Protein AF-A0AA95HYC5-F1 (afdb_monomer)

Radius of gyration: 26.78 Å; Cα contacts (8 Å, |Δi|>4): 463; chains: 1; bounding box: 57×51×91 Å

Sequence (379 aa):
MQLAAILPAAIQEYYDELNRKDEREYRQKLLKWNLEERLAAQEKRVPDLDQCPEMPVERILKVAPNISKSQLILALEAGGSVGLVMNASELDMISSAMHQEYGKHDDVMRAASQHEEVSSYFKTDHRLVIVSDPHLALCASGTPAQLHKFISSLENGMYSRVAFYVGQAPWEYKSANPGKVRLDMRAYFKGMGEELLRMFIFLSGSSTEVIFTEEQWKEHTERFRTYLREVVAEDDDSPGAIVLRHGLMMSRIAMVLTALRKCEPQWNTSEWKCSDEDFRTAMQIVDVLLEHSLLLSTSMDDTAGRIRPIKAFFKLRPILRTMPREFTYSELMAAANEAGLPTASVKRYLLRLVYYQIVEKEDGKYRKTGKSWPKLPPK

Solvent-accessible surface area (backbone atoms only — not comparable to full-atom values): 21436 Å² total; per-residue (Å²): 103,77,63,64,61,39,35,60,43,46,47,37,54,53,31,53,53,50,40,57,47,51,51,52,54,43,54,54,40,42,54,51,33,58,49,44,47,52,50,18,58,74,72,74,47,81,50,68,68,89,54,58,66,71,84,79,80,60,61,48,39,75,49,65,47,58,54,49,57,70,56,47,52,54,46,30,53,46,15,36,94,79,12,35,40,33,59,27,74,38,36,54,50,38,36,52,38,44,72,71,48,102,54,67,44,59,61,58,53,51,25,22,69,69,45,35,63,47,73,51,73,40,83,90,75,74,42,76,47,75,31,64,59,25,36,60,47,79,50,71,36,64,51,76,73,36,46,48,68,62,48,71,40,71,85,76,53,56,51,37,72,54,88,36,83,80,81,85,77,79,95,65,89,76,76,86,70,72,76,94,78,68,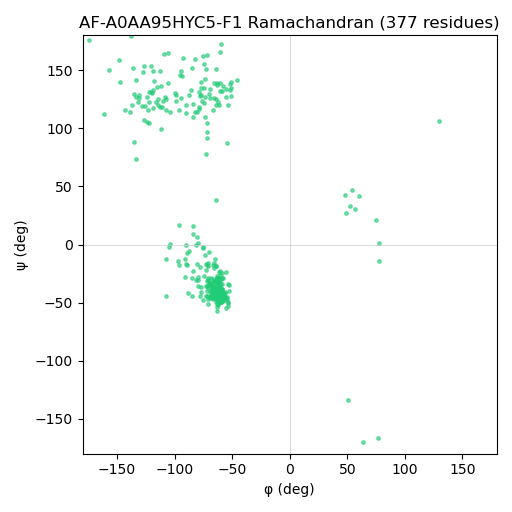85,57,62,66,61,51,34,46,54,51,6,51,51,49,35,54,45,48,58,51,46,75,75,38,61,73,47,70,42,74,51,71,67,56,52,51,52,52,52,54,51,47,52,49,50,36,40,53,48,51,31,72,47,71,70,77,66,40,52,36,46,60,38,47,54,54,49,28,54,52,46,20,44,50,49,36,54,54,59,41,47,76,80,64,60,80,58,47,67,43,72,52,45,73,64,36,46,50,52,22,45,55,54,40,54,53,27,49,52,36,39,46,25,55,49,57,22,63,51,82,87,45,105,57,84,46,78,71,43,76,61,67,74,60,57,68,54,58,69,75,48,66,65,61,45,40,67,68,57,53,50,51,55,33,50,77,70,70,49,57,70,74,55,52,55,53,40,51,54,31,29,41,74,58,57,50,27,45,78,55,96,82,31,36,33,58,61,68,94,67,80,78,74,74,75,84,131

Nearest PDB structures (foldseek):
  6lbs-assembly6_F  TM=6.925E-01  e=2.502E+00  Kluyveromyces lactis
  3hif-assembly1_A  TM=4.362E-01  e=1.764E+00  Escherichia coli
  5on3-assembly1_A  TM=1.251E-01  e=5.034E+00  Escherichia coli K-12

Foldseek 3Di:
DVLLVLQCVLVQVVLVVVLVVVVVVQVVLVVVQVVQCVVCVVVVHDRPCVSNGDDDQRAAAEDELLDALVRQLSNQLSPAPVAYEYEAAELVSNLVSLPPDDDRSLVVVQCQLVQAKDWDQDPVVRDIRINHGGHYHYDYDYDLLSVCSNPVALVVLSLLSDFDDDDDDPPDDDDPPPDDDDDPSNVVSNVSSVVVNLLVVLCVVAAEDEDEDPVLVVVLVVVLLLVLLQLVLQDPNSLSSNSVNLSVQLVVQQSVLQSVVCPVVSDRDRYTYRDPVSSVVSVLVSVNSSQRSLQSVVQRDNPDSDGDPGDRNDLLLVLVVVDDQKAAPVSSVVSCVVSVHDPVSSVSSVVSCCVSVCWPDDPRMIGGPDPDPDDPDDD

Structure (mmCIF, N/CA/C/O backbone):
data_AF-A0AA95HYC5-F1
#
_entry.id   AF-A0AA95HYC5-F1
#
loop_
_atom_site.group_PDB
_atom_site.id
_atom_site.type_symbol
_atom_site.label_atom_id
_atom_site.label_alt_id
_atom_site.label_comp_id
_atom_site.label_asym_id
_atom_site.label_entity_id
_atom_site.label_seq_id
_atom_site.pdbx_PDB_ins_code
_atom_site.Cartn_x
_atom_site.Cartn_y
_atom_site.Cartn_z
_atom_site.occupancy
_atom_site.B_iso_or_equiv
_atom_site.auth_seq_id
_atom_site.auth_comp_id
_atom_site.auth_asym_id
_atom_site.auth_atom_id
_atom_site.pdbx_PDB_model_num
ATOM 1 N N . MET A 1 1 ? -7.030 13.484 -3.132 1.00 58.31 1 MET A N 1
ATOM 2 C CA . MET A 1 1 ? -6.884 12.850 -1.806 1.00 58.31 1 MET A CA 1
ATOM 3 C C . MET A 1 1 ? -8.003 13.182 -0.821 1.00 58.31 1 MET A C 1
ATOM 5 O O . MET A 1 1 ? -8.503 12.257 -0.204 1.00 58.31 1 MET A O 1
ATOM 9 N N . GLN A 1 2 ? -8.457 14.439 -0.695 1.00 71.50 2 GLN A N 1
ATOM 10 C CA . GLN A 1 2 ? -9.529 14.797 0.261 1.00 71.50 2 GLN A CA 1
ATOM 11 C C . GLN A 1 2 ? -10.816 13.959 0.130 1.00 71.50 2 GLN A C 1
ATOM 13 O O . GLN A 1 2 ? -11.445 13.661 1.136 1.00 71.50 2 GLN A O 1
ATOM 18 N N . LEU A 1 3 ? -11.187 13.541 -1.085 1.00 83.12 3 LEU A N 1
ATOM 19 C CA . LEU A 1 3 ? -12.350 12.671 -1.302 1.00 83.12 3 LEU A CA 1
ATOM 20 C C . LEU A 1 3 ? -12.110 11.220 -0.851 1.00 83.12 3 LEU A C 1
ATOM 22 O O . LEU A 1 3 ? -13.010 10.602 -0.303 1.00 83.12 3 LEU A O 1
ATOM 26 N N . ALA A 1 4 ? -10.893 10.688 -1.009 1.00 77.88 4 ALA A N 1
ATOM 27 C CA . ALA A 1 4 ? -10.565 9.322 -0.588 1.00 77.88 4 ALA A CA 1
ATOM 28 C C . ALA A 1 4 ? -10.643 9.155 0.940 1.00 77.88 4 ALA A C 1
ATOM 30 O O . ALA A 1 4 ? -11.060 8.110 1.425 1.00 77.88 4 ALA A O 1
ATOM 31 N N . ALA A 1 5 ? -10.348 10.218 1.698 1.00 85.94 5 ALA A N 1
ATOM 32 C CA . ALA A 1 5 ? -10.489 10.232 3.155 1.00 85.94 5 ALA A CA 1
ATOM 33 C C . ALA A 1 5 ? -11.946 10.083 3.650 1.00 85.94 5 ALA A C 1
ATOM 35 O O . ALA A 1 5 ? -12.166 9.847 4.841 1.00 85.94 5 ALA A O 1
ATOM 36 N N . ILE A 1 6 ? -12.931 10.215 2.750 1.00 90.50 6 ILE A N 1
ATOM 37 C CA . ILE A 1 6 ? -14.359 10.008 3.029 1.00 90.50 6 ILE A CA 1
ATOM 38 C C . ILE A 1 6 ? -14.709 8.513 3.028 1.00 90.50 6 ILE A C 1
ATOM 40 O O . ILE A 1 6 ? -15.576 8.110 3.792 1.00 90.50 6 ILE A O 1
ATOM 44 N N . LEU A 1 7 ? -14.016 7.678 2.243 1.00 90.44 7 LEU A N 1
ATOM 45 C CA . LEU A 1 7 ? -14.322 6.245 2.109 1.00 90.44 7 LEU A CA 1
ATOM 46 C C . LEU A 1 7 ? -14.391 5.490 3.453 1.00 90.44 7 LEU A C 1
ATOM 48 O O . LEU A 1 7 ? -15.398 4.827 3.688 1.00 90.44 7 LEU A O 1
ATOM 52 N N . PRO A 1 8 ? -13.409 5.609 4.374 1.00 92.50 8 PRO A N 1
ATOM 53 C CA . PRO A 1 8 ? -13.472 4.905 5.657 1.00 92.50 8 PRO A CA 1
ATOM 54 C C . PRO A 1 8 ? -14.453 5.535 6.661 1.00 92.50 8 PRO A C 1
ATOM 56 O O . PRO A 1 8 ? -14.583 5.029 7.771 1.00 92.50 8 PRO A O 1
ATOM 59 N N . ALA A 1 9 ? -15.112 6.657 6.334 1.00 92.75 9 ALA A N 1
ATOM 60 C CA . ALA A 1 9 ? -15.962 7.371 7.288 1.00 92.75 9 ALA A CA 1
ATOM 61 C C . ALA A 1 9 ? -17.173 6.540 7.728 1.00 92.75 9 ALA A C 1
ATOM 63 O O . ALA A 1 9 ? -17.446 6.494 8.918 1.00 92.75 9 ALA A O 1
ATOM 64 N N . ALA A 1 10 ? -17.828 5.829 6.805 1.00 94.19 10 ALA A N 1
ATOM 65 C CA . ALA A 1 10 ? -18.983 4.992 7.137 1.00 94.19 10 ALA A CA 1
ATOM 66 C C . ALA A 1 10 ? -18.622 3.850 8.108 1.00 94.19 10 ALA A C 1
ATOM 68 O O . ALA A 1 10 ? -19.392 3.532 9.009 1.00 94.19 10 ALA A O 1
ATOM 69 N N . ILE A 1 11 ? -17.426 3.264 7.967 1.00 94.69 11 ILE A N 1
ATOM 70 C CA . ILE A 1 11 ? -16.935 2.227 8.889 1.00 94.69 11 ILE A CA 1
ATOM 71 C C . ILE A 1 11 ? -16.575 2.829 10.248 1.00 94.69 11 ILE A C 1
ATOM 73 O O . ILE A 1 11 ? -16.906 2.245 11.276 1.00 94.69 11 ILE A O 1
ATOM 77 N N . GLN A 1 12 ? -15.952 4.012 10.272 1.00 94.19 12 GLN A N 1
ATOM 78 C CA . GLN A 1 12 ? -15.687 4.704 11.533 1.00 94.19 12 GLN A CA 1
ATOM 79 C C . GLN A 1 12 ? -16.991 5.056 12.263 1.00 94.19 12 GLN A C 1
ATOM 81 O O . GLN A 1 12 ? -17.091 4.790 13.450 1.00 94.19 12 GLN A O 1
ATOM 86 N N . GLU A 1 13 ? -18.009 5.569 11.566 1.00 94.88 13 GLU A N 1
ATOM 87 C CA . GLU A 1 13 ? -19.322 5.874 12.158 1.00 94.88 13 GLU A CA 1
ATOM 88 C C . GLU A 1 13 ? -19.991 4.616 12.743 1.00 94.88 13 GLU A C 1
ATOM 90 O O . GLU A 1 13 ? -20.530 4.657 13.851 1.00 94.88 13 GLU A O 1
ATOM 95 N N . TYR A 1 14 ? -19.892 3.479 12.046 1.00 94.38 14 TYR A N 1
ATOM 96 C CA . TYR A 1 14 ? -20.340 2.178 12.553 1.00 94.38 14 TYR A CA 1
ATOM 97 C C . TYR A 1 14 ? -19.598 1.767 13.838 1.00 94.38 14 TYR A C 1
ATOM 99 O O . TYR A 1 14 ? -20.222 1.334 14.810 1.00 94.38 14 TYR A O 1
ATOM 107 N N . TYR A 1 15 ? -18.276 1.943 13.890 1.00 94.19 15 TYR A N 1
ATOM 108 C CA . TYR A 1 15 ? -17.498 1.704 15.108 1.00 94.19 15 TYR A CA 1
ATOM 109 C C . TYR A 1 15 ? -17.847 2.668 16.237 1.00 94.19 15 TYR A C 1
ATOM 111 O O . TYR A 1 15 ? -18.000 2.221 17.370 1.00 94.19 15 TYR A O 1
ATOM 119 N N . ASP A 1 16 ? -18.064 3.948 15.950 1.00 94.12 16 ASP A N 1
ATOM 120 C CA . ASP A 1 16 ? -18.465 4.940 16.949 1.00 94.12 16 ASP A CA 1
ATOM 121 C C . ASP A 1 16 ? -19.832 4.589 17.568 1.00 94.12 16 ASP A C 1
ATOM 123 O O . ASP A 1 16 ? -20.089 4.842 18.747 1.00 94.12 16 ASP A O 1
ATOM 127 N N . GLU A 1 17 ? -20.748 3.992 16.800 1.00 94.75 17 GLU A N 1
ATOM 128 C CA . GLU A 1 17 ? -22.013 3.455 17.317 1.00 94.75 17 GLU A CA 1
ATOM 129 C C . GLU A 1 17 ? -21.817 2.251 18.241 1.00 94.75 17 GLU A C 1
ATOM 131 O O . GLU A 1 17 ? -22.413 2.216 19.326 1.00 94.75 17 GLU A O 1
ATOM 136 N N . LEU A 1 18 ? -20.965 1.298 17.851 1.00 92.69 18 LEU A N 1
ATOM 137 C CA . LEU A 1 18 ? -20.623 0.144 18.685 1.00 92.69 18 LEU A CA 1
ATOM 138 C C . LEU A 1 18 ? -19.915 0.570 19.973 1.00 92.69 18 LEU A C 1
ATOM 140 O O . LEU A 1 18 ? -20.325 0.163 21.056 1.00 92.69 18 LEU A O 1
ATOM 144 N N . ASN A 1 19 ? -18.929 1.458 19.881 1.00 93.50 19 ASN A N 1
ATOM 145 C CA . ASN A 1 19 ? -18.192 1.972 21.031 1.00 93.50 19 ASN A CA 1
ATOM 146 C C . ASN A 1 19 ? -19.133 2.700 22.002 1.00 93.50 19 ASN A C 1
ATOM 148 O O . ASN A 1 19 ? -19.089 2.449 23.202 1.00 93.50 19 ASN A O 1
ATOM 152 N N . ARG A 1 20 ? -20.074 3.521 21.505 1.00 93.88 20 ARG A N 1
ATOM 153 C CA . ARG A 1 20 ? -21.111 4.153 22.349 1.00 93.88 20 ARG A CA 1
ATOM 154 C C . ARG A 1 20 ? -22.045 3.139 23.009 1.00 93.88 20 ARG A C 1
ATOM 156 O O . ARG A 1 20 ? -22.611 3.415 24.070 1.00 93.88 20 ARG A O 1
ATOM 163 N N . LYS A 1 21 ? -22.308 1.996 22.374 1.00 93.44 21 LYS A N 1
ATOM 164 C CA . LYS A 1 21 ? -23.098 0.917 22.979 1.00 93.44 21 LYS A CA 1
ATOM 165 C C . LYS A 1 21 ? -22.307 0.238 24.098 1.00 93.44 21 LYS A C 1
ATOM 167 O O . LYS A 1 21 ? -22.810 0.192 25.218 1.00 93.44 21 LYS A O 1
ATOM 172 N N . ASP A 1 22 ? -21.075 -0.167 23.820 1.00 92.44 22 ASP A N 1
ATOM 173 C CA . ASP A 1 22 ? -20.195 -0.837 24.779 1.00 92.44 22 ASP A CA 1
ATOM 174 C C . ASP A 1 22 ? -19.882 0.068 25.977 1.00 92.44 22 ASP A C 1
ATOM 176 O O . ASP A 1 22 ? -19.928 -0.373 27.121 1.00 92.44 22 ASP A O 1
ATOM 180 N N . GLU A 1 23 ? -19.676 1.367 25.747 1.00 92.06 23 GLU A N 1
ATOM 181 C CA . GLU A 1 23 ? -19.473 2.348 26.813 1.00 92.06 23 GLU A CA 1
ATOM 182 C C . GLU A 1 23 ? -20.713 2.480 27.712 1.00 92.06 23 GLU A C 1
ATOM 184 O O . GLU A 1 23 ? -20.598 2.569 28.937 1.00 92.06 23 GLU A O 1
ATOM 189 N N . ARG A 1 24 ? -21.925 2.465 27.139 1.00 92.50 24 ARG A N 1
ATOM 190 C CA . ARG A 1 24 ? -23.167 2.484 27.930 1.00 92.50 24 ARG A CA 1
ATOM 191 C C . ARG A 1 24 ? -23.313 1.218 28.767 1.00 92.50 24 ARG A C 1
ATOM 193 O O . ARG A 1 24 ? -23.675 1.321 29.939 1.00 92.50 24 ARG A O 1
ATOM 200 N N . GLU A 1 25 ? -23.021 0.053 28.197 1.00 92.81 25 GLU A N 1
ATOM 201 C CA . GLU A 1 25 ? -23.049 -1.224 28.917 1.00 92.81 25 GLU A CA 1
ATOM 202 C C . GLU A 1 25 ? -21.994 -1.266 30.032 1.00 92.81 25 GLU A C 1
ATOM 204 O O . GLU A 1 25 ? -22.305 -1.646 31.163 1.00 92.81 25 GLU A O 1
ATOM 209 N N . TYR A 1 26 ? -20.778 -0.790 29.757 1.00 92.38 26 TYR A N 1
ATOM 210 C CA . TYR A 1 26 ? -19.707 -0.647 30.740 1.00 92.38 26 TYR A CA 1
ATOM 211 C C . TYR A 1 26 ? -20.117 0.276 31.890 1.00 92.38 26 TYR A C 1
ATOM 213 O O . TYR A 1 26 ? -20.041 -0.121 33.050 1.00 92.38 26 TYR A O 1
ATOM 221 N N . ARG A 1 27 ? -20.649 1.471 31.596 1.00 91.94 27 ARG A N 1
ATOM 222 C CA . ARG A 1 27 ? -21.133 2.411 32.623 1.00 91.94 27 ARG A CA 1
ATOM 223 C C . ARG A 1 27 ? -22.237 1.796 33.486 1.00 91.94 27 ARG A C 1
ATOM 225 O O . ARG A 1 27 ? -22.252 2.010 34.695 1.00 91.94 27 ARG A O 1
ATOM 232 N N . GLN A 1 28 ? -23.145 1.012 32.901 1.00 91.69 28 GLN A N 1
ATOM 233 C CA . GLN A 1 28 ? -24.175 0.297 33.663 1.00 91.69 28 GLN A CA 1
ATOM 234 C C . GLN A 1 28 ? -23.578 -0.767 34.591 1.00 91.69 28 GLN A C 1
ATOM 236 O O . GLN A 1 28 ? -23.987 -0.855 35.750 1.00 91.69 28 GLN A O 1
ATOM 241 N N . LYS A 1 29 ? -22.611 -1.559 34.113 1.00 92.19 29 LYS A N 1
ATOM 242 C CA . LYS A 1 29 ? -21.904 -2.543 34.946 1.00 92.19 29 LYS A CA 1
ATOM 243 C C . LYS A 1 29 ? -21.089 -1.862 36.048 1.00 92.19 29 LYS A C 1
ATOM 245 O O . LYS A 1 29 ? -21.142 -2.306 37.187 1.00 92.19 29 LYS A O 1
ATOM 250 N N . LEU A 1 30 ? -20.445 -0.733 35.752 1.00 92.12 30 LEU A N 1
ATOM 251 C CA . LEU A 1 30 ? -19.671 0.050 36.719 1.00 92.12 30 LEU A CA 1
ATOM 252 C C . LEU A 1 30 ? -20.548 0.619 37.835 1.00 92.12 30 LEU A C 1
ATOM 254 O O . LEU A 1 30 ? -20.152 0.615 38.994 1.00 92.12 30 LEU A O 1
ATOM 258 N N . LEU A 1 31 ? -21.771 1.054 37.524 1.00 91.88 31 LEU A N 1
ATOM 259 C CA . LEU A 1 31 ? -22.726 1.471 38.554 1.00 91.88 31 LEU A CA 1
ATOM 260 C C . LEU A 1 31 ? -23.132 0.313 39.476 1.00 91.88 31 LEU A C 1
ATOM 262 O O . LEU A 1 31 ? -23.257 0.525 40.682 1.00 91.88 31 LEU A O 1
ATOM 266 N N . LYS A 1 32 ? -23.322 -0.896 38.928 1.00 89.88 32 LYS A N 1
ATOM 267 C CA . LYS A 1 32 ? -23.606 -2.100 39.728 1.00 89.88 32 LYS A CA 1
ATOM 268 C C . LYS A 1 32 ? -22.414 -2.475 40.608 1.00 89.88 32 LYS A C 1
ATOM 270 O O . LYS A 1 32 ? -22.606 -2.697 41.797 1.00 89.88 32 LYS A O 1
ATOM 275 N N . TRP A 1 33 ? -21.207 -2.447 40.051 1.00 90.38 33 TRP A N 1
ATOM 276 C CA . TRP A 1 33 ? -19.958 -2.662 40.780 1.00 90.38 33 TRP A CA 1
ATOM 277 C C . TRP A 1 33 ? -19.777 -1.666 41.932 1.00 90.38 33 TRP A C 1
ATOM 279 O O . TRP A 1 33 ? -19.566 -2.066 43.070 1.00 90.38 33 TRP A O 1
ATOM 289 N N . ASN A 1 34 ? -19.976 -0.371 41.680 1.00 91.25 34 ASN A N 1
ATOM 290 C CA . ASN A 1 34 ? -19.865 0.661 42.715 1.00 91.25 34 ASN A CA 1
ATOM 291 C C . ASN A 1 34 ? -20.896 0.481 43.846 1.00 91.25 34 ASN A C 1
ATOM 293 O O . ASN A 1 34 ? -20.653 0.891 44.983 1.00 91.25 34 ASN A O 1
ATOM 297 N N . LEU A 1 35 ? -22.077 -0.074 43.546 1.00 89.81 35 LEU A N 1
ATOM 298 C CA . LEU A 1 35 ? -23.070 -0.421 44.563 1.00 89.81 35 LEU A CA 1
ATOM 299 C C . LEU A 1 35 ? -22.615 -1.637 45.378 1.00 89.81 35 LEU A C 1
ATOM 301 O O . LEU A 1 35 ? -22.702 -1.605 46.603 1.00 89.81 35 LEU A O 1
ATOM 305 N N . GLU A 1 36 ? -22.105 -2.665 44.707 1.00 88.19 36 GLU A N 1
ATOM 306 C CA . GLU A 1 36 ? -21.556 -3.871 45.325 1.00 88.19 36 GLU A CA 1
ATOM 307 C C . GLU A 1 36 ? -20.365 -3.554 46.243 1.00 88.19 36 GLU A C 1
ATOM 309 O O . GLU A 1 36 ? -20.355 -3.996 47.389 1.00 88.19 36 GLU A O 1
ATOM 314 N N . GLU A 1 37 ? -19.425 -2.699 45.822 1.00 89.75 37 GLU A N 1
ATOM 315 C CA . GLU A 1 37 ? -18.332 -2.214 46.680 1.00 89.75 37 GLU A CA 1
ATOM 316 C C . GLU A 1 37 ? -18.852 -1.544 47.956 1.00 89.75 37 GLU A C 1
ATOM 318 O O . GLU A 1 37 ? -18.329 -1.775 49.049 1.00 89.75 37 GLU A O 1
ATOM 323 N N . ARG A 1 38 ? -19.908 -0.728 47.845 1.00 89.56 38 ARG A N 1
ATOM 324 C CA . ARG A 1 38 ? -20.508 -0.052 49.005 1.00 89.56 38 ARG A CA 1
ATOM 325 C C . ARG A 1 38 ? -21.193 -1.033 49.950 1.00 89.56 38 ARG A C 1
ATOM 327 O O . ARG A 1 38 ? -21.039 -0.889 51.162 1.00 89.56 38 ARG A O 1
ATOM 334 N N . LEU A 1 39 ? -21.946 -1.996 49.419 1.00 89.94 39 LEU A N 1
ATOM 335 C CA . LEU A 1 39 ? -22.617 -3.024 50.220 1.00 89.94 39 LEU A CA 1
ATOM 336 C C . LEU A 1 39 ? -21.591 -3.929 50.908 1.00 89.94 39 LEU A C 1
ATOM 338 O O . LEU A 1 39 ? -21.668 -4.134 52.117 1.00 89.94 39 LEU A O 1
ATOM 342 N N . ALA A 1 40 ? -20.570 -4.372 50.175 1.00 89.19 40 ALA A N 1
ATOM 343 C CA . ALA A 1 40 ? -19.480 -5.173 50.710 1.00 89.19 40 ALA A CA 1
ATOM 344 C C . ALA A 1 40 ? -18.743 -4.456 51.853 1.00 89.19 40 ALA A C 1
ATOM 346 O O . ALA A 1 40 ? -18.501 -5.047 52.908 1.00 89.19 40 ALA A O 1
ATOM 347 N N . ALA A 1 41 ? -18.467 -3.157 51.692 1.00 88.94 41 ALA A N 1
ATOM 348 C CA . ALA A 1 41 ? -17.858 -2.339 52.735 1.00 88.94 41 ALA A CA 1
ATOM 349 C C . ALA A 1 41 ? -18.743 -2.213 53.990 1.00 88.94 41 ALA A C 1
ATOM 351 O O . ALA A 1 41 ? -18.228 -2.290 55.108 1.00 88.94 41 ALA A O 1
ATOM 352 N N . GLN A 1 42 ? -20.065 -2.053 53.832 1.00 90.31 42 GLN A N 1
ATOM 353 C CA . GLN A 1 42 ? -21.012 -2.026 54.958 1.00 90.31 42 GLN A CA 1
ATOM 354 C C . GLN A 1 42 ? -21.064 -3.367 55.700 1.00 90.31 42 GLN A C 1
ATOM 356 O O . GLN A 1 42 ? -21.088 -3.397 56.931 1.00 90.31 42 GLN A O 1
ATOM 361 N N . GLU A 1 43 ? -21.023 -4.472 54.960 1.00 91.31 43 GLU A N 1
ATOM 362 C CA . GLU A 1 43 ? -21.039 -5.840 55.486 1.00 91.31 43 GLU A CA 1
ATOM 363 C C . GLU A 1 43 ? -19.657 -6.321 55.967 1.00 91.31 43 GLU A C 1
ATOM 365 O O . GLU A 1 43 ? -19.533 -7.438 56.468 1.00 91.31 43 GLU A O 1
ATOM 370 N N . LYS A 1 44 ? -18.612 -5.485 55.850 1.00 88.75 44 LYS A N 1
ATOM 371 C CA . LYS A 1 44 ? -17.202 -5.819 56.137 1.00 88.75 44 LYS A CA 1
ATOM 372 C C . LYS A 1 44 ? -16.716 -7.079 55.411 1.00 88.75 44 LYS A C 1
ATOM 374 O O . LYS A 1 44 ? -15.873 -7.814 55.930 1.00 88.75 44 LYS A O 1
ATOM 379 N N . ARG A 1 45 ? -17.234 -7.321 54.209 1.00 90.81 45 ARG A N 1
ATOM 380 C CA . ARG A 1 45 ? -16.785 -8.389 53.314 1.00 90.81 45 ARG A CA 1
ATOM 381 C C . ARG A 1 45 ? -15.982 -7.808 52.157 1.00 90.81 45 ARG A C 1
ATOM 383 O O . ARG A 1 45 ? -16.019 -6.611 51.887 1.00 90.81 45 ARG A O 1
ATOM 390 N N . VAL A 1 46 ? -15.268 -8.680 51.459 1.00 83.38 46 VAL A N 1
ATOM 391 C CA . VAL A 1 46 ? -14.612 -8.321 50.201 1.00 83.38 46 VAL A CA 1
ATOM 392 C C . VAL A 1 46 ? -15.686 -8.289 49.099 1.00 83.38 46 VAL A C 1
ATOM 394 O O . VAL A 1 46 ? -16.540 -9.184 49.079 1.00 83.38 46 VAL A O 1
ATOM 397 N N . PRO A 1 47 ? -15.711 -7.259 48.233 1.00 83.19 47 PRO A N 1
ATOM 398 C CA . PRO A 1 47 ? -16.601 -7.236 47.078 1.00 83.19 47 PRO A CA 1
ATOM 399 C C . PRO A 1 47 ? -16.252 -8.365 46.107 1.00 83.19 47 PRO A C 1
ATOM 401 O O . PRO A 1 47 ? -15.102 -8.796 46.024 1.00 83.19 47 PRO A O 1
ATOM 404 N N . ASP A 1 48 ? -17.256 -8.846 45.383 1.00 84.12 48 ASP A N 1
ATOM 405 C CA . ASP A 1 48 ? -17.086 -9.914 44.402 1.00 84.12 48 ASP A CA 1
ATOM 406 C C . ASP A 1 48 ? -16.335 -9.407 43.162 1.00 84.12 48 ASP A C 1
ATOM 408 O O . ASP A 1 48 ? -16.944 -8.879 42.235 1.00 84.12 48 ASP A O 1
ATOM 412 N N . LEU A 1 49 ? -15.005 -9.541 43.164 1.00 83.31 49 LEU A N 1
ATOM 413 C CA . LEU A 1 49 ? -14.106 -9.007 42.133 1.00 83.31 49 LEU A CA 1
ATOM 414 C C . LEU A 1 49 ? -14.460 -9.463 40.706 1.00 83.31 49 LEU A C 1
ATOM 416 O O . LEU A 1 49 ? -14.147 -8.735 39.767 1.00 83.31 49 LEU A O 1
ATOM 420 N N . ASP A 1 50 ? -15.160 -10.589 40.537 1.00 81.88 50 ASP A N 1
ATOM 421 C CA . ASP A 1 50 ? -15.629 -11.070 39.229 1.00 81.88 50 ASP A CA 1
ATOM 422 C C . ASP A 1 50 ? -16.693 -10.141 38.607 1.00 81.88 50 ASP A C 1
ATOM 424 O O . ASP A 1 50 ? -16.941 -10.170 37.400 1.00 81.88 50 ASP A O 1
ATOM 428 N N . GLN A 1 51 ? -17.320 -9.279 39.413 1.00 79.38 51 GLN A N 1
ATOM 429 C CA . GLN A 1 51 ? -18.267 -8.260 38.956 1.00 79.38 51 GLN A CA 1
ATOM 430 C C . GLN A 1 51 ? -17.591 -6.945 38.554 1.00 79.38 51 GLN A C 1
ATOM 432 O O . GLN A 1 51 ? -18.279 -6.046 38.054 1.00 79.38 51 GLN A O 1
ATOM 437 N N . CYS A 1 52 ? -16.277 -6.811 38.764 1.00 86.00 52 CYS A N 1
ATOM 438 C CA . CYS A 1 52 ? -15.527 -5.630 38.361 1.00 86.00 52 CYS A CA 1
ATOM 439 C C . CYS A 1 52 ? -15.507 -5.547 36.826 1.00 86.00 52 CYS A C 1
ATOM 441 O O . CYS A 1 52 ? -14.976 -6.440 36.164 1.00 86.00 52 CYS A O 1
ATOM 443 N N . PRO A 1 53 ? -16.119 -4.517 36.219 1.00 88.31 53 PRO A N 1
ATOM 444 C CA . PRO A 1 53 ? -16.192 -4.441 34.773 1.00 88.31 53 PRO A CA 1
ATOM 445 C C . PRO A 1 53 ? -14.840 -4.052 34.183 1.00 88.31 53 PRO A C 1
ATOM 447 O O . PRO A 1 53 ? -14.213 -3.084 34.608 1.00 88.31 53 PRO A O 1
ATOM 450 N N . GLU A 1 54 ? -14.437 -4.751 33.130 1.00 85.69 54 GLU A N 1
ATOM 451 C CA . GLU A 1 54 ? -13.277 -4.370 32.332 1.00 85.69 54 GLU A CA 1
ATOM 452 C C . GLU A 1 54 ? -13.615 -3.204 31.397 1.00 85.69 54 GLU A C 1
ATOM 454 O O . GLU A 1 54 ? -14.700 -3.151 30.804 1.00 85.69 54 GLU A O 1
ATOM 459 N N . MET A 1 55 ? -12.682 -2.257 31.265 1.00 84.00 55 MET A N 1
ATOM 460 C CA . MET A 1 55 ? -12.838 -1.123 30.358 1.00 84.00 55 MET A CA 1
ATOM 461 C C . MET A 1 55 ? -12.856 -1.625 28.905 1.00 84.00 55 MET A C 1
ATOM 463 O O . MET A 1 55 ? -11.920 -2.319 28.500 1.00 84.00 55 MET A O 1
ATOM 467 N N . PRO A 1 56 ? -13.885 -1.288 28.105 1.00 86.88 56 PRO A N 1
ATOM 468 C CA . PRO A 1 56 ? -13.960 -1.745 26.726 1.00 86.88 56 PRO A CA 1
ATOM 469 C C . PRO A 1 56 ? -12.826 -1.134 25.897 1.00 86.88 56 PRO A C 1
ATOM 471 O O . PRO A 1 56 ? -12.518 0.051 26.025 1.00 86.88 56 PRO A O 1
ATOM 474 N N . VAL A 1 57 ? -12.231 -1.943 25.020 1.00 84.38 57 VAL A N 1
ATOM 475 C CA . VAL A 1 57 ? -11.252 -1.467 24.036 1.00 84.38 57 VAL A CA 1
ATOM 476 C C . VAL A 1 57 ? -11.997 -0.720 22.933 1.00 84.38 57 VAL A C 1
ATOM 478 O O . VAL A 1 57 ? -12.895 -1.268 22.293 1.00 84.38 57 VAL A O 1
ATOM 481 N N . GLU A 1 58 ? -11.639 0.545 22.726 1.00 87.25 58 GLU A N 1
ATOM 482 C CA . GLU A 1 58 ? -12.256 1.386 21.705 1.00 87.25 58 GLU A CA 1
ATOM 483 C C . GLU A 1 58 ? -11.863 0.913 20.302 1.00 87.25 58 GLU A C 1
ATOM 485 O O . GLU A 1 58 ? -10.682 0.801 19.978 1.00 87.25 58 GLU A O 1
ATOM 490 N N . ARG A 1 59 ? -12.851 0.661 19.438 1.00 90.44 59 ARG A N 1
ATOM 491 C CA . ARG A 1 59 ? -12.594 0.318 18.034 1.00 90.44 59 ARG A CA 1
ATOM 492 C C . ARG A 1 59 ? -12.280 1.585 17.256 1.00 90.44 59 ARG A C 1
ATOM 494 O O . ARG A 1 59 ? -13.148 2.444 17.103 1.00 90.44 59 ARG A O 1
ATOM 501 N N . ILE A 1 60 ? -11.066 1.685 16.730 1.00 91.06 60 ILE A N 1
ATOM 502 C CA . ILE A 1 60 ? -10.610 2.840 15.954 1.00 91.06 60 ILE A CA 1
ATOM 503 C C . ILE A 1 60 ? -10.177 2.350 14.578 1.00 91.06 60 ILE A C 1
ATOM 505 O O . ILE A 1 60 ? -9.407 1.403 14.470 1.00 91.06 60 ILE A O 1
ATOM 509 N N . LEU A 1 61 ? -10.662 3.011 13.525 1.00 93.38 61 LEU A N 1
ATOM 510 C CA . LEU A 1 61 ? -10.188 2.784 12.162 1.00 93.38 61 LEU A CA 1
ATOM 511 C C . LEU A 1 61 ? -9.336 3.956 11.681 1.00 93.38 61 LEU A C 1
ATOM 513 O O . LEU A 1 61 ? -8.303 3.758 11.054 1.00 93.38 61 LEU A O 1
ATOM 517 N N . LYS A 1 62 ? -9.762 5.195 11.930 1.00 93.38 62 LYS A N 1
ATOM 518 C CA . LYS A 1 62 ? -9.112 6.388 11.379 1.00 93.38 62 LYS A CA 1
ATOM 519 C C . LYS A 1 62 ? -8.176 7.026 12.393 1.00 93.38 62 LYS A C 1
ATOM 521 O O . LYS A 1 62 ? -8.603 7.393 13.482 1.00 93.38 62 LYS A O 1
ATOM 526 N N . VAL A 1 63 ? -6.934 7.270 11.981 1.00 92.06 63 VAL A N 1
ATOM 527 C CA . VAL A 1 63 ? -5.953 8.018 12.782 1.00 92.06 63 VAL A CA 1
ATOM 528 C C . VAL A 1 63 ? -5.497 9.290 12.088 1.00 92.06 63 VAL A C 1
ATOM 5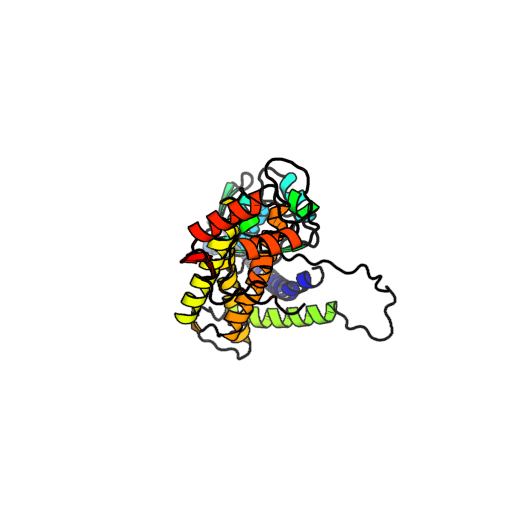30 O O . VAL A 1 63 ? -5.448 9.384 10.857 1.00 92.06 63 VAL A O 1
ATOM 533 N N . ALA A 1 64 ? -5.172 10.293 12.899 1.00 89.19 64 ALA A N 1
ATOM 534 C CA . ALA A 1 64 ? -4.665 11.560 12.408 1.00 89.19 64 ALA A CA 1
ATOM 535 C C . ALA A 1 64 ? -3.206 11.413 11.922 1.00 89.19 64 ALA A C 1
ATOM 537 O O . ALA A 1 64 ? -2.420 10.719 12.566 1.00 89.19 64 ALA A O 1
ATOM 538 N N . PRO A 1 65 ? -2.801 12.085 10.829 1.00 86.06 65 PRO A N 1
ATOM 539 C CA . PRO A 1 65 ? -1.419 12.046 10.338 1.00 86.06 65 PRO A CA 1
ATOM 540 C C . PRO A 1 65 ? -0.368 12.571 11.322 1.00 86.06 65 PRO A C 1
ATOM 542 O O . PRO A 1 65 ? 0.803 12.231 11.200 1.00 86.06 65 PRO A O 1
ATOM 545 N N . ASN A 1 66 ? -0.780 13.412 12.272 1.00 84.81 66 ASN A N 1
ATOM 546 C CA . ASN A 1 66 ? 0.078 14.022 13.283 1.00 84.81 66 ASN A CA 1
ATOM 547 C C . ASN A 1 66 ? 0.072 13.268 14.628 1.00 84.81 66 ASN A C 1
ATOM 549 O O . ASN A 1 66 ? 0.432 13.845 15.652 1.00 84.81 66 ASN A O 1
ATOM 553 N N . ILE A 1 67 ? -0.390 12.015 14.639 1.00 86.44 67 ILE A N 1
ATOM 554 C CA . ILE A 1 67 ? -0.383 11.151 15.822 1.00 86.44 67 ILE A CA 1
ATOM 555 C C . ILE A 1 67 ? 1.055 10.875 16.285 1.00 86.44 67 ILE A C 1
ATOM 557 O O . ILE A 1 67 ? 1.938 10.639 15.462 1.00 86.44 67 ILE A O 1
ATOM 561 N N . SER A 1 68 ? 1.285 10.886 17.599 1.00 84.44 68 SER A N 1
ATOM 562 C CA . SER A 1 68 ? 2.587 10.533 18.173 1.00 84.44 68 SER A CA 1
ATOM 563 C C . SER A 1 68 ? 2.877 9.036 18.076 1.00 84.44 68 SER A C 1
ATOM 565 O O . SER A 1 68 ? 1.965 8.220 17.941 1.00 84.44 68 SER A O 1
ATOM 567 N N . LYS A 1 69 ? 4.148 8.644 18.244 1.00 84.31 69 LYS A N 1
ATOM 568 C CA . LYS A 1 69 ? 4.595 7.236 18.191 1.00 84.31 69 LYS A CA 1
ATOM 569 C C . LYS A 1 69 ? 3.792 6.369 19.147 1.00 84.31 69 LYS A C 1
ATOM 571 O O . LYS A 1 69 ? 3.283 5.313 18.793 1.00 84.31 69 LYS A O 1
ATOM 576 N N . SER A 1 70 ? 3.717 6.846 20.381 1.00 83.06 70 SER A N 1
ATOM 577 C CA . SER A 1 70 ? 3.108 6.154 21.504 1.00 83.06 70 SER A CA 1
ATOM 578 C C . SER A 1 70 ? 1.607 5.981 21.272 1.00 83.06 70 SER A C 1
ATOM 580 O O . SER A 1 70 ? 1.082 4.886 21.437 1.00 83.06 70 SER A O 1
ATOM 582 N N . GLN A 1 71 ? 0.927 7.030 20.800 1.00 86.25 71 GLN A N 1
ATOM 583 C CA . GLN A 1 71 ? -0.496 6.955 20.468 1.00 86.25 71 GLN A CA 1
ATOM 584 C C . GLN A 1 71 ? -0.757 6.072 19.242 1.00 86.25 71 GLN A C 1
ATOM 586 O O . GLN A 1 71 ? -1.741 5.341 19.223 1.00 86.25 71 GLN A O 1
ATOM 591 N N . LEU A 1 72 ? 0.140 6.067 18.251 1.00 89.19 72 LEU A N 1
ATOM 592 C CA . LEU A 1 72 ? 0.035 5.180 17.094 1.00 89.19 72 LEU A CA 1
ATOM 593 C C . LEU A 1 72 ? 0.119 3.706 17.503 1.00 89.19 72 LEU A C 1
ATOM 595 O O . LEU A 1 72 ? -0.654 2.902 17.001 1.00 89.19 72 LEU A O 1
ATOM 599 N N . ILE A 1 73 ? 1.012 3.351 18.429 1.00 89.19 73 ILE A N 1
ATOM 600 C CA . ILE A 1 73 ? 1.143 1.969 18.917 1.00 89.19 73 ILE A CA 1
ATOM 601 C C . ILE A 1 73 ? -0.105 1.536 19.697 1.00 89.19 73 ILE A C 1
ATOM 603 O O . ILE A 1 73 ? -0.593 0.431 19.476 1.00 89.19 73 ILE A O 1
ATOM 607 N N . LEU A 1 74 ? -0.667 2.408 20.543 1.00 89.12 74 LEU A N 1
ATOM 608 C CA . LEU A 1 74 ? -1.943 2.135 21.222 1.00 89.12 74 LEU A CA 1
ATOM 609 C C . LEU A 1 74 ? -3.092 1.973 20.226 1.00 89.12 74 LEU A C 1
ATOM 611 O O . LEU A 1 74 ? -3.907 1.065 20.359 1.00 89.12 74 LEU A O 1
ATOM 615 N N . ALA A 1 75 ? -3.141 2.822 19.200 1.00 90.88 75 ALA A N 1
ATOM 616 C CA . ALA A 1 75 ? -4.141 2.705 18.152 1.00 90.88 75 ALA A CA 1
ATOM 617 C C . ALA A 1 75 ? -3.971 1.400 17.356 1.00 90.88 75 ALA A C 1
ATOM 619 O O . ALA A 1 75 ? -4.966 0.797 16.974 1.00 90.88 75 ALA A O 1
ATOM 620 N N . LEU A 1 76 ? -2.737 0.943 17.110 1.00 91.81 76 LEU A N 1
ATOM 621 C CA . LEU A 1 76 ? -2.471 -0.328 16.425 1.00 91.81 76 LEU A CA 1
ATOM 622 C C . LEU A 1 76 ? -2.911 -1.527 17.274 1.00 91.81 76 LEU A C 1
ATOM 624 O O . LEU A 1 76 ? -3.492 -2.463 16.734 1.00 91.81 76 LEU A O 1
ATOM 628 N N . GLU A 1 77 ? -2.690 -1.478 18.591 1.00 90.62 77 GLU A N 1
ATOM 629 C CA . GLU A 1 77 ? -3.208 -2.478 19.534 1.00 90.62 77 GLU A CA 1
ATOM 630 C C . GLU A 1 77 ? -4.744 -2.518 19.500 1.00 90.62 77 GLU A C 1
ATOM 632 O O . GLU A 1 77 ? -5.337 -3.587 19.368 1.00 90.62 77 GLU A O 1
ATOM 637 N N . ALA A 1 78 ? -5.388 -1.348 19.544 1.00 88.75 78 ALA A N 1
ATOM 638 C CA . ALA A 1 78 ? -6.843 -1.218 19.506 1.00 88.75 78 ALA A CA 1
ATOM 639 C C . ALA A 1 78 ? -7.459 -1.619 18.149 1.00 88.75 78 ALA A C 1
ATOM 641 O O . ALA A 1 78 ? -8.563 -2.160 18.101 1.00 88.75 78 ALA A O 1
ATOM 642 N N . GLY A 1 79 ? -6.749 -1.373 17.044 1.00 87.50 79 GLY A N 1
ATOM 643 C CA . GLY A 1 79 ? -7.173 -1.730 15.687 1.00 87.50 79 GLY A CA 1
ATOM 644 C C . GLY A 1 79 ? -7.108 -3.233 15.394 1.00 87.50 79 GLY A C 1
ATOM 645 O O . GLY A 1 79 ? -7.811 -3.713 14.499 1.00 87.50 79 GLY A O 1
ATOM 646 N N . GLY A 1 80 ? -6.295 -3.985 16.145 1.00 88.31 80 GLY A N 1
ATOM 647 C CA . GLY A 1 80 ? -6.173 -5.438 16.025 1.00 88.31 80 GLY A CA 1
ATOM 648 C C . GLY A 1 80 ? -5.941 -5.906 14.583 1.00 88.31 80 GLY A C 1
ATOM 649 O O . GLY A 1 80 ? -5.143 -5.329 13.846 1.00 88.31 80 GLY A O 1
ATOM 650 N N . SER A 1 81 ? -6.675 -6.939 14.162 1.00 86.12 81 SER A N 1
ATOM 651 C CA . SER A 1 81 ? -6.577 -7.513 12.811 1.00 86.12 81 SER A CA 1
ATOM 652 C C . SER A 1 81 ? -7.188 -6.649 11.702 1.00 86.12 81 SER A C 1
ATOM 654 O O . SER A 1 81 ? -6.913 -6.886 10.529 1.00 86.12 81 SER A O 1
ATOM 656 N N . VAL A 1 82 ? -8.025 -5.660 12.038 1.00 88.38 82 VAL A N 1
ATOM 657 C CA . VAL A 1 82 ? -8.607 -4.737 11.046 1.00 88.38 82 VAL A CA 1
ATOM 658 C C . VAL A 1 82 ? -7.593 -3.662 10.665 1.00 88.38 82 VAL A C 1
ATOM 660 O O . VAL A 1 82 ? -7.518 -3.252 9.505 1.00 88.38 82 VAL A O 1
ATOM 663 N N . GLY A 1 83 ? -6.794 -3.229 11.640 1.00 92.00 83 GLY A N 1
ATOM 664 C CA . GLY A 1 83 ? -5.776 -2.210 11.458 1.00 92.00 83 GLY A CA 1
ATOM 665 C C . GLY A 1 83 ? -6.323 -0.792 11.384 1.00 92.00 83 GLY A C 1
ATOM 666 O O . GLY A 1 83 ? -7.473 -0.504 11.713 1.00 92.00 83 GLY A O 1
ATOM 667 N N . LEU A 1 84 ? -5.450 0.112 10.947 1.00 94.69 84 LEU A N 1
ATOM 668 C CA . LEU A 1 84 ? -5.696 1.548 10.918 1.00 94.69 84 LEU A CA 1
ATOM 669 C C . LEU A 1 84 ? -5.596 2.122 9.508 1.00 94.69 84 LEU A C 1
ATOM 671 O O . LEU A 1 84 ? -4.827 1.653 8.672 1.00 94.69 84 LEU A O 1
ATOM 675 N N . VAL A 1 85 ? -6.306 3.220 9.277 1.00 94.38 85 VAL A N 1
ATOM 676 C CA . VAL A 1 85 ? -6.275 4.013 8.052 1.00 94.38 85 VAL A CA 1
ATOM 677 C C . VAL A 1 85 ? -5.808 5.426 8.378 1.00 94.38 85 VAL A C 1
ATOM 679 O O . VAL A 1 85 ? -6.476 6.187 9.083 1.00 94.38 85 VAL A O 1
ATOM 682 N N . MET A 1 86 ? -4.673 5.803 7.797 1.00 92.62 86 MET A N 1
ATOM 683 C CA . MET A 1 86 ? -4.107 7.142 7.866 1.00 92.62 86 MET A CA 1
ATOM 684 C C . MET A 1 86 ? -4.195 7.807 6.491 1.00 92.62 86 MET A C 1
ATOM 686 O O . MET A 1 86 ? -3.601 7.346 5.517 1.00 92.62 86 MET A O 1
ATOM 690 N N . ASN A 1 87 ? -4.922 8.922 6.415 1.00 91.75 87 ASN A N 1
ATOM 691 C CA . ASN A 1 87 ? -5.037 9.729 5.200 1.00 91.75 87 ASN A CA 1
ATOM 692 C C . ASN A 1 87 ? -4.400 11.101 5.423 1.00 91.75 87 ASN A C 1
ATOM 694 O O . ASN A 1 87 ? -4.864 11.858 6.273 1.00 91.75 87 ASN A O 1
ATOM 698 N N . ALA A 1 88 ? -3.389 11.449 4.630 1.00 89.06 88 ALA A N 1
ATOM 699 C CA . ALA A 1 88 ? -2.671 12.715 4.743 1.00 89.06 88 ALA A CA 1
ATOM 700 C C . ALA A 1 88 ? -2.699 13.481 3.420 1.00 89.06 88 ALA A C 1
ATOM 702 O O . ALA A 1 88 ? -1.974 13.156 2.484 1.00 89.06 88 ALA A O 1
ATOM 703 N N . SER A 1 89 ? -3.501 14.547 3.330 1.00 86.81 89 SER A N 1
ATOM 704 C CA . SER A 1 89 ? -3.551 15.361 2.105 1.00 86.81 89 SER A CA 1
ATOM 705 C C . SER A 1 89 ? -2.210 16.007 1.754 1.00 86.81 89 SER A C 1
ATOM 707 O O . SER A 1 89 ? -1.989 16.325 0.587 1.00 86.81 89 SER A O 1
ATOM 709 N N . GLU A 1 90 ? -1.332 16.188 2.739 1.00 85.31 90 GLU A N 1
ATOM 710 C CA . GLU A 1 90 ? 0.024 16.691 2.558 1.00 85.31 90 GLU A CA 1
ATOM 711 C C . GLU A 1 90 ? 1.011 15.845 3.369 1.00 85.31 90 GLU A C 1
ATOM 713 O O . GLU A 1 90 ? 0.826 15.648 4.570 1.00 85.31 90 GLU A O 1
ATOM 718 N N . LEU A 1 91 ? 2.088 15.383 2.731 1.00 84.69 91 LEU A N 1
ATOM 719 C CA . LEU A 1 91 ? 3.165 14.619 3.375 1.00 84.69 91 LEU A CA 1
ATOM 720 C C . LEU A 1 91 ? 3.847 15.391 4.517 1.00 84.69 91 LEU A C 1
ATOM 722 O O . LEU A 1 91 ? 4.387 14.781 5.443 1.00 84.69 91 LEU A O 1
ATOM 726 N N . ASP A 1 92 ? 3.799 16.726 4.485 1.00 81.56 92 ASP A N 1
ATOM 727 C CA . ASP A 1 92 ? 4.313 17.560 5.574 1.00 81.56 92 ASP A CA 1
ATOM 728 C C . ASP A 1 92 ? 3.535 17.335 6.885 1.00 81.56 92 ASP A C 1
ATOM 730 O O . ASP A 1 92 ? 4.142 17.410 7.947 1.00 81.56 92 ASP A O 1
ATOM 734 N N . MET A 1 93 ? 2.245 16.965 6.843 1.00 81.44 93 MET A N 1
ATOM 735 C CA . MET A 1 93 ? 1.459 16.694 8.059 1.00 81.44 93 MET A CA 1
ATOM 736 C C . MET A 1 93 ? 2.037 15.532 8.875 1.00 81.44 93 MET A C 1
ATOM 738 O O . MET A 1 93 ? 2.054 15.592 10.102 1.00 81.44 93 MET A O 1
ATOM 742 N N . ILE A 1 94 ? 2.544 14.502 8.192 1.00 80.56 94 ILE A N 1
ATOM 743 C CA . ILE A 1 94 ? 3.214 13.358 8.827 1.00 80.56 94 ILE A CA 1
ATOM 744 C C . ILE A 1 94 ? 4.636 13.757 9.224 1.00 80.56 94 ILE A C 1
ATOM 746 O O . ILE A 1 94 ? 5.089 13.490 10.335 1.00 80.56 94 ILE A O 1
ATOM 750 N N . SER A 1 95 ? 5.343 14.444 8.324 1.00 70.44 95 SER A N 1
ATOM 751 C CA . SER A 1 95 ? 6.739 14.832 8.541 1.00 70.44 95 SER A CA 1
ATOM 752 C C . SER A 1 95 ? 6.902 15.773 9.739 1.00 70.44 95 SER A C 1
ATOM 754 O O . SER A 1 95 ? 7.889 15.665 10.459 1.00 70.44 95 SER A O 1
ATOM 756 N N . SER A 1 96 ? 5.951 16.671 10.001 1.00 66.44 96 SER A N 1
ATOM 757 C CA . SER A 1 96 ? 5.989 17.538 11.182 1.00 66.44 96 SER A CA 1
ATOM 758 C C . SER A 1 96 ? 5.912 16.745 12.488 1.00 66.44 96 SER A C 1
ATOM 760 O O . SER A 1 96 ? 6.706 17.018 13.384 1.00 66.44 96 SER A O 1
ATOM 762 N N . ALA A 1 97 ? 5.048 15.731 12.582 1.00 63.09 97 ALA A N 1
ATOM 763 C CA . ALA A 1 97 ? 4.985 14.864 13.762 1.00 63.09 97 ALA A CA 1
ATOM 764 C C . ALA A 1 97 ? 6.268 14.037 13.939 1.00 63.09 97 ALA A C 1
ATOM 766 O O . ALA A 1 97 ? 6.799 13.944 15.042 1.00 63.09 97 ALA A O 1
ATOM 767 N N . MET A 1 98 ? 6.849 13.559 12.833 1.00 62.34 98 MET A N 1
ATOM 768 C CA . MET A 1 98 ? 8.121 12.821 12.830 1.00 62.34 98 MET A CA 1
ATOM 769 C C . MET A 1 98 ? 9.305 13.594 13.434 1.00 62.34 98 MET A C 1
ATOM 771 O O . MET A 1 98 ? 10.243 12.970 13.928 1.00 62.34 98 MET A O 1
ATOM 775 N N . HIS A 1 99 ? 9.293 14.930 13.366 1.00 60.41 99 HIS A N 1
ATOM 776 C CA . HIS A 1 99 ? 10.378 15.783 13.868 1.00 60.41 99 HIS A CA 1
ATOM 777 C C . HIS A 1 99 ? 10.117 16.340 15.275 1.00 60.41 99 HIS A C 1
ATOM 779 O O . HIS A 1 99 ? 11.042 16.872 15.887 1.00 60.41 99 HIS A O 1
ATOM 785 N N . GLN A 1 100 ? 8.879 16.266 15.773 1.00 54.38 100 GLN A N 1
ATOM 786 C CA . GLN A 1 100 ? 8.466 16.951 17.002 1.00 54.38 100 GLN A CA 1
ATOM 787 C C . GLN A 1 100 ? 8.655 16.125 18.278 1.00 54.38 100 GLN A C 1
ATOM 789 O O . GLN A 1 100 ? 8.680 16.713 19.357 1.00 54.38 100 GLN A O 1
ATOM 794 N N . GLU A 1 101 ? 8.842 14.804 18.200 1.00 43.59 101 GLU A N 1
ATOM 795 C CA . GLU A 1 101 ? 8.867 13.965 19.402 1.00 43.59 101 GLU A CA 1
ATOM 796 C C . GLU A 1 101 ? 9.991 12.923 19.424 1.00 43.59 101 GLU A C 1
ATOM 798 O O . GLU A 1 101 ? 10.479 12.446 18.400 1.00 43.59 101 GLU A O 1
ATOM 803 N N . TYR A 1 102 ? 10.413 12.582 20.644 1.00 38.25 102 TYR A N 1
ATOM 804 C CA . TYR A 1 102 ? 11.392 11.553 20.984 1.00 38.25 102 TYR A CA 1
ATOM 805 C C . TYR A 1 102 ? 11.010 10.188 20.375 1.00 38.25 102 TYR A C 1
ATOM 807 O O . TYR A 1 102 ? 10.367 9.360 21.013 1.00 38.25 102 TYR A O 1
ATOM 815 N N . GLY A 1 103 ? 11.435 9.948 19.134 1.00 48.12 103 GLY A N 1
ATOM 816 C CA . GLY A 1 103 ? 11.271 8.682 18.424 1.00 48.12 103 GLY A CA 1
ATOM 817 C C . GLY A 1 103 ? 10.675 8.885 17.038 1.00 48.12 103 GLY A C 1
ATOM 818 O O . GLY A 1 103 ? 9.473 9.092 16.896 1.00 48.12 103 GLY A O 1
ATOM 819 N N . LYS A 1 104 ? 11.514 8.749 16.007 1.00 63.72 104 LYS A N 1
ATOM 820 C CA . LYS A 1 104 ? 11.065 8.648 14.614 1.00 63.72 104 LYS A CA 1
ATOM 821 C C . LYS A 1 104 ? 9.988 7.546 14.536 1.00 63.72 104 LYS A C 1
ATOM 823 O O . LYS A 1 104 ? 10.213 6.463 15.063 1.00 63.72 104 LYS A O 1
ATOM 828 N N . HIS A 1 105 ? 8.812 7.816 13.960 1.00 69.38 105 HIS A N 1
ATOM 829 C CA . HIS A 1 105 ? 7.743 6.811 13.758 1.00 69.38 105 HIS A CA 1
ATOM 830 C C . HIS A 1 105 ? 8.008 5.922 12.523 1.00 69.38 105 HIS A C 1
ATOM 832 O O . HIS A 1 105 ? 7.150 5.146 12.104 1.00 69.38 105 HIS A O 1
ATOM 838 N N . ASP A 1 106 ? 9.182 6.061 11.902 1.00 74.75 106 ASP A N 1
ATOM 839 C CA . ASP A 1 106 ? 9.594 5.357 10.689 1.00 74.75 106 ASP A CA 1
ATOM 840 C C . ASP A 1 106 ? 9.805 3.868 10.956 1.00 74.75 106 ASP A C 1
ATOM 842 O O . ASP A 1 106 ? 9.520 3.043 10.098 1.00 74.75 106 ASP A O 1
ATOM 846 N N . ASP A 1 107 ? 10.276 3.497 12.141 1.00 81.75 107 ASP A N 1
ATOM 847 C CA . ASP A 1 107 ? 10.347 2.111 12.580 1.00 81.75 107 ASP A CA 1
ATOM 848 C C . ASP A 1 107 ? 8.956 1.478 12.701 1.00 81.75 107 ASP A C 1
ATOM 850 O O . ASP A 1 107 ? 8.744 0.420 12.116 1.00 81.75 107 ASP A O 1
ATOM 854 N N . VAL A 1 108 ? 7.989 2.158 13.330 1.00 87.88 108 VAL A N 1
ATOM 855 C CA . VAL A 1 108 ? 6.598 1.678 13.444 1.00 87.88 108 VAL A CA 1
ATOM 856 C C . VAL A 1 108 ? 5.959 1.516 12.065 1.00 87.88 108 VAL A C 1
ATOM 858 O O . VAL A 1 108 ? 5.364 0.481 11.782 1.00 87.88 108 VAL A O 1
ATOM 861 N N . MET A 1 109 ? 6.118 2.497 11.171 1.00 87.94 109 MET A N 1
ATOM 862 C CA . MET A 1 109 ? 5.591 2.406 9.803 1.00 87.94 109 MET A CA 1
ATOM 863 C C . MET A 1 109 ? 6.268 1.296 8.981 1.00 87.94 109 MET A C 1
ATOM 865 O O . MET A 1 109 ? 5.601 0.609 8.205 1.00 87.94 109 MET A O 1
ATOM 869 N N . ARG A 1 110 ? 7.584 1.090 9.142 1.00 87.75 110 ARG A N 1
ATOM 870 C CA . ARG A 1 110 ? 8.315 0.005 8.461 1.00 87.75 110 ARG A CA 1
ATOM 871 C C . ARG A 1 110 ? 7.886 -1.372 8.958 1.00 87.75 110 ARG A C 1
ATOM 873 O O . ARG A 1 110 ? 7.742 -2.267 8.124 1.00 87.75 110 ARG A O 1
ATOM 880 N N . ALA A 1 111 ? 7.679 -1.509 10.265 1.00 89.50 111 ALA A N 1
ATOM 881 C CA . ALA A 1 111 ? 7.195 -2.730 10.887 1.00 89.50 111 ALA A CA 1
ATOM 882 C C . ALA A 1 111 ? 5.753 -3.028 10.448 1.00 89.50 111 ALA A C 1
ATOM 884 O O . ALA A 1 111 ? 5.487 -4.105 9.921 1.00 89.50 111 ALA A O 1
ATOM 885 N N . ALA A 1 112 ? 4.860 -2.032 10.485 1.00 91.44 112 ALA A N 1
ATOM 886 C CA . ALA A 1 112 ? 3.480 -2.165 10.010 1.00 91.44 112 ALA A CA 1
ATOM 887 C C . ALA A 1 112 ? 3.375 -2.521 8.516 1.00 91.44 112 ALA A C 1
ATOM 889 O O . ALA A 1 112 ? 2.510 -3.286 8.113 1.00 91.44 112 ALA A O 1
ATOM 890 N N . SER A 1 113 ? 4.284 -2.032 7.665 1.00 89.62 113 SER A N 1
ATOM 891 C CA . SER A 1 113 ? 4.315 -2.409 6.241 1.00 89.62 113 SER A CA 1
ATOM 892 C C . SER A 1 113 ? 4.581 -3.909 6.016 1.00 89.62 113 SER A C 1
ATOM 894 O O . SER A 1 113 ? 4.111 -4.497 5.031 1.00 89.62 113 SER A O 1
ATOM 896 N N . GLN A 1 114 ? 5.349 -4.529 6.914 1.00 88.62 114 GLN A N 1
ATOM 897 C CA . GLN A 1 114 ? 5.740 -5.936 6.842 1.00 88.62 114 GLN A CA 1
ATOM 898 C C . GLN A 1 114 ? 4.994 -6.843 7.810 1.00 88.62 114 GLN A C 1
ATOM 900 O O . GLN A 1 114 ? 5.225 -8.046 7.741 1.00 88.62 114 GLN A O 1
ATOM 905 N N . HIS A 1 115 ? 4.113 -6.288 8.644 1.00 89.88 115 HIS A N 1
ATOM 906 C CA . HIS A 1 115 ? 3.447 -7.025 9.713 1.00 89.88 115 HIS A CA 1
ATOM 907 C C . HIS A 1 115 ? 4.463 -7.605 10.720 1.00 89.88 115 HIS A C 1
ATOM 909 O O . HIS A 1 115 ? 4.390 -8.759 11.128 1.00 89.88 115 HIS A O 1
ATOM 915 N N . GLU A 1 116 ? 5.476 -6.803 11.065 1.00 90.94 116 GLU A N 1
ATOM 916 C CA . GLU A 1 116 ? 6.491 -7.131 12.073 1.00 90.94 116 GLU A CA 1
ATOM 917 C C . GLU A 1 116 ? 6.099 -6.531 13.428 1.00 90.94 116 GLU A C 1
ATOM 919 O O . GLU A 1 116 ? 5.546 -5.433 13.482 1.00 90.94 116 GLU A O 1
ATOM 924 N N . GLU A 1 117 ? 6.432 -7.222 14.519 1.00 90.56 117 GLU A N 1
ATOM 925 C CA . GLU A 1 117 ? 6.065 -6.802 15.871 1.00 90.56 117 GLU A CA 1
ATOM 926 C C . GLU A 1 117 ? 6.584 -5.399 16.225 1.00 90.56 117 GLU A C 1
ATOM 928 O O . GLU A 1 117 ? 7.748 -5.055 15.999 1.00 90.56 117 GLU A O 1
ATOM 933 N N . VAL A 1 118 ? 5.717 -4.604 16.856 1.00 88.50 118 VAL A N 1
ATOM 934 C CA . VAL A 1 118 ? 6.062 -3.306 17.440 1.00 88.50 118 VAL A CA 1
ATOM 935 C C . VAL A 1 118 ? 5.763 -3.336 18.929 1.00 88.50 118 VAL A C 1
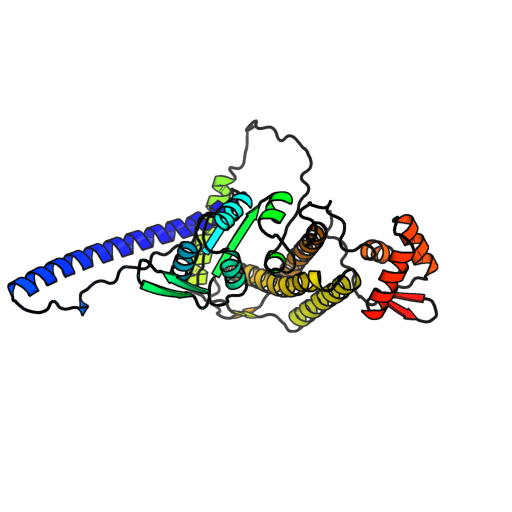ATOM 937 O O . VAL A 1 118 ? 4.662 -3.691 19.345 1.00 88.50 118 VAL A O 1
ATOM 940 N N . SER A 1 119 ? 6.723 -2.906 19.743 1.00 83.81 119 SER A N 1
ATOM 941 C CA . SER A 1 119 ? 6.537 -2.783 21.186 1.00 83.81 119 SER A CA 1
ATOM 942 C C . SER A 1 119 ? 6.907 -1.395 21.695 1.00 83.81 119 SER A C 1
ATOM 944 O O . SER A 1 119 ? 7.771 -0.703 21.152 1.00 83.81 119 SER A O 1
ATOM 946 N N . SER A 1 120 ? 6.220 -0.966 22.750 1.00 82.50 120 SER A N 1
ATOM 947 C CA . SER A 1 120 ? 6.538 0.262 23.472 1.00 82.50 120 SER A CA 1
ATOM 948 C C . SER A 1 120 ? 6.2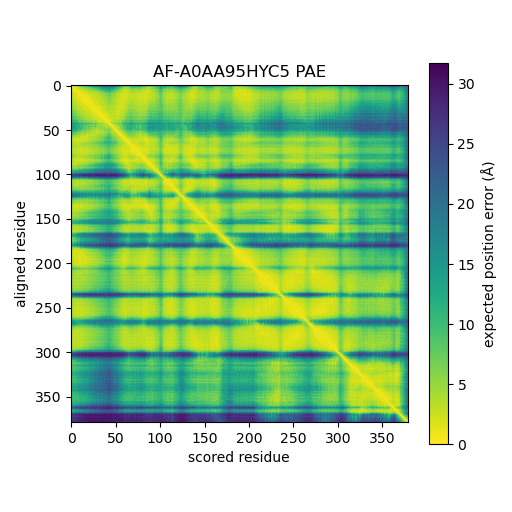14 0.111 24.949 1.00 82.50 120 SER A C 1
ATOM 950 O O . SER A 1 120 ? 5.191 -0.460 25.326 1.00 82.50 120 SER A O 1
ATOM 952 N N . TYR A 1 121 ? 7.091 0.652 25.791 1.00 76.88 121 TYR A N 1
ATOM 953 C CA . TYR A 1 121 ? 6.882 0.725 27.229 1.00 76.88 121 TYR A CA 1
ATOM 954 C C . TYR A 1 121 ? 6.495 2.149 27.628 1.00 76.88 121 TYR A C 1
ATOM 956 O O . TYR A 1 121 ? 7.294 3.086 27.521 1.00 76.88 121 TYR A O 1
ATOM 964 N N . PHE A 1 122 ? 5.265 2.315 28.104 1.00 71.44 122 PHE A N 1
ATOM 965 C CA . PHE A 1 122 ? 4.726 3.609 28.498 1.00 71.44 122 PHE A CA 1
ATOM 966 C C . PHE A 1 122 ? 5.164 3.922 29.925 1.00 71.44 122 PHE A C 1
ATOM 968 O O . PHE A 1 122 ? 4.702 3.307 30.882 1.00 71.44 122 PHE A O 1
ATOM 975 N N . LYS A 1 123 ? 6.068 4.899 30.078 1.00 60.12 123 LYS A N 1
ATOM 976 C CA . LYS A 1 123 ? 6.605 5.295 31.393 1.00 60.12 123 LYS A CA 1
ATOM 977 C C . LYS A 1 123 ? 5.536 5.823 32.354 1.00 60.12 123 LYS A C 1
ATOM 979 O O . LYS A 1 123 ? 5.724 5.690 33.555 1.00 60.12 123 LYS A O 1
ATOM 984 N N . THR A 1 124 ? 4.467 6.423 31.834 1.00 61.41 124 THR A N 1
ATOM 985 C CA . THR A 1 124 ? 3.395 7.040 32.632 1.00 61.41 124 THR A CA 1
ATOM 986 C C . THR A 1 124 ? 2.444 6.002 33.225 1.00 61.41 124 THR A C 1
ATOM 988 O O . THR A 1 124 ? 2.093 6.108 34.393 1.00 61.41 124 THR A O 1
ATOM 991 N N . ASP A 1 125 ? 2.100 4.972 32.447 1.00 62.78 125 ASP A N 1
ATOM 992 C CA . ASP A 1 125 ? 1.110 3.953 32.831 1.00 62.78 125 ASP A CA 1
ATOM 993 C C . ASP A 1 125 ? 1.757 2.624 33.255 1.00 62.78 125 ASP A C 1
ATOM 995 O O . ASP A 1 125 ? 1.060 1.654 33.539 1.00 62.78 125 ASP A O 1
ATOM 999 N N . HIS A 1 126 ? 3.096 2.547 33.244 1.00 71.31 126 HIS A N 1
ATOM 1000 C CA . HIS A 1 126 ? 3.884 1.323 33.458 1.00 71.31 126 HIS A CA 1
ATOM 1001 C C . HIS A 1 126 ? 3.412 0.125 32.615 1.00 71.31 126 HIS A C 1
ATOM 1003 O O . HIS A 1 126 ? 3.604 -1.034 32.983 1.00 71.31 126 HIS A O 1
ATOM 1009 N N . ARG A 1 127 ? 2.803 0.408 31.458 1.00 78.56 127 ARG A N 1
ATOM 1010 C CA . ARG A 1 127 ? 2.218 -0.589 30.567 1.00 78.56 127 ARG A CA 1
ATOM 1011 C C . ARG A 1 127 ? 3.181 -0.904 29.432 1.00 78.56 127 ARG A C 1
ATOM 1013 O O . ARG A 1 127 ? 3.594 -0.014 28.686 1.00 78.56 127 ARG A O 1
ATOM 1020 N N . LEU A 1 128 ? 3.519 -2.182 29.296 1.00 81.75 128 LEU A N 1
ATOM 1021 C CA . LEU A 1 128 ? 4.152 -2.712 28.096 1.00 81.75 128 LEU A CA 1
ATOM 1022 C C . LEU A 1 128 ? 3.055 -3.034 27.080 1.00 81.75 128 LEU A C 1
ATOM 1024 O O . LEU A 1 128 ? 2.171 -3.835 27.371 1.00 81.75 128 LEU A O 1
ATOM 1028 N N . VAL A 1 129 ? 3.118 -2.407 25.911 1.00 84.38 129 VAL A N 1
ATOM 1029 C CA . VAL A 1 129 ? 2.234 -2.706 24.780 1.00 84.38 129 VAL A CA 1
ATOM 1030 C C . VAL A 1 129 ? 3.060 -3.423 23.729 1.00 84.38 129 VAL A C 1
ATOM 1032 O O . VAL A 1 129 ? 4.118 -2.926 23.333 1.00 84.38 129 VAL A O 1
ATOM 1035 N N . ILE A 1 130 ? 2.585 -4.588 23.300 1.00 87.56 130 ILE A N 1
ATOM 1036 C CA . ILE A 1 130 ? 3.200 -5.402 22.253 1.00 87.56 130 ILE A CA 1
ATOM 1037 C C . ILE A 1 130 ? 2.124 -5.671 21.208 1.00 87.56 130 ILE A C 1
ATOM 1039 O O . ILE A 1 130 ? 1.094 -6.265 21.514 1.00 87.56 130 ILE A O 1
ATOM 1043 N N . VAL A 1 131 ? 2.368 -5.222 19.981 1.00 89.19 131 VAL A N 1
ATOM 1044 C CA . VAL A 1 131 ? 1.507 -5.468 18.827 1.00 89.19 131 VAL A CA 1
ATOM 1045 C C . VAL A 1 131 ? 2.267 -6.385 17.883 1.00 89.19 131 VAL A C 1
ATOM 1047 O O . VAL A 1 131 ? 3.135 -5.922 17.147 1.00 89.19 131 VAL A O 1
ATOM 1050 N N . SER A 1 132 ? 1.968 -7.683 17.926 1.00 90.06 132 SER A N 1
ATOM 1051 C CA . SER A 1 132 ? 2.702 -8.685 17.144 1.00 90.06 132 SER A CA 1
ATOM 1052 C C . SER A 1 132 ? 2.422 -8.615 15.641 1.00 90.06 132 SER A C 1
ATOM 1054 O O . SER A 1 132 ? 3.309 -8.932 14.857 1.00 90.06 132 SER A O 1
ATOM 1056 N N . ASP A 1 133 ? 1.228 -8.164 15.241 1.00 90.69 133 ASP A N 1
ATOM 1057 C CA . ASP A 1 133 ? 0.793 -8.098 13.838 1.00 90.69 133 ASP A CA 1
ATOM 1058 C C . ASP A 1 133 ? 0.142 -6.733 13.508 1.00 90.69 133 ASP A C 1
ATOM 1060 O O . ASP A 1 133 ? -1.088 -6.600 13.464 1.00 90.69 133 ASP A O 1
ATOM 1064 N N . PRO A 1 134 ? 0.947 -5.657 13.386 1.00 92.38 134 PRO A N 1
ATOM 1065 C CA . PRO A 1 134 ? 0.433 -4.310 13.178 1.00 92.38 134 PRO A CA 1
ATOM 1066 C C . PRO A 1 134 ? -0.001 -4.075 11.728 1.00 92.38 134 PRO A C 1
ATOM 1068 O O . PRO A 1 134 ? 0.790 -4.198 10.793 1.00 92.38 134 PRO A O 1
ATOM 1071 N N . HIS A 1 135 ? -1.235 -3.599 11.561 1.00 92.94 135 HIS A N 1
ATOM 1072 C CA . HIS A 1 135 ? -1.832 -3.298 10.263 1.00 92.94 135 HIS A CA 1
ATOM 1073 C C . HIS A 1 135 ? -2.067 -1.789 10.091 1.00 92.94 135 HIS A C 1
ATOM 1075 O O . HIS A 1 135 ? -2.841 -1.176 10.829 1.00 92.94 135 HIS A O 1
ATOM 1081 N N . LEU A 1 136 ? -1.422 -1.178 9.090 1.00 93.25 136 LEU A N 1
ATOM 1082 C CA . LEU A 1 136 ? -1.566 0.250 8.779 1.00 93.25 136 LEU A CA 1
ATOM 1083 C C . LEU A 1 136 ? -1.683 0.490 7.269 1.00 93.25 136 LEU A C 1
ATOM 1085 O O . LEU A 1 136 ? -0.754 0.226 6.506 1.00 93.25 136 LEU A O 1
ATOM 1089 N N . ALA A 1 137 ? -2.795 1.087 6.851 1.00 93.31 137 ALA A N 1
ATOM 1090 C CA . ALA A 1 137 ? -3.002 1.615 5.512 1.00 93.31 137 ALA A CA 1
ATOM 1091 C C . ALA A 1 137 ? -2.706 3.121 5.488 1.00 93.31 137 ALA A C 1
ATOM 1093 O O . ALA A 1 137 ? -3.410 3.918 6.110 1.00 93.31 137 ALA A O 1
ATOM 1094 N N . LEU A 1 138 ? -1.676 3.520 4.740 1.00 91.19 138 LEU A N 1
ATOM 1095 C CA . LEU A 1 138 ? -1.276 4.916 4.570 1.00 91.19 138 LEU A CA 1
ATOM 1096 C C . LEU A 1 138 ? -1.573 5.397 3.146 1.00 91.19 138 LEU A C 1
ATOM 1098 O O . LEU A 1 138 ? -1.050 4.849 2.177 1.00 91.19 138 LEU A O 1
ATOM 1102 N N . CYS A 1 139 ? -2.347 6.475 3.018 1.00 91.81 139 CYS A N 1
ATOM 1103 C CA . CYS A 1 139 ? -2.524 7.200 1.762 1.00 91.81 139 CYS A CA 1
ATOM 1104 C C . CYS A 1 139 ? -2.124 8.665 1.956 1.00 91.81 139 CYS A C 1
ATOM 1106 O O . CYS A 1 139 ? -2.751 9.388 2.733 1.00 91.81 139 CYS A O 1
ATOM 1108 N N . ALA A 1 140 ? -1.078 9.107 1.254 1.00 89.88 140 ALA A N 1
ATOM 1109 C CA . ALA A 1 140 ? -0.549 10.462 1.379 1.00 89.88 140 ALA A CA 1
ATOM 1110 C C . ALA A 1 140 ? -0.279 11.121 0.019 1.00 89.88 140 ALA A C 1
ATOM 1112 O O . ALA A 1 140 ? 0.161 10.462 -0.924 1.00 89.88 140 ALA A O 1
ATOM 1113 N N . SER A 1 141 ? -0.568 12.419 -0.100 1.00 90.19 141 SER A N 1
ATOM 1114 C CA . SER A 1 141 ? -0.187 13.239 -1.256 1.00 90.19 141 SER A CA 1
ATOM 1115 C C . SER A 1 141 ? 0.830 14.268 -0.827 1.00 90.19 141 SER A C 1
ATOM 1117 O O . SER A 1 141 ? 0.814 14.745 0.299 1.00 90.19 141 SER A O 1
ATOM 1119 N N . GLY A 1 142 ? 1.710 14.645 -1.738 1.00 88.00 142 GLY A N 1
ATOM 1120 C CA . GLY A 1 142 ? 2.637 15.728 -1.491 1.00 88.00 142 GLY A CA 1
ATOM 1121 C C . GLY A 1 142 ? 3.449 16.052 -2.725 1.00 88.00 142 GLY A C 1
ATOM 1122 O O . GLY A 1 142 ? 3.345 15.394 -3.761 1.00 88.00 142 GLY A O 1
ATOM 1123 N N . THR A 1 143 ? 4.256 17.093 -2.606 1.00 84.88 143 THR A N 1
ATOM 1124 C CA . THR A 1 143 ? 5.228 17.452 -3.639 1.00 84.88 143 THR A CA 1
ATOM 1125 C C . THR A 1 143 ? 6.497 16.603 -3.495 1.00 84.88 143 THR A C 1
ATOM 1127 O O . THR A 1 143 ? 6.783 16.114 -2.397 1.00 84.88 143 THR A O 1
ATOM 1130 N N . PRO A 1 144 ? 7.321 16.467 -4.552 1.00 82.12 144 PRO A N 1
ATOM 1131 C CA . PRO A 1 144 ? 8.620 15.801 -4.439 1.00 82.12 144 PRO A CA 1
ATOM 1132 C C . PRO A 1 144 ? 9.489 16.369 -3.305 1.00 82.12 144 PRO A C 1
ATOM 1134 O O . PRO A 1 144 ? 10.165 15.621 -2.608 1.00 82.12 144 PRO A O 1
ATOM 1137 N N . ALA A 1 145 ? 9.415 17.678 -3.042 1.00 80.75 145 ALA A N 1
ATOM 1138 C CA . ALA A 1 145 ? 10.143 18.302 -1.939 1.00 80.75 145 ALA A CA 1
ATOM 1139 C C . ALA A 1 145 ? 9.675 17.836 -0.552 1.00 80.75 145 ALA A C 1
ATOM 1141 O O . ALA A 1 145 ? 10.498 17.667 0.344 1.00 80.75 145 ALA A O 1
ATOM 1142 N N . GLN A 1 146 ? 8.374 17.602 -0.374 1.00 83.38 146 GLN A N 1
ATOM 1143 C CA . GLN A 1 146 ? 7.834 17.038 0.866 1.00 83.38 146 GLN A CA 1
ATOM 1144 C C . GLN A 1 146 ? 8.227 15.567 1.021 1.00 83.38 146 GLN A C 1
ATOM 1146 O O . GLN A 1 146 ? 8.542 15.127 2.123 1.00 83.38 146 GLN A O 1
ATOM 1151 N N . LEU A 1 147 ? 8.289 14.822 -0.088 1.00 84.12 147 LEU A N 1
ATOM 1152 C CA . LEU A 1 147 ? 8.749 13.437 -0.076 1.00 84.12 147 LEU A CA 1
ATOM 1153 C C . LEU A 1 147 ? 10.189 13.314 0.440 1.00 84.12 147 LEU A C 1
ATOM 1155 O O . LEU A 1 147 ? 10.451 12.437 1.252 1.00 84.12 147 LEU A O 1
ATOM 1159 N N . HIS A 1 148 ? 11.091 14.218 0.048 1.00 78.81 148 HIS A N 1
ATOM 1160 C CA . HIS A 1 148 ? 12.470 14.250 0.555 1.00 78.81 148 HIS A CA 1
ATOM 1161 C C . HIS A 1 148 ? 12.579 14.520 2.064 1.00 78.81 148 HIS A C 1
ATOM 1163 O O . HIS A 1 148 ? 13.538 14.090 2.700 1.00 78.81 148 HIS A O 1
ATOM 1169 N N . LYS A 1 149 ? 11.617 15.244 2.653 1.00 78.88 149 LYS A N 1
ATOM 1170 C CA . LYS A 1 149 ? 11.563 15.446 4.111 1.00 78.88 149 LYS A CA 1
ATOM 1171 C C . LYS A 1 149 ? 11.024 14.215 4.833 1.00 78.88 149 LYS A C 1
ATOM 1173 O O . LYS A 1 149 ? 11.469 13.912 5.934 1.00 78.88 149 LYS A O 1
ATOM 1178 N N . PHE A 1 150 ? 10.058 13.536 4.216 1.00 79.06 150 PHE A N 1
ATOM 1179 C CA . PHE A 1 150 ? 9.449 12.327 4.757 1.00 79.06 150 PHE A CA 1
ATOM 1180 C C . PHE A 1 150 ? 10.401 11.123 4.679 1.00 79.06 150 PHE A C 1
ATOM 1182 O O . PHE A 1 150 ? 10.552 10.380 5.644 1.00 79.06 150 PHE A O 1
ATOM 1189 N N . ILE A 1 151 ? 11.074 10.949 3.539 1.00 80.19 151 ILE A N 1
ATOM 1190 C CA . ILE A 1 151 ? 12.058 9.899 3.284 1.00 80.19 151 ILE A CA 1
ATOM 1191 C C . ILE A 1 151 ? 13.373 10.564 2.895 1.00 80.19 151 ILE A C 1
ATOM 1193 O O . ILE A 1 151 ? 13.541 11.053 1.780 1.00 80.19 151 ILE A O 1
ATOM 1197 N N . SER A 1 152 ? 14.309 10.561 3.839 1.00 69.56 152 SER A N 1
ATOM 1198 C CA . SER A 1 152 ? 15.597 11.238 3.696 1.00 69.56 152 SER A CA 1
ATOM 1199 C C . SER A 1 152 ? 16.636 10.455 2.887 1.00 69.56 152 SER A C 1
ATOM 1201 O O . SER A 1 152 ? 17.648 11.033 2.514 1.00 69.56 152 SER A O 1
ATOM 1203 N N . SER A 1 153 ? 16.437 9.149 2.681 1.00 72.88 153 SER A N 1
ATOM 1204 C CA . SER A 1 153 ? 17.414 8.246 2.059 1.00 72.88 153 SER A CA 1
ATOM 1205 C C . SER A 1 153 ? 16.730 7.020 1.451 1.00 72.88 153 SER A C 1
ATOM 1207 O O . SER A 1 153 ? 15.698 6.571 1.960 1.00 72.88 153 SER A O 1
ATOM 1209 N N . LEU A 1 154 ? 17.319 6.460 0.389 1.00 75.00 154 LEU A N 1
ATOM 1210 C CA . LEU A 1 154 ? 16.891 5.178 -0.187 1.00 75.00 154 LEU A CA 1
ATOM 1211 C C . LEU A 1 154 ? 17.314 3.983 0.687 1.00 75.00 154 LEU A C 1
ATOM 1213 O O . LEU A 1 154 ? 16.621 2.964 0.717 1.00 75.00 154 LEU A O 1
ATOM 1217 N N . GLU A 1 155 ? 18.392 4.127 1.458 1.00 71.56 155 GLU A N 1
ATOM 1218 C CA . GLU A 1 155 ? 18.993 3.055 2.260 1.00 71.56 155 GLU A CA 1
ATOM 1219 C C . GLU A 1 155 ? 18.239 2.770 3.565 1.00 71.56 155 GLU A C 1
ATOM 1221 O O . GLU A 1 155 ? 18.338 1.682 4.130 1.00 71.56 155 GLU A O 1
ATOM 1226 N N . ASN A 1 156 ? 17.416 3.710 4.047 1.00 71.19 156 ASN A N 1
ATOM 1227 C CA . ASN A 1 156 ? 16.665 3.530 5.297 1.00 71.19 156 ASN A CA 1
ATOM 1228 C C . ASN A 1 156 ? 15.532 2.482 5.191 1.00 71.19 156 ASN A C 1
ATOM 1230 O O . ASN A 1 156 ? 14.876 2.148 6.186 1.00 71.19 156 ASN A O 1
ATOM 1234 N N . GLY A 1 157 ? 15.273 1.976 3.980 1.00 79.56 157 GLY A N 1
ATOM 1235 C CA . GLY A 1 157 ? 14.289 0.947 3.674 1.00 79.56 157 GLY A CA 1
ATOM 1236 C C . GLY A 1 157 ? 12.834 1.426 3.625 1.00 79.56 157 GLY A C 1
ATOM 1237 O O . GLY A 1 157 ? 11.990 0.696 3.098 1.00 79.56 157 GLY A O 1
ATOM 1238 N N . MET A 1 158 ? 12.506 2.623 4.120 1.00 83.88 158 MET A N 1
ATOM 1239 C CA . MET A 1 158 ? 11.138 3.155 4.077 1.00 83.88 158 MET A CA 1
ATOM 1240 C C . MET A 1 158 ? 10.689 3.409 2.635 1.00 83.88 158 MET A C 1
ATOM 1242 O O . MET A 1 158 ? 9.557 3.092 2.284 1.00 83.88 158 MET A O 1
ATOM 1246 N N . TYR A 1 159 ? 11.601 3.882 1.777 1.00 87.81 159 TYR A N 1
ATOM 1247 C CA . TYR A 1 159 ? 11.310 4.164 0.370 1.00 87.81 159 TYR A CA 1
ATOM 1248 C C . TYR A 1 159 ? 10.701 2.965 -0.364 1.00 87.81 159 TYR A C 1
ATOM 1250 O O . TYR A 1 159 ? 9.623 3.058 -0.937 1.00 87.81 159 TYR A O 1
ATOM 1258 N N . SER A 1 160 ? 11.363 1.807 -0.284 1.00 88.94 160 SER A N 1
ATOM 1259 C CA . SER A 1 160 ? 10.925 0.581 -0.967 1.00 88.94 160 SER A CA 1
ATOM 1260 C C . SER A 1 160 ? 9.571 0.038 -0.484 1.00 88.94 160 SER A C 1
ATOM 1262 O O . SER A 1 160 ? 8.959 -0.771 -1.173 1.00 88.94 160 SER A O 1
ATOM 1264 N N . ARG A 1 161 ? 9.102 0.454 0.700 1.00 89.81 161 ARG A N 1
ATOM 1265 C CA . ARG A 1 161 ? 7.859 -0.021 1.329 1.00 89.81 161 ARG A CA 1
ATOM 1266 C C . ARG A 1 161 ? 6.628 0.798 0.937 1.00 89.81 161 ARG A C 1
ATOM 1268 O O . ARG A 1 161 ? 5.515 0.403 1.275 1.00 89.81 161 ARG A O 1
ATOM 1275 N N . VAL A 1 162 ? 6.814 1.902 0.216 1.00 90.31 162 VAL A N 1
ATOM 1276 C CA . VAL A 1 162 ? 5.736 2.782 -0.246 1.00 90.31 162 VAL A CA 1
ATOM 1277 C C . VAL A 1 162 ? 5.629 2.694 -1.765 1.00 90.31 162 VAL A C 1
ATOM 1279 O O . VAL A 1 162 ? 6.635 2.713 -2.468 1.00 90.31 162 VAL A O 1
ATOM 1282 N N . ALA A 1 163 ? 4.400 2.603 -2.271 1.00 92.19 163 ALA A N 1
ATOM 1283 C CA . ALA A 1 163 ? 4.132 2.705 -3.698 1.00 92.19 163 ALA A CA 1
ATOM 1284 C C . ALA A 1 163 ? 3.928 4.173 -4.087 1.00 92.19 163 ALA A C 1
ATOM 1286 O O . ALA A 1 163 ? 3.107 4.871 -3.485 1.00 92.19 163 ALA A O 1
ATOM 1287 N N . PHE A 1 164 ? 4.644 4.637 -5.109 1.00 91.69 164 PHE A N 1
ATOM 1288 C CA . PHE A 1 164 ? 4.545 6.017 -5.570 1.00 91.69 164 PHE A CA 1
ATOM 1289 C C . PHE A 1 164 ? 3.780 6.135 -6.882 1.00 91.69 164 PHE A C 1
ATOM 1291 O O . PHE A 1 164 ? 3.982 5.368 -7.819 1.00 91.69 164 PHE A O 1
ATOM 1298 N N . TYR A 1 165 ? 2.943 7.166 -6.974 1.00 91.69 165 TYR A N 1
ATOM 1299 C CA . TYR A 1 165 ? 2.297 7.569 -8.215 1.00 91.69 165 TYR A CA 1
ATOM 1300 C C . TYR A 1 165 ? 2.533 9.060 -8.452 1.00 91.69 165 TYR A C 1
ATOM 1302 O O . TYR A 1 165 ? 2.123 9.895 -7.646 1.00 91.69 165 TYR A O 1
ATOM 1310 N N . VAL A 1 166 ? 3.195 9.394 -9.560 1.00 87.12 166 VAL A N 1
ATOM 1311 C CA . VAL A 1 166 ? 3.493 10.775 -9.946 1.00 87.12 166 VAL A CA 1
ATOM 1312 C C . VAL A 1 166 ? 2.733 11.105 -11.218 1.00 87.12 166 VAL A C 1
ATOM 1314 O O . VAL A 1 166 ? 2.873 10.421 -12.224 1.00 87.12 166 VAL A O 1
ATOM 1317 N N . GLY A 1 167 ? 1.947 12.177 -11.183 1.00 79.62 167 GLY A N 1
ATOM 1318 C CA . GLY A 1 167 ? 1.297 12.733 -12.364 1.00 79.62 167 GLY A CA 1
ATOM 1319 C C . GLY A 1 167 ? 1.784 14.152 -12.628 1.00 79.62 167 GLY A C 1
ATOM 1320 O O . GLY A 1 167 ? 1.943 14.938 -11.694 1.00 79.62 167 GLY A O 1
ATOM 1321 N N . GLN A 1 168 ? 1.988 14.499 -13.897 1.00 68.75 168 GLN A N 1
ATOM 1322 C CA . GLN A 1 168 ? 2.092 15.895 -14.316 1.00 68.75 168 GLN A CA 1
ATOM 1323 C C . GLN A 1 168 ? 0.687 16.386 -14.666 1.00 68.75 168 GLN A C 1
ATOM 1325 O O . GLN A 1 168 ? 0.077 15.901 -15.616 1.00 68.75 168 GLN A O 1
ATOM 1330 N N . ALA A 1 169 ? 0.148 17.321 -13.885 1.00 64.75 169 ALA A N 1
ATOM 1331 C CA . ALA A 1 169 ? -1.111 17.964 -14.240 1.00 64.75 169 ALA A CA 1
ATOM 1332 C C . ALA A 1 169 ? -0.841 19.044 -15.304 1.00 64.75 169 ALA A C 1
ATOM 1334 O O . ALA A 1 169 ? 0.069 19.856 -15.104 1.00 64.75 169 ALA A O 1
ATOM 1335 N N . PRO A 1 170 ? -1.601 19.092 -16.415 1.00 69.88 170 PRO A N 1
ATOM 1336 C CA . PRO A 1 170 ? -1.526 20.224 -17.327 1.00 69.88 170 PRO A CA 1
ATOM 1337 C C . PRO A 1 170 ? -1.927 21.499 -16.577 1.00 69.88 170 PRO A C 1
ATOM 1339 O O . PRO A 1 170 ? -2.867 21.494 -15.778 1.00 69.88 170 PRO A O 1
ATOM 1342 N N . TRP A 1 171 ? -1.205 22.591 -16.830 1.00 73.31 171 TRP A N 1
ATOM 1343 C CA . TRP A 1 171 ? -1.511 23.908 -16.272 1.00 73.31 171 TRP A CA 1
ATOM 1344 C C . TRP A 1 171 ? -2.748 24.485 -16.962 1.00 73.31 171 TRP A C 1
ATOM 1346 O O . TRP A 1 171 ? -2.652 25.326 -17.850 1.00 73.31 171 TRP A O 1
ATOM 1356 N N . GLU A 1 172 ? -3.919 24.000 -16.569 1.00 81.31 172 GLU A N 1
ATOM 1357 C CA . GLU A 1 172 ? -5.209 24.481 -17.047 1.00 81.31 172 GLU A CA 1
ATOM 1358 C C . GLU A 1 172 ? -5.988 25.087 -15.878 1.00 81.31 172 GLU A C 1
ATOM 1360 O O . GLU A 1 172 ? -6.247 24.426 -14.866 1.00 81.31 172 GLU A O 1
ATOM 1365 N N . TYR A 1 173 ? -6.371 26.360 -16.004 1.00 81.69 173 TYR A N 1
ATOM 1366 C CA . TYR A 1 173 ? -7.223 27.004 -15.013 1.00 81.69 173 TYR A CA 1
ATOM 1367 C C . TYR A 1 173 ? -8.645 26.454 -15.128 1.00 81.69 173 TYR A C 1
ATOM 1369 O O . TYR A 1 173 ? -9.406 26.809 -16.030 1.00 81.69 173 TYR A O 1
ATOM 1377 N N . LYS A 1 174 ? -9.024 25.596 -14.182 1.00 78.75 174 LYS A N 1
ATOM 1378 C CA . LYS A 1 174 ? -10.408 25.143 -14.048 1.00 78.75 174 LYS A CA 1
ATOM 1379 C C . LYS A 1 174 ? -11.214 26.228 -13.346 1.00 78.75 174 LYS A C 1
ATOM 1381 O O . LYS A 1 174 ? -10.936 26.565 -12.197 1.00 78.75 174 LYS A O 1
ATOM 1386 N N . SER A 1 175 ? -12.217 26.761 -14.041 1.00 80.69 175 SER A N 1
ATOM 1387 C CA . SER A 1 175 ? -13.106 27.789 -13.498 1.00 80.69 175 SER A CA 1
ATOM 1388 C C . SER A 1 175 ? -13.759 27.334 -12.189 1.00 80.69 175 SER A C 1
ATOM 1390 O O . SER A 1 175 ? -14.288 26.225 -12.099 1.00 80.69 175 SER A O 1
ATOM 1392 N N . ALA A 1 176 ? -13.764 28.214 -11.186 1.00 79.12 176 ALA A N 1
ATOM 1393 C CA . ALA A 1 176 ? -14.485 28.005 -9.930 1.00 79.12 176 ALA A CA 1
ATOM 1394 C C . ALA A 1 176 ? -16.009 28.203 -10.070 1.00 79.12 176 ALA A C 1
ATOM 1396 O O . ALA A 1 176 ? -16.741 27.998 -9.102 1.00 79.12 176 ALA A O 1
ATOM 1397 N N . ASN A 1 177 ? -16.498 28.599 -11.254 1.00 80.19 177 ASN A N 1
ATOM 1398 C CA . ASN A 1 177 ? -17.923 28.771 -11.511 1.00 80.19 177 ASN A CA 1
ATOM 1399 C C . ASN A 1 177 ? -18.648 27.412 -11.395 1.00 80.19 177 ASN A C 1
ATOM 1401 O O . ASN A 1 177 ? -18.325 26.491 -12.149 1.00 80.19 177 ASN A O 1
ATOM 1405 N N . PRO A 1 178 ? -19.626 27.266 -10.481 1.00 68.00 178 PRO A N 1
ATOM 1406 C CA . PRO A 1 178 ? -20.285 25.988 -10.224 1.00 68.00 178 PRO A CA 1
ATOM 1407 C C . PRO A 1 178 ? -21.115 25.445 -11.403 1.00 68.00 178 PRO A C 1
ATOM 1409 O O . PRO A 1 178 ? -21.410 24.250 -11.410 1.00 68.00 178 PRO A O 1
ATOM 1412 N N . GLY A 1 179 ? -21.453 26.262 -12.410 1.00 74.62 179 GLY A N 1
ATOM 1413 C CA . GLY A 1 179 ? -22.253 25.831 -13.564 1.00 74.62 179 GLY A CA 1
ATOM 1414 C C . GLY A 1 179 ? -23.683 25.397 -13.192 1.00 74.62 179 GLY A C 1
ATOM 1415 O O . GLY A 1 179 ? -24.141 25.626 -12.077 1.00 74.62 179 GLY A O 1
ATOM 1416 N N . LYS A 1 180 ? -24.417 24.796 -14.145 1.00 69.25 180 LYS A N 1
ATOM 1417 C CA . LYS A 1 180 ? -25.826 24.369 -13.955 1.00 69.25 180 LYS A CA 1
ATOM 1418 C C . LYS A 1 180 ? -26.002 22.896 -13.560 1.00 69.25 180 LYS A C 1
ATOM 1420 O O . LYS A 1 180 ? -27.065 22.535 -13.073 1.00 69.25 180 LYS A O 1
ATOM 1425 N N . VAL A 1 181 ? -24.990 22.052 -13.769 1.00 65.00 181 VAL A N 1
ATOM 1426 C CA . VAL A 1 181 ? -25.019 20.622 -13.425 1.00 65.00 181 VAL A CA 1
ATOM 1427 C C . VAL A 1 181 ? -23.631 20.234 -12.939 1.00 65.00 181 VAL A C 1
ATOM 1429 O O . VAL A 1 181 ? -22.669 20.284 -13.703 1.00 65.00 181 VAL A O 1
ATOM 1432 N N . ARG A 1 182 ? -23.517 19.846 -11.670 1.00 68.06 182 ARG A N 1
ATOM 1433 C CA . ARG A 1 182 ? -22.288 19.271 -11.130 1.00 68.06 182 ARG A CA 1
ATOM 1434 C C . ARG A 1 182 ? -22.656 18.031 -10.335 1.00 68.06 182 ARG A C 1
ATOM 1436 O O . ARG A 1 182 ? -23.515 18.096 -9.462 1.00 68.06 182 ARG A O 1
ATOM 1443 N N . LEU A 1 183 ? -22.012 16.912 -10.654 1.00 73.69 183 LEU A N 1
ATOM 1444 C CA . LEU A 1 183 ? -22.070 15.728 -9.808 1.00 73.69 183 LEU A CA 1
ATOM 1445 C C . LEU A 1 183 ? -21.455 16.109 -8.454 1.00 73.69 183 LEU A C 1
ATOM 1447 O O . LEU A 1 183 ? -20.310 16.577 -8.412 1.00 73.69 183 LEU A O 1
ATOM 1451 N N . ASP A 1 184 ? -22.202 15.957 -7.362 1.00 85.75 184 ASP A N 1
ATOM 1452 C CA . ASP A 1 184 ? -21.642 16.152 -6.028 1.00 85.75 184 ASP A CA 1
ATOM 1453 C C . ASP A 1 184 ? -20.710 14.980 -5.708 1.00 85.75 184 ASP A C 1
ATOM 1455 O O . ASP A 1 184 ? -21.126 13.907 -5.273 1.00 85.75 184 ASP A O 1
ATOM 1459 N N . MET A 1 185 ? -19.417 15.200 -5.941 1.00 85.50 185 MET A N 1
ATOM 1460 C CA . MET A 1 185 ? -18.378 14.214 -5.669 1.00 85.50 185 MET A CA 1
ATOM 1461 C C . MET A 1 185 ? -18.337 13.810 -4.191 1.00 85.50 185 MET A C 1
ATOM 1463 O O . MET A 1 185 ? -17.964 12.682 -3.894 1.00 85.50 185 MET A O 1
ATOM 1467 N N . ARG A 1 186 ? -18.715 14.685 -3.247 1.00 88.81 186 ARG A N 1
ATOM 1468 C CA . ARG A 1 186 ? -18.747 14.310 -1.825 1.00 88.81 186 ARG A CA 1
ATOM 1469 C C . ARG A 1 186 ? -19.882 13.331 -1.560 1.00 88.81 186 ARG A C 1
ATOM 1471 O O . ARG A 1 186 ? -19.645 12.317 -0.911 1.00 88.81 186 ARG A O 1
ATOM 1478 N N . ALA A 1 187 ? -21.072 13.597 -2.101 1.00 89.38 187 ALA A N 1
ATOM 1479 C CA . ALA A 1 187 ? -22.200 12.673 -2.014 1.00 89.38 187 ALA A CA 1
ATOM 1480 C C . ALA A 1 187 ? -21.890 11.333 -2.703 1.00 89.38 187 ALA A C 1
ATOM 1482 O O . ALA A 1 187 ? -22.157 10.278 -2.134 1.00 89.38 187 ALA A O 1
ATOM 1483 N N . TYR A 1 188 ? -21.247 11.365 -3.874 1.00 90.75 188 TYR A N 1
ATOM 1484 C CA . TYR A 1 188 ? -20.818 10.156 -4.582 1.00 90.75 188 TYR A CA 1
ATOM 1485 C C . TYR A 1 188 ? -19.839 9.307 -3.751 1.00 90.75 188 TYR A C 1
ATOM 1487 O O . TYR A 1 188 ? -20.058 8.113 -3.563 1.00 90.75 188 TYR A O 1
ATOM 1495 N N . PHE A 1 189 ? -18.793 9.921 -3.183 1.00 91.75 189 PHE A N 1
ATOM 1496 C CA . PHE A 1 189 ? -17.839 9.215 -2.317 1.00 91.75 189 PHE A CA 1
ATOM 1497 C C . PHE A 1 189 ? -18.461 8.734 -1.005 1.00 91.75 189 PHE A C 1
ATOM 1499 O O . PHE A 1 189 ? -18.042 7.700 -0.490 1.00 91.75 189 PHE A O 1
ATOM 1506 N N . LYS A 1 190 ? -19.471 9.437 -0.480 1.00 92.31 190 LYS A N 1
ATOM 1507 C CA . LYS A 1 190 ? -20.247 8.959 0.666 1.00 92.31 190 LYS A CA 1
ATOM 1508 C C . LYS A 1 190 ? -21.012 7.677 0.317 1.00 92.31 190 LYS A C 1
ATOM 1510 O O . LYS A 1 190 ? -20.914 6.712 1.065 1.00 92.31 190 LYS A O 1
ATOM 1515 N N . GLY A 1 191 ? -21.673 7.633 -0.843 1.00 93.12 191 GLY A N 1
ATOM 1516 C CA . GLY A 1 191 ? -22.350 6.425 -1.331 1.00 93.12 191 GLY A CA 1
ATOM 1517 C C . GLY A 1 191 ? -21.397 5.238 -1.523 1.00 93.12 191 GLY A C 1
ATOM 1518 O O . GLY A 1 191 ? -21.703 4.129 -1.095 1.00 93.12 191 GLY A O 1
ATOM 1519 N N . MET A 1 192 ? -20.198 5.477 -2.071 1.00 92.69 192 MET A N 1
ATOM 1520 C CA . MET A 1 192 ? -19.154 4.442 -2.145 1.00 92.69 192 MET A CA 1
ATOM 1521 C C . MET A 1 192 ? -18.672 3.990 -0.757 1.00 92.69 192 MET A C 1
ATOM 1523 O O . MET A 1 192 ? -18.382 2.815 -0.563 1.00 92.69 192 MET A O 1
ATOM 1527 N N . GLY A 1 193 ? -18.596 4.896 0.223 1.00 94.06 193 GLY A N 1
ATOM 1528 C CA . GLY A 1 193 ? -18.262 4.550 1.608 1.00 94.06 193 GLY A CA 1
ATOM 1529 C C . GLY A 1 193 ? -19.300 3.627 2.256 1.00 94.06 193 GLY A C 1
ATOM 1530 O O . GLY A 1 193 ? -18.936 2.686 2.955 1.00 94.06 193 GLY A O 1
ATOM 1531 N N . GLU A 1 194 ? -20.588 3.841 1.981 1.00 94.88 194 GLU A N 1
ATOM 1532 C CA . GLU A 1 194 ? -21.667 2.952 2.440 1.00 94.88 194 GLU A CA 1
ATOM 1533 C C . GLU A 1 194 ? -21.588 1.564 1.788 1.00 94.88 194 GLU A C 1
ATOM 1535 O O . GLU A 1 194 ? -21.864 0.552 2.432 1.00 94.88 194 GLU A O 1
ATOM 1540 N N . GLU A 1 195 ? -21.190 1.488 0.518 1.00 92.56 195 GLU A N 1
ATOM 1541 C CA . GLU A 1 195 ? -20.913 0.216 -0.151 1.00 92.56 195 GLU A CA 1
ATOM 1542 C C . GLU A 1 195 ? -19.707 -0.507 0.449 1.00 92.56 195 GLU A C 1
ATOM 1544 O O . GLU A 1 195 ? -19.794 -1.697 0.757 1.00 92.56 195 GLU A O 1
ATOM 1549 N N . LEU A 1 196 ? -18.628 0.230 0.710 1.00 92.94 196 LEU A N 1
ATOM 1550 C CA . LEU A 1 196 ? -17.445 -0.296 1.378 1.00 92.94 196 LEU A CA 1
ATOM 1551 C C . LEU A 1 196 ? -17.776 -0.831 2.778 1.00 92.94 196 LEU A C 1
ATOM 1553 O O . LEU A 1 196 ? -17.271 -1.884 3.152 1.00 92.94 196 LEU A O 1
ATOM 1557 N N . LEU A 1 197 ? -18.657 -0.164 3.531 1.00 94.38 197 LEU A N 1
ATOM 1558 C CA . LEU A 1 197 ? -19.138 -0.657 4.826 1.00 94.38 197 LEU A CA 1
ATOM 1559 C C . LEU A 1 197 ? -19.848 -2.012 4.693 1.00 94.38 197 LEU A C 1
ATOM 1561 O O . LEU A 1 197 ? -19.594 -2.914 5.490 1.00 94.38 197 LEU A O 1
ATOM 1565 N N . ARG A 1 198 ? -20.707 -2.188 3.679 1.00 92.38 198 ARG A N 1
ATOM 1566 C CA . ARG A 1 198 ? -21.376 -3.480 3.440 1.00 92.38 198 ARG A CA 1
ATOM 1567 C C . ARG A 1 198 ? -20.363 -4.589 3.160 1.00 92.38 198 ARG A C 1
ATOM 1569 O O . ARG A 1 198 ? -20.463 -5.663 3.750 1.00 92.38 198 ARG A O 1
ATOM 1576 N N . MET A 1 199 ? -19.378 -4.315 2.304 1.00 91.69 199 MET A N 1
ATOM 1577 C CA . MET A 1 199 ? -18.297 -5.259 1.997 1.00 91.69 199 MET A CA 1
ATOM 1578 C C . MET A 1 199 ? -17.453 -5.569 3.237 1.00 91.69 199 MET A C 1
ATOM 1580 O O . MET A 1 199 ? -17.139 -6.727 3.496 1.00 91.69 199 MET A O 1
ATOM 1584 N N . PHE A 1 200 ? -17.136 -4.553 4.041 1.00 91.69 200 PHE A N 1
ATOM 1585 C CA . PHE A 1 200 ? -16.380 -4.695 5.281 1.00 91.69 200 PHE A CA 1
ATOM 1586 C C . PHE A 1 200 ? -17.083 -5.617 6.286 1.00 91.69 200 PHE A C 1
ATOM 1588 O O . PHE A 1 200 ? -16.457 -6.539 6.808 1.00 91.69 200 PHE A O 1
ATOM 1595 N N . ILE A 1 201 ? -18.384 -5.418 6.526 1.00 91.25 201 ILE A N 1
ATOM 1596 C CA . ILE A 1 201 ? -19.171 -6.271 7.431 1.00 91.25 201 ILE A CA 1
ATOM 1597 C C . ILE A 1 201 ? -19.195 -7.718 6.920 1.00 91.25 201 ILE A C 1
ATOM 1599 O O . ILE A 1 201 ? -18.997 -8.649 7.699 1.00 91.25 201 ILE A O 1
ATOM 1603 N N . PHE A 1 202 ? -19.392 -7.908 5.612 1.00 90.56 202 PHE A N 1
ATOM 1604 C CA . PHE A 1 202 ? -19.405 -9.233 4.993 1.00 90.56 202 PHE A CA 1
ATOM 1605 C C . PHE A 1 202 ? -18.057 -9.958 5.140 1.00 90.56 202 PHE A C 1
ATOM 1607 O O . PHE A 1 202 ? -18.011 -11.078 5.647 1.00 90.56 202 PHE A O 1
ATOM 1614 N N . LEU A 1 203 ? -16.951 -9.309 4.759 1.00 89.06 203 LEU A N 1
ATOM 1615 C CA . LEU A 1 203 ? -15.605 -9.889 4.840 1.00 89.06 203 LEU A CA 1
ATOM 1616 C C . LEU A 1 203 ? -15.154 -10.128 6.283 1.00 89.06 203 LEU A C 1
ATOM 1618 O O . LEU A 1 203 ? -14.456 -11.104 6.543 1.00 89.06 203 LEU A O 1
ATOM 1622 N N . SER A 1 204 ? -15.600 -9.301 7.233 1.00 87.44 204 SER A N 1
ATOM 1623 C CA . SER A 1 204 ? -15.331 -9.516 8.663 1.00 87.44 204 SER A CA 1
ATOM 1624 C C . SER A 1 204 ? -15.958 -10.814 9.185 1.00 87.44 204 SER A C 1
ATOM 1626 O O . SER A 1 204 ? -15.428 -11.424 10.109 1.00 87.44 204 SER A O 1
ATOM 1628 N N . GLY A 1 205 ? -17.074 -11.255 8.592 1.00 85.75 205 GLY A N 1
ATOM 1629 C CA . GLY A 1 205 ? -17.711 -12.540 8.894 1.00 85.75 205 GLY A CA 1
ATOM 1630 C C . GLY A 1 205 ? -17.239 -13.709 8.020 1.00 85.75 205 GLY A C 1
ATOM 1631 O O . GLY A 1 205 ? -17.542 -14.859 8.333 1.00 85.75 205 GLY A O 1
ATOM 1632 N N . SER A 1 206 ? -16.510 -13.445 6.931 1.00 85.00 206 SER A N 1
ATOM 1633 C CA . SER A 1 206 ? -16.057 -14.453 5.967 1.00 85.00 206 SER A CA 1
ATOM 1634 C C . SER A 1 206 ? -14.590 -14.235 5.602 1.00 85.00 206 SER A C 1
ATOM 1636 O O . SER A 1 206 ? -14.264 -13.572 4.610 1.00 85.00 206 SER A O 1
ATOM 1638 N N . SER A 1 207 ? -13.6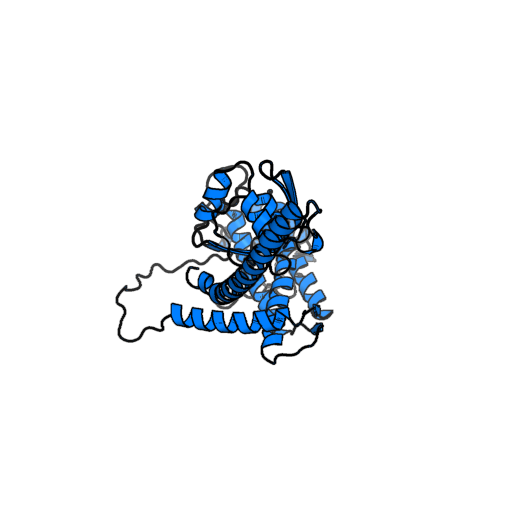99 -14.844 6.394 1.00 83.75 207 SER A N 1
ATOM 1639 C CA . SER A 1 207 ? -12.265 -14.865 6.089 1.00 83.75 207 SER A CA 1
ATOM 1640 C C . SER A 1 207 ? -12.028 -15.363 4.661 1.00 83.75 207 SER A C 1
ATOM 1642 O O . SER A 1 207 ? -12.711 -16.274 4.185 1.00 83.75 207 SER A O 1
ATOM 1644 N N . THR A 1 208 ? -11.101 -14.715 3.957 1.00 86.94 208 THR A N 1
ATOM 1645 C CA . THR A 1 208 ? -10.820 -14.984 2.545 1.00 86.94 208 THR A CA 1
ATOM 1646 C C . THR A 1 208 ? -9.340 -15.265 2.365 1.00 86.94 208 THR A C 1
ATOM 1648 O O . THR A 1 208 ? -8.515 -14.355 2.410 1.00 86.94 208 THR A O 1
ATOM 1651 N N . GLU A 1 209 ? -9.015 -16.525 2.118 1.00 91.56 209 GLU A N 1
ATOM 1652 C CA . GLU A 1 209 ? -7.704 -16.958 1.669 1.00 91.56 209 GLU A CA 1
ATOM 1653 C C . GLU A 1 209 ? -7.674 -16.956 0.139 1.00 91.56 209 GLU A C 1
ATOM 1655 O O . GLU A 1 209 ? -8.481 -17.611 -0.522 1.00 91.56 209 GLU A O 1
ATOM 1660 N N . VAL A 1 210 ? -6.767 -16.172 -0.442 1.00 93.81 210 VAL A N 1
ATOM 1661 C CA . VAL A 1 210 ? -6.668 -16.025 -1.896 1.00 93.81 210 VAL A CA 1
ATOM 1662 C C . VAL A 1 210 ? -5.632 -16.989 -2.454 1.00 93.81 210 VAL A C 1
ATOM 1664 O O . VAL A 1 210 ? -4.467 -16.955 -2.059 1.00 93.81 210 VAL A O 1
ATOM 1667 N N . ILE A 1 211 ? -6.044 -17.794 -3.432 1.00 94.81 211 ILE A N 1
ATOM 1668 C CA . ILE A 1 211 ? -5.187 -18.797 -4.070 1.00 94.81 211 ILE A CA 1
ATOM 1669 C C . ILE A 1 211 ? -4.823 -18.346 -5.485 1.00 94.81 211 ILE A C 1
ATOM 1671 O O . ILE A 1 211 ? -5.697 -18.094 -6.319 1.00 94.81 211 ILE A O 1
ATOM 1675 N N . PHE A 1 212 ? -3.524 -18.291 -5.772 1.00 96.50 212 PHE A N 1
ATOM 1676 C CA . PHE A 1 212 ? -2.985 -18.055 -7.114 1.00 96.50 212 PHE A CA 1
ATOM 1677 C C . PHE A 1 212 ? -2.670 -19.378 -7.819 1.00 96.50 212 PHE A C 1
ATOM 1679 O O . PHE A 1 212 ? -2.298 -20.360 -7.175 1.00 96.50 212 PHE A O 1
ATOM 1686 N N . THR A 1 213 ? -2.783 -19.412 -9.148 1.00 96.56 213 THR A N 1
ATOM 1687 C CA . THR A 1 213 ? -2.369 -20.590 -9.928 1.00 96.56 213 THR A CA 1
ATOM 1688 C C . THR A 1 213 ? -0.854 -20.702 -10.048 1.00 96.56 213 THR A C 1
ATOM 1690 O O . THR A 1 213 ? -0.118 -19.724 -9.897 1.00 96.56 213 THR A O 1
ATOM 1693 N N . GLU A 1 214 ? -0.370 -21.894 -10.400 1.00 96.62 214 GLU A N 1
ATOM 1694 C CA . GLU A 1 214 ? 1.036 -22.064 -10.763 1.00 96.62 214 GLU A CA 1
ATOM 1695 C C . GLU A 1 214 ? 1.437 -21.190 -11.955 1.00 96.62 214 GLU A C 1
ATOM 1697 O O . GLU A 1 214 ? 2.547 -20.662 -11.976 1.00 96.62 214 GLU A O 1
ATOM 1702 N N . GLU A 1 215 ? 0.564 -21.035 -12.958 1.00 95.88 215 GLU A N 1
ATOM 1703 C CA . GLU A 1 215 ? 0.837 -20.168 -14.105 1.00 95.88 215 GLU A CA 1
ATOM 1704 C C . GLU A 1 215 ? 0.983 -18.704 -13.679 1.00 95.88 215 GLU A C 1
ATOM 1706 O O . GLU A 1 215 ? 1.930 -18.043 -14.108 1.00 95.88 215 GLU A O 1
ATOM 1711 N N . GLN A 1 216 ? 0.111 -18.221 -12.787 1.00 96.44 216 GLN A N 1
ATOM 1712 C CA . GLN A 1 216 ? 0.183 -16.872 -12.223 1.00 96.44 216 GLN A CA 1
ATOM 1713 C C . GLN A 1 216 ? 1.487 -16.671 -11.439 1.00 96.44 216 GLN A C 1
ATOM 1715 O O . GLN A 1 216 ? 2.180 -15.674 -11.640 1.00 96.44 216 GLN A O 1
ATOM 1720 N N . TRP A 1 217 ? 1.897 -17.637 -10.611 1.00 96.81 217 TRP A N 1
ATOM 1721 C CA . TRP A 1 217 ? 3.181 -17.560 -9.905 1.00 96.81 217 TRP A CA 1
ATOM 1722 C C . TRP A 1 217 ? 4.388 -17.578 -10.844 1.00 96.81 217 TRP A C 1
ATOM 1724 O O . TRP A 1 217 ? 5.347 -16.832 -10.621 1.00 96.81 217 TRP A O 1
ATOM 1734 N N . LYS A 1 218 ? 4.352 -18.392 -11.906 1.00 95.69 218 LYS A N 1
ATOM 1735 C CA . LYS A 1 218 ? 5.401 -18.424 -12.939 1.00 95.69 218 LYS A CA 1
ATOM 1736 C C . LYS A 1 218 ? 5.495 -17.075 -13.657 1.00 95.69 218 LYS A C 1
ATOM 1738 O O . LYS A 1 218 ? 6.601 -16.558 -13.810 1.00 95.69 218 LYS A O 1
ATOM 1743 N N . GLU A 1 219 ? 4.361 -16.483 -14.041 1.00 94.62 219 GLU A N 1
ATOM 1744 C CA . GLU A 1 219 ? 4.308 -15.158 -14.671 1.00 94.62 219 GLU A CA 1
ATOM 1745 C C . GLU A 1 219 ? 4.824 -14.056 -13.734 1.00 94.62 219 GLU A C 1
ATOM 1747 O O . GLU A 1 219 ? 5.681 -13.265 -14.135 1.00 94.62 219 GLU A O 1
ATOM 1752 N N . HIS A 1 220 ? 4.357 -14.031 -12.480 1.00 95.44 220 HIS A N 1
ATOM 1753 C CA . HIS A 1 220 ? 4.814 -13.095 -11.445 1.00 95.44 220 HIS A CA 1
ATOM 1754 C C . HIS A 1 220 ? 6.328 -13.170 -11.263 1.00 95.44 220 HIS A C 1
ATOM 1756 O O . HIS A 1 220 ? 7.033 -12.170 -11.422 1.00 95.44 220 HIS A O 1
ATOM 1762 N N . THR A 1 221 ? 6.833 -14.375 -11.006 1.00 94.69 221 THR A N 1
ATOM 1763 C CA . THR A 1 221 ? 8.247 -14.593 -10.707 1.00 94.69 221 THR A CA 1
ATOM 1764 C C . THR A 1 221 ? 9.123 -14.174 -11.880 1.00 94.69 221 THR A C 1
ATOM 1766 O O . THR A 1 221 ? 10.134 -13.498 -11.689 1.00 94.69 221 THR A O 1
ATOM 1769 N N . GLU A 1 222 ? 8.746 -14.546 -13.105 1.00 92.44 222 GLU A N 1
ATOM 1770 C CA . GLU A 1 222 ? 9.524 -14.195 -14.290 1.00 92.44 222 GLU A CA 1
ATOM 1771 C C . GLU A 1 222 ? 9.507 -12.687 -14.564 1.00 92.44 222 GLU A C 1
ATOM 1773 O O . GLU A 1 222 ? 10.540 -12.107 -14.921 1.00 92.44 222 GLU A O 1
ATOM 1778 N N . ARG A 1 223 ? 8.369 -12.021 -14.324 1.00 91.06 223 ARG A N 1
ATOM 1779 C CA . ARG A 1 223 ? 8.251 -10.572 -14.484 1.00 91.06 223 ARG A CA 1
ATOM 1780 C C . ARG A 1 223 ? 9.173 -9.819 -13.528 1.00 91.06 223 ARG A C 1
ATOM 1782 O O . ARG A 1 223 ? 9.983 -9.011 -13.983 1.00 91.06 223 ARG A O 1
ATOM 1789 N N . PHE A 1 224 ? 9.093 -10.091 -12.225 1.00 93.25 224 PHE A N 1
ATOM 1790 C CA . PHE A 1 224 ? 9.908 -9.384 -11.231 1.00 93.25 224 PHE A CA 1
ATOM 1791 C C . PHE A 1 224 ? 11.389 -9.771 -11.300 1.00 93.25 224 PHE A C 1
ATOM 1793 O O . PHE A 1 224 ? 12.246 -8.915 -11.085 1.00 93.25 224 PHE A O 1
ATOM 1800 N N . ARG A 1 225 ? 11.720 -11.009 -11.697 1.00 90.81 225 ARG A N 1
ATOM 1801 C CA . ARG A 1 225 ? 13.104 -11.410 -12.003 1.00 90.81 225 ARG A CA 1
ATOM 1802 C C . ARG A 1 225 ? 13.681 -10.598 -13.161 1.00 90.81 225 ARG A C 1
ATOM 1804 O O . ARG A 1 225 ? 14.830 -10.166 -13.084 1.00 90.81 225 ARG A O 1
ATOM 1811 N N . THR A 1 226 ? 12.892 -10.375 -14.212 1.00 87.94 226 THR A N 1
ATOM 1812 C CA . THR A 1 226 ? 13.300 -9.547 -15.355 1.00 87.94 226 THR A CA 1
ATOM 1813 C C . THR A 1 226 ? 13.515 -8.097 -14.927 1.00 87.94 226 THR A C 1
ATOM 1815 O O . THR A 1 226 ? 14.589 -7.552 -15.172 1.00 87.94 226 THR A O 1
ATOM 1818 N N . TYR A 1 227 ? 12.559 -7.498 -14.205 1.00 88.69 227 TYR A N 1
ATOM 1819 C CA . TYR A 1 227 ? 12.718 -6.142 -13.668 1.00 88.69 227 TYR A CA 1
ATOM 1820 C C . TYR A 1 227 ? 13.950 -6.008 -12.774 1.00 88.69 227 TYR A C 1
ATOM 1822 O O . TYR A 1 227 ? 14.682 -5.032 -12.901 1.00 88.69 227 TYR A O 1
ATOM 1830 N N . LEU A 1 228 ? 14.212 -6.984 -11.902 1.00 89.56 228 LEU A N 1
ATOM 1831 C CA . LEU A 1 228 ? 15.363 -6.943 -11.005 1.00 89.56 228 LEU A CA 1
ATOM 1832 C C . LEU A 1 228 ? 16.675 -6.954 -11.794 1.00 89.56 228 LEU A C 1
ATOM 1834 O O . LEU A 1 228 ? 17.539 -6.120 -11.542 1.00 89.56 228 LEU A O 1
ATOM 1838 N N . ARG A 1 229 ? 16.802 -7.837 -12.794 1.00 85.81 229 ARG A N 1
ATOM 1839 C CA . ARG A 1 229 ? 17.970 -7.862 -13.688 1.00 85.81 229 ARG A CA 1
ATOM 1840 C C . ARG A 1 229 ? 18.161 -6.526 -14.396 1.00 85.81 229 ARG A C 1
ATOM 1842 O O . ARG A 1 229 ? 19.282 -6.039 -14.460 1.00 85.81 229 ARG A O 1
ATOM 1849 N N . GLU A 1 230 ? 17.088 -5.936 -14.920 1.00 83.44 230 GLU A N 1
ATOM 1850 C CA . GLU A 1 230 ? 17.155 -4.646 -15.614 1.00 83.44 230 GLU A CA 1
ATOM 1851 C C . GLU A 1 230 ? 17.579 -3.509 -14.683 1.00 83.44 230 GLU A C 1
ATOM 1853 O O . GLU A 1 230 ? 18.448 -2.718 -15.039 1.00 83.44 230 GLU A O 1
ATOM 1858 N N . VAL A 1 231 ? 17.000 -3.439 -13.484 1.00 85.44 231 VAL A N 1
ATOM 1859 C CA . VAL A 1 231 ? 17.314 -2.397 -12.500 1.00 85.44 231 VAL A CA 1
ATOM 1860 C C . VAL A 1 231 ? 18.771 -2.487 -12.056 1.00 85.44 231 VAL A C 1
ATOM 1862 O O . VAL A 1 231 ? 19.491 -1.490 -12.108 1.00 85.44 231 VAL A O 1
ATOM 1865 N N . VAL A 1 232 ? 19.229 -3.696 -11.725 1.00 82.94 232 VAL A N 1
ATOM 1866 C CA . VAL A 1 232 ? 20.614 -3.966 -11.320 1.00 82.94 232 VAL A CA 1
ATOM 1867 C C . VAL A 1 232 ? 21.587 -3.851 -12.506 1.00 82.94 232 VAL A C 1
ATOM 1869 O O . VAL A 1 232 ? 22.787 -3.681 -12.317 1.00 82.94 232 VAL A O 1
ATOM 1872 N N . ALA A 1 233 ? 21.125 -3.899 -13.758 1.00 78.75 233 ALA A N 1
ATOM 1873 C CA . ALA A 1 233 ? 21.961 -3.583 -14.919 1.00 78.75 233 ALA A CA 1
ATOM 1874 C C . ALA A 1 233 ? 22.120 -2.069 -15.145 1.00 78.75 233 ALA A C 1
ATOM 1876 O O . ALA A 1 233 ? 23.140 -1.628 -15.685 1.00 78.75 233 ALA A O 1
ATOM 1877 N N . GLU A 1 234 ? 21.140 -1.263 -14.740 1.00 76.62 234 GLU A N 1
ATOM 1878 C CA . GLU A 1 234 ? 21.108 0.173 -15.015 1.00 76.62 234 GLU A CA 1
ATOM 1879 C C . GLU A 1 234 ? 21.905 0.985 -13.980 1.00 76.62 234 GLU A C 1
ATOM 1881 O O . GLU A 1 234 ? 22.725 1.824 -14.368 1.00 76.62 234 GLU A O 1
ATOM 1886 N N . ASP A 1 235 ? 21.755 0.679 -12.685 1.00 67.81 235 ASP A N 1
ATOM 1887 C CA . ASP A 1 235 ? 22.366 1.417 -11.563 1.00 67.81 235 ASP A CA 1
ATOM 1888 C C . ASP A 1 235 ? 22.926 0.484 -10.470 1.00 67.81 235 ASP A C 1
ATOM 1890 O O . ASP A 1 235 ? 22.895 -0.728 -10.659 1.00 67.81 235 ASP A O 1
ATOM 1894 N N . ASP A 1 236 ? 23.524 1.016 -9.401 1.00 62.62 236 ASP A N 1
ATOM 1895 C CA . ASP A 1 236 ? 24.029 0.238 -8.248 1.00 62.62 236 ASP A CA 1
ATOM 1896 C C . ASP A 1 236 ? 22.913 -0.567 -7.532 1.00 62.62 236 ASP A C 1
ATOM 1898 O O . ASP A 1 236 ? 21.738 -0.407 -7.852 1.00 62.62 236 ASP A O 1
ATOM 1902 N N . ASP A 1 237 ? 23.237 -1.431 -6.564 1.00 61.34 237 ASP A N 1
ATOM 1903 C CA . ASP A 1 237 ? 22.281 -2.396 -5.969 1.00 61.34 237 ASP A CA 1
ATOM 1904 C C . ASP A 1 237 ? 21.086 -1.762 -5.206 1.00 61.34 237 ASP A C 1
ATOM 1906 O O . ASP A 1 237 ? 20.052 -2.411 -5.010 1.00 61.34 237 ASP A O 1
ATOM 1910 N N . SER A 1 238 ? 21.179 -0.487 -4.805 1.00 64.62 238 SER A N 1
ATOM 1911 C CA . SER A 1 238 ? 20.199 0.206 -3.941 1.00 64.62 238 SER A CA 1
ATOM 1912 C C . SER A 1 238 ? 18.734 0.162 -4.442 1.00 64.62 238 SER A C 1
ATOM 1914 O O . SER A 1 238 ? 17.839 -0.196 -3.664 1.00 64.62 238 SER A O 1
ATOM 1916 N N . PRO A 1 239 ? 18.417 0.405 -5.733 1.00 78.56 239 PRO A N 1
ATOM 1917 C CA . PRO A 1 239 ? 17.041 0.355 -6.233 1.00 78.56 239 PRO A CA 1
ATOM 1918 C C . PRO A 1 239 ? 16.476 -1.071 -6.369 1.00 78.56 239 PRO A C 1
ATOM 1920 O O . PRO A 1 239 ? 15.272 -1.232 -6.577 1.00 78.56 239 PRO A O 1
ATOM 1923 N N . GLY A 1 240 ? 17.292 -2.124 -6.222 1.00 84.56 240 GLY A N 1
ATOM 1924 C CA . GLY A 1 240 ? 16.834 -3.517 -6.297 1.00 84.56 240 GLY A CA 1
ATOM 1925 C C . GLY A 1 240 ? 15.782 -3.860 -5.235 1.00 84.56 240 GLY A C 1
ATOM 1926 O O . GLY A 1 240 ? 14.821 -4.584 -5.511 1.00 84.56 240 GLY A O 1
ATOM 1927 N N . ALA A 1 241 ? 15.888 -3.256 -4.045 1.00 88.31 241 ALA A N 1
ATOM 1928 C CA . ALA A 1 241 ? 14.908 -3.414 -2.970 1.00 88.31 241 ALA A CA 1
ATOM 1929 C C . ALA A 1 241 ? 13.500 -2.934 -3.371 1.00 88.31 241 ALA A C 1
ATOM 1931 O O . ALA A 1 241 ? 12.504 -3.502 -2.916 1.00 88.31 241 ALA A O 1
ATOM 1932 N N . ILE A 1 242 ? 13.404 -1.930 -4.253 1.00 91.06 242 ILE A N 1
ATOM 1933 C CA . ILE A 1 242 ? 12.129 -1.419 -4.774 1.00 91.06 242 ILE A CA 1
ATOM 1934 C C . ILE A 1 242 ? 11.416 -2.538 -5.538 1.00 91.06 242 ILE A C 1
ATOM 1936 O O . ILE A 1 242 ? 10.254 -2.823 -5.252 1.00 91.06 242 ILE A O 1
ATOM 1940 N N . VAL A 1 243 ? 12.118 -3.228 -6.443 1.00 92.25 243 VAL A N 1
ATOM 1941 C CA . VAL A 1 243 ? 11.543 -4.312 -7.257 1.00 92.25 243 VAL A CA 1
ATOM 1942 C C . VAL A 1 243 ? 11.039 -5.458 -6.380 1.00 92.25 243 VAL A C 1
ATOM 1944 O O . VAL A 1 243 ? 9.913 -5.921 -6.562 1.00 92.25 243 VAL A O 1
ATOM 1947 N N . LEU A 1 244 ? 11.839 -5.884 -5.397 1.00 92.06 244 LEU A N 1
ATOM 1948 C CA . LEU A 1 244 ? 11.476 -6.981 -4.492 1.00 92.06 244 LEU A CA 1
ATOM 1949 C C . LEU A 1 244 ? 10.186 -6.680 -3.717 1.00 92.06 244 LEU A C 1
ATOM 1951 O O . LEU A 1 244 ? 9.310 -7.537 -3.600 1.00 92.06 244 LEU A O 1
ATOM 1955 N N . ARG A 1 245 ? 10.034 -5.446 -3.224 1.00 92.88 245 ARG A N 1
ATOM 1956 C CA . ARG A 1 245 ? 8.828 -5.022 -2.500 1.00 92.88 245 ARG A CA 1
ATOM 1957 C C . ARG A 1 245 ? 7.618 -4.852 -3.409 1.00 92.88 245 ARG A C 1
ATOM 1959 O O . ARG A 1 245 ? 6.520 -5.220 -3.002 1.00 92.88 245 ARG A O 1
ATOM 1966 N N . HIS A 1 246 ? 7.809 -4.384 -4.640 1.00 94.69 246 HIS A N 1
ATOM 1967 C CA . HIS A 1 246 ? 6.721 -4.291 -5.617 1.00 94.69 246 HIS A CA 1
ATOM 1968 C C . HIS A 1 246 ? 6.175 -5.675 -5.996 1.00 94.69 246 HIS A C 1
ATOM 1970 O O . HIS A 1 246 ? 4.968 -5.816 -6.182 1.00 94.69 246 HIS A O 1
ATOM 1976 N N . GLY A 1 247 ? 7.022 -6.712 -5.995 1.00 95.06 247 GLY A N 1
ATOM 1977 C CA . GLY A 1 247 ? 6.582 -8.104 -6.126 1.00 95.06 247 GLY A CA 1
ATOM 1978 C C . GLY A 1 247 ? 5.532 -8.496 -5.086 1.00 95.06 247 GLY A C 1
ATOM 1979 O O . GLY A 1 247 ? 4.487 -9.043 -5.435 1.00 95.06 247 GLY A O 1
ATOM 1980 N N . LEU A 1 248 ? 5.772 -8.154 -3.818 1.00 94.38 248 LEU A N 1
ATOM 1981 C CA . LEU A 1 248 ? 4.821 -8.389 -2.728 1.00 94.38 248 LEU A CA 1
ATOM 1982 C C . LEU A 1 248 ? 3.575 -7.494 -2.838 1.00 94.38 248 LEU A C 1
ATOM 1984 O O . LEU A 1 248 ? 2.459 -7.959 -2.608 1.00 94.38 248 LEU A O 1
ATOM 1988 N N . MET A 1 249 ? 3.748 -6.218 -3.199 1.00 95.50 249 MET A N 1
ATOM 1989 C CA . MET A 1 249 ? 2.631 -5.282 -3.384 1.00 95.50 249 MET A CA 1
ATOM 1990 C C . MET A 1 249 ? 1.665 -5.759 -4.470 1.00 95.50 249 MET A C 1
ATOM 1992 O O . MET A 1 249 ? 0.457 -5.637 -4.291 1.00 95.50 249 MET A O 1
ATOM 1996 N N . MET A 1 250 ? 2.175 -6.345 -5.557 1.00 96.69 250 MET A N 1
ATOM 1997 C CA . MET A 1 250 ? 1.339 -6.901 -6.622 1.00 96.69 250 MET A CA 1
ATOM 1998 C C . MET A 1 250 ? 0.441 -8.012 -6.097 1.00 96.69 250 MET A C 1
ATOM 2000 O O . MET A 1 250 ? -0.772 -7.943 -6.292 1.00 96.69 250 MET A O 1
ATOM 2004 N N . SER A 1 251 ? 1.011 -8.979 -5.371 1.00 96.06 251 SER A N 1
ATOM 2005 C CA . SER A 1 251 ? 0.232 -10.061 -4.768 1.00 96.06 251 SER A CA 1
ATOM 2006 C C . SER A 1 251 ? -0.847 -9.500 -3.840 1.00 96.06 251 SER A C 1
ATOM 2008 O O . SER A 1 251 ? -2.006 -9.875 -3.969 1.00 96.06 251 SER A O 1
ATOM 2010 N N . ARG A 1 252 ? -0.513 -8.525 -2.982 1.00 95.25 252 ARG A N 1
ATOM 2011 C CA . ARG A 1 252 ? -1.482 -7.876 -2.078 1.00 95.25 252 ARG A CA 1
ATOM 2012 C C . ARG A 1 252 ? -2.602 -7.145 -2.830 1.00 95.25 252 ARG A C 1
ATOM 2014 O O . ARG A 1 252 ? -3.762 -7.287 -2.461 1.00 95.25 252 ARG A O 1
ATOM 2021 N N . ILE A 1 253 ? -2.292 -6.401 -3.895 1.00 96.75 253 ILE A N 1
ATOM 2022 C CA . ILE A 1 253 ? -3.309 -5.715 -4.713 1.00 96.75 253 ILE A CA 1
ATOM 2023 C C . ILE A 1 253 ? -4.219 -6.736 -5.402 1.00 96.75 253 ILE A C 1
ATOM 2025 O O . ILE A 1 253 ? -5.437 -6.581 -5.365 1.00 96.75 253 ILE A O 1
ATOM 2029 N N . ALA A 1 254 ? -3.657 -7.806 -5.970 1.00 97.19 254 ALA A N 1
ATOM 2030 C CA . ALA A 1 254 ? -4.442 -8.876 -6.579 1.00 97.19 254 ALA A CA 1
ATOM 2031 C C . ALA A 1 254 ? -5.371 -9.553 -5.556 1.00 97.19 254 ALA A C 1
ATOM 2033 O O . ALA A 1 254 ? -6.532 -9.817 -5.868 1.00 97.19 254 ALA A O 1
ATOM 2034 N N . MET A 1 255 ? -4.898 -9.771 -4.323 1.00 95.50 255 MET A N 1
ATOM 2035 C CA . MET A 1 255 ? -5.716 -10.295 -3.225 1.00 95.50 255 MET A CA 1
ATOM 2036 C C . MET A 1 255 ? -6.876 -9.358 -2.873 1.00 95.50 255 MET A C 1
ATOM 2038 O O . MET A 1 255 ? -8.000 -9.826 -2.720 1.00 95.50 255 MET A O 1
ATOM 2042 N N . VAL A 1 256 ? -6.634 -8.043 -2.799 1.00 94.12 256 VAL A N 1
ATOM 2043 C CA . VAL A 1 256 ? -7.688 -7.049 -2.533 1.00 94.12 256 VAL A CA 1
ATOM 2044 C C . VAL A 1 256 ? -8.738 -7.048 -3.645 1.00 94.12 256 VAL A C 1
ATOM 2046 O O . VAL A 1 256 ? -9.925 -7.130 -3.345 1.00 94.12 256 VAL A O 1
ATOM 2049 N N . LEU A 1 257 ? -8.330 -7.019 -4.919 1.00 95.12 257 LEU A N 1
ATOM 2050 C CA . LEU A 1 257 ? -9.264 -7.083 -6.054 1.00 95.12 257 LEU A CA 1
ATOM 2051 C C . LEU A 1 257 ? -10.105 -8.369 -6.020 1.00 95.12 257 LEU A C 1
ATOM 2053 O O . LEU A 1 257 ? -11.326 -8.330 -6.165 1.00 95.12 257 LEU A O 1
ATOM 2057 N N . THR A 1 258 ? -9.455 -9.496 -5.730 1.00 93.56 258 THR A N 1
ATOM 2058 C CA . THR A 1 258 ? -10.092 -10.813 -5.610 1.00 93.56 258 THR A CA 1
ATOM 2059 C C . THR A 1 258 ? -11.108 -10.854 -4.459 1.00 93.56 258 THR A C 1
ATOM 2061 O O . THR A 1 258 ? -12.208 -11.386 -4.621 1.00 93.56 258 THR A O 1
ATOM 2064 N N . ALA A 1 259 ? -10.781 -10.258 -3.308 1.00 91.56 259 ALA A N 1
ATOM 2065 C CA . ALA A 1 259 ? -11.677 -10.167 -2.155 1.00 91.56 259 ALA A CA 1
ATOM 2066 C C . ALA A 1 259 ? -12.886 -9.253 -2.421 1.00 91.56 259 ALA A C 1
ATOM 2068 O O . ALA A 1 259 ? -14.008 -9.594 -2.046 1.00 91.56 259 ALA A O 1
ATOM 2069 N N . LEU A 1 260 ? -12.687 -8.129 -3.117 1.00 90.25 260 LEU A N 1
ATOM 2070 C CA . LEU A 1 260 ? -13.786 -7.256 -3.541 1.00 90.25 260 LEU A CA 1
ATOM 2071 C C . LEU A 1 260 ? -14.734 -7.993 -4.496 1.00 90.25 260 LEU A C 1
ATOM 2073 O O . LEU A 1 260 ? -15.947 -7.961 -4.299 1.00 90.25 260 LEU A O 1
ATOM 2077 N N . ARG A 1 261 ? -14.192 -8.754 -5.453 1.00 88.25 261 ARG A N 1
ATOM 2078 C CA . ARG A 1 261 ? -14.987 -9.560 -6.391 1.00 88.25 261 ARG A CA 1
ATOM 2079 C C . ARG A 1 261 ? -15.784 -10.670 -5.699 1.00 88.25 261 ARG A C 1
ATOM 2081 O O . ARG A 1 261 ? -16.903 -10.957 -6.106 1.00 88.25 261 ARG A O 1
ATOM 2088 N N . LYS A 1 262 ? -15.256 -11.272 -4.623 1.00 85.38 262 LYS A N 1
ATOM 2089 C CA . LYS A 1 262 ? -15.991 -12.238 -3.775 1.00 85.38 262 LYS A CA 1
ATOM 2090 C C . LYS A 1 262 ? -17.219 -11.605 -3.099 1.00 85.38 262 LYS A C 1
ATOM 2092 O O . LYS A 1 262 ? -18.220 -12.293 -2.886 1.00 85.38 262 LYS A O 1
ATOM 2097 N N . CYS A 1 263 ? -17.159 -10.312 -2.771 1.00 84.19 263 CYS A N 1
ATOM 2098 C CA . CYS A 1 263 ? -18.256 -9.605 -2.106 1.00 84.19 263 CYS A CA 1
ATOM 2099 C C . CYS A 1 263 ? -19.454 -9.354 -3.024 1.00 84.19 263 CYS A C 1
ATOM 2101 O O . CYS A 1 263 ? -20.581 -9.342 -2.536 1.00 84.19 263 CYS A O 1
ATOM 2103 N N . GLU A 1 264 ? -19.233 -9.171 -4.328 1.00 78.00 264 GLU A N 1
ATOM 2104 C CA . GLU A 1 264 ? -20.299 -8.876 -5.296 1.00 78.00 264 GLU A CA 1
ATOM 2105 C C . GLU A 1 264 ? -21.420 -9.942 -5.299 1.00 78.00 264 GLU A C 1
ATOM 2107 O O . GLU A 1 264 ? -22.588 -9.567 -5.174 1.00 78.00 264 GLU A O 1
ATOM 2112 N N . PRO A 1 265 ? -21.121 -11.258 -5.353 1.00 75.62 265 PRO A N 1
ATOM 2113 C CA . PRO A 1 265 ? -22.126 -12.314 -5.230 1.00 75.62 265 PRO A CA 1
ATOM 2114 C C . PRO A 1 265 ? -22.375 -12.794 -3.786 1.00 75.62 265 PRO A C 1
ATOM 2116 O O . PRO A 1 265 ? -23.192 -13.694 -3.599 1.00 75.62 265 PRO A O 1
ATOM 2119 N N . GLN A 1 266 ? -21.680 -12.246 -2.776 1.00 72.62 266 GLN A N 1
ATOM 2120 C CA . GLN A 1 266 ? -21.707 -12.695 -1.368 1.00 72.62 266 GLN A CA 1
ATOM 2121 C C . GLN A 1 266 ? -21.382 -14.189 -1.184 1.00 72.62 266 GLN A C 1
ATOM 2123 O O . GLN A 1 266 ? -22.064 -14.926 -0.467 1.00 72.62 266 GLN A O 1
ATOM 2128 N N . TRP A 1 267 ? -20.326 -14.670 -1.839 1.00 73.50 267 TRP A N 1
ATOM 2129 C CA . TRP A 1 267 ? -19.907 -16.064 -1.698 1.00 73.50 267 TRP A CA 1
ATOM 2130 C C . TRP A 1 267 ? -19.188 -16.306 -0.372 1.00 73.50 267 TRP A C 1
ATOM 2132 O O . TRP A 1 267 ? -18.165 -15.693 -0.101 1.00 73.50 267 TRP A O 1
ATOM 2142 N N . ASN A 1 268 ? -19.682 -17.244 0.440 1.00 74.00 268 ASN A N 1
ATOM 2143 C CA . ASN A 1 268 ? -19.135 -17.547 1.772 1.00 74.00 268 ASN A CA 1
ATOM 2144 C C . ASN A 1 268 ? -17.935 -18.516 1.761 1.00 74.00 268 ASN A C 1
ATOM 2146 O O . ASN A 1 268 ? -17.590 -19.079 2.798 1.00 74.00 268 ASN A O 1
ATOM 2150 N N . THR A 1 269 ? -17.298 -18.739 0.611 1.00 79.25 269 THR A N 1
ATOM 2151 C CA . THR A 1 269 ? -16.159 -19.660 0.497 1.00 79.25 269 THR A CA 1
ATOM 2152 C C . THR A 1 269 ? -14.925 -19.089 1.192 1.00 79.25 269 THR A C 1
ATOM 2154 O O . THR A 1 269 ? -14.548 -17.947 0.931 1.00 79.25 269 THR A O 1
ATOM 2157 N N . SER A 1 270 ? -14.279 -19.871 2.058 1.00 78.88 270 SER A N 1
ATOM 2158 C CA . SER A 1 270 ? -13.047 -19.461 2.745 1.00 78.88 270 SER A CA 1
ATOM 2159 C C . SER A 1 270 ? -11.876 -19.290 1.781 1.00 78.88 270 SER A C 1
ATOM 2161 O O . SER A 1 270 ? -11.124 -18.333 1.902 1.00 78.88 270 SER A O 1
ATOM 2163 N N . GLU A 1 271 ? -11.762 -20.171 0.791 1.00 85.81 271 GLU A N 1
ATOM 2164 C CA . GLU A 1 271 ? -10.744 -20.105 -0.255 1.00 85.81 271 GLU A CA 1
ATOM 2165 C C . GLU A 1 271 ? -11.329 -19.509 -1.535 1.00 85.81 271 GLU A C 1
ATOM 2167 O O . GLU A 1 271 ? -12.378 -19.941 -2.023 1.00 85.81 271 GLU A O 1
ATOM 2172 N N . TRP A 1 272 ? -10.647 -18.517 -2.104 1.00 89.00 272 TRP A N 1
ATOM 2173 C CA . TRP A 1 272 ? -11.080 -17.872 -3.335 1.00 89.00 272 TRP A CA 1
ATOM 2174 C C . TRP A 1 272 ? -9.937 -17.750 -4.339 1.00 89.00 272 TRP A C 1
ATOM 2176 O O . TRP A 1 272 ? -8.883 -17.176 -4.067 1.00 89.00 272 TRP A O 1
ATOM 2186 N N . LYS A 1 273 ? -10.135 -18.314 -5.531 1.00 92.56 273 LYS A N 1
ATOM 2187 C CA . LYS A 1 273 ? -9.112 -18.324 -6.576 1.00 92.56 273 LYS A CA 1
ATOM 2188 C C . LYS A 1 273 ? -9.023 -16.956 -7.254 1.00 92.56 273 LYS A C 1
ATOM 2190 O O . LYS A 1 273 ? -10.030 -16.443 -7.740 1.00 92.56 273 LYS A O 1
ATOM 2195 N N . CYS A 1 274 ? -7.813 -16.407 -7.347 1.00 95.44 274 CYS A N 1
ATOM 2196 C CA . CYS A 1 274 ? -7.551 -15.161 -8.062 1.00 95.44 274 CYS A CA 1
ATOM 2197 C C . CYS A 1 274 ? -7.838 -15.330 -9.558 1.00 95.44 274 CYS A C 1
ATOM 2199 O O . CYS A 1 274 ? -7.301 -16.233 -10.215 1.00 95.44 274 CYS A O 1
ATOM 2201 N N . SER A 1 275 ? -8.695 -14.465 -10.102 1.00 94.88 275 SER A N 1
ATOM 2202 C CA . SER A 1 275 ? -8.998 -14.479 -11.528 1.00 94.88 275 SER A CA 1
ATOM 2203 C C . SER A 1 275 ? -7.820 -13.930 -12.337 1.00 94.88 275 SER A C 1
ATOM 2205 O O . SER A 1 275 ? -7.078 -13.057 -11.887 1.00 94.88 275 SER A O 1
ATOM 2207 N N . ASP A 1 276 ? -7.668 -14.399 -13.573 1.00 95.75 276 ASP A N 1
ATOM 2208 C CA . ASP A 1 276 ? -6.660 -13.865 -14.494 1.00 95.75 276 ASP A CA 1
ATOM 2209 C C . ASP A 1 276 ? -6.834 -12.364 -14.762 1.00 95.75 276 ASP A C 1
ATOM 2211 O O . ASP A 1 276 ? -5.867 -11.664 -15.060 1.00 95.75 276 ASP A O 1
ATOM 2215 N N . GLU A 1 277 ? -8.066 -11.865 -14.683 1.00 95.44 277 GLU A N 1
ATOM 2216 C CA . GLU A 1 277 ? -8.371 -10.448 -14.849 1.00 95.44 277 GLU A CA 1
ATOM 2217 C C . GLU A 1 277 ? -7.878 -9.625 -13.655 1.00 95.44 277 GLU A C 1
ATOM 2219 O O . GLU A 1 277 ? -7.202 -8.617 -13.861 1.00 95.44 277 GLU A O 1
ATOM 2224 N N . ASP A 1 278 ? -8.144 -10.066 -12.420 1.00 95.62 278 ASP A N 1
ATOM 2225 C CA . ASP A 1 278 ? -7.637 -9.406 -11.208 1.00 95.62 278 ASP A CA 1
ATOM 2226 C C . ASP A 1 278 ? -6.109 -9.430 -11.176 1.00 95.62 278 ASP A C 1
ATOM 2228 O O . ASP A 1 278 ? -5.469 -8.409 -10.922 1.00 95.62 278 ASP A O 1
ATOM 2232 N N . PHE A 1 279 ? -5.517 -10.581 -11.507 1.00 96.81 279 PHE A N 1
ATOM 2233 C CA . PHE A 1 279 ? -4.072 -10.759 -11.555 1.00 96.81 279 PHE A CA 1
ATOM 2234 C C . PHE A 1 279 ? -3.408 -9.824 -12.575 1.00 96.81 279 PHE A C 1
ATOM 2236 O O . PHE A 1 279 ? -2.451 -9.120 -12.247 1.00 96.81 279 PHE A O 1
ATOM 2243 N N . ARG A 1 280 ? -3.922 -9.769 -13.813 1.00 95.44 280 ARG A N 1
ATOM 2244 C CA . ARG A 1 280 ? -3.367 -8.894 -14.861 1.00 95.44 280 ARG A CA 1
ATOM 2245 C C . ARG A 1 280 ? -3.587 -7.419 -14.543 1.00 95.44 280 ARG A C 1
ATOM 2247 O O . ARG A 1 280 ? -2.679 -6.623 -14.771 1.00 95.44 280 ARG A O 1
ATOM 2254 N N . THR A 1 281 ? -4.744 -7.057 -13.989 1.00 96.50 281 THR A N 1
ATOM 2255 C CA . THR A 1 281 ? -5.030 -5.687 -13.538 1.00 96.50 281 THR A CA 1
ATOM 2256 C C . THR A 1 281 ? -4.052 -5.261 -12.442 1.00 96.50 281 THR A C 1
ATOM 2258 O O . THR A 1 281 ? -3.435 -4.202 -12.542 1.00 96.50 281 THR A O 1
ATOM 2261 N N . ALA A 1 282 ? -3.831 -6.108 -11.432 1.00 97.31 282 ALA A N 1
ATOM 2262 C CA . ALA A 1 282 ? -2.856 -5.850 -10.375 1.00 97.31 282 ALA A CA 1
ATOM 2263 C C . ALA A 1 282 ? -1.430 -5.715 -10.928 1.00 97.31 282 ALA A C 1
ATOM 2265 O O . ALA A 1 282 ? -0.705 -4.800 -10.534 1.00 97.31 282 ALA A O 1
ATOM 2266 N N . MET A 1 283 ? -1.044 -6.573 -11.880 1.00 95.69 283 MET A N 1
ATOM 2267 C CA . MET A 1 283 ? 0.250 -6.477 -12.558 1.00 95.69 283 MET A CA 1
ATOM 2268 C C . MET A 1 283 ? 0.412 -5.133 -13.279 1.00 95.69 283 MET A C 1
ATOM 2270 O O . MET A 1 283 ? 1.432 -4.476 -13.111 1.00 95.69 283 MET A O 1
ATOM 2274 N N . GLN A 1 284 ? -0.600 -4.688 -14.029 1.00 95.06 284 GLN A N 1
ATOM 2275 C CA . GLN A 1 284 ? -0.565 -3.404 -14.738 1.00 95.06 284 GLN A CA 1
ATOM 2276 C C . GLN A 1 284 ? -0.451 -2.212 -13.783 1.00 95.06 284 GLN A C 1
ATOM 2278 O O . GLN A 1 284 ? 0.323 -1.290 -14.039 1.00 95.06 284 GLN A O 1
ATOM 2283 N N . ILE A 1 285 ? -1.196 -2.234 -12.673 1.00 95.81 285 ILE A N 1
ATOM 2284 C CA . ILE A 1 285 ? -1.107 -1.200 -11.636 1.00 95.81 285 ILE A CA 1
ATOM 2285 C C . ILE A 1 285 ? 0.317 -1.156 -11.073 1.00 95.81 285 ILE A C 1
ATOM 2287 O O . ILE A 1 285 ? 0.922 -0.086 -11.007 1.00 95.81 285 ILE A O 1
ATOM 2291 N N . VAL A 1 286 ? 0.879 -2.310 -10.703 1.00 96.06 286 VAL A N 1
ATOM 2292 C CA . VAL A 1 286 ? 2.219 -2.365 -10.111 1.00 96.06 286 VAL A CA 1
ATOM 2293 C C . VAL A 1 286 ? 3.324 -2.042 -11.106 1.00 96.06 286 VAL A C 1
ATOM 2295 O O . VAL A 1 286 ? 4.286 -1.398 -10.702 1.00 96.06 286 VAL A O 1
ATOM 2298 N N . ASP A 1 287 ? 3.191 -2.393 -12.385 1.00 92.62 287 ASP A N 1
ATOM 2299 C CA . ASP A 1 287 ? 4.144 -1.988 -13.424 1.00 92.62 287 ASP A CA 1
ATOM 2300 C C . ASP A 1 287 ? 4.282 -0.450 -13.452 1.00 92.62 287 ASP A C 1
ATOM 2302 O O . ASP A 1 287 ? 5.397 0.074 -13.441 1.00 92.62 287 ASP A O 1
ATOM 2306 N N . VAL A 1 288 ? 3.160 0.283 -13.398 1.00 92.62 288 VAL A N 1
ATOM 2307 C CA . VAL A 1 288 ? 3.152 1.759 -13.366 1.00 92.62 288 VAL A CA 1
ATOM 2308 C C . VAL A 1 288 ? 3.725 2.300 -12.053 1.00 92.62 288 VAL A C 1
ATOM 2310 O O . VAL A 1 288 ? 4.541 3.224 -12.066 1.00 92.62 288 VAL A O 1
ATOM 2313 N N . LEU A 1 289 ? 3.328 1.730 -10.912 1.00 94.75 289 LEU A N 1
ATOM 2314 C CA . LEU A 1 289 ? 3.838 2.146 -9.599 1.00 94.75 289 LEU A CA 1
ATOM 2315 C C . LEU A 1 289 ? 5.349 1.908 -9.474 1.00 94.75 289 LEU A C 1
ATOM 2317 O O . LEU A 1 289 ? 6.061 2.745 -8.920 1.00 94.75 289 LEU A O 1
ATOM 2321 N N . LEU A 1 290 ? 5.851 0.806 -10.034 1.00 93.06 290 LEU A N 1
ATOM 2322 C CA . LEU A 1 290 ? 7.272 0.486 -10.063 1.00 93.06 290 LEU A CA 1
ATOM 2323 C C . LEU A 1 290 ? 8.036 1.481 -10.938 1.00 93.06 290 LEU A C 1
ATOM 2325 O O . LEU A 1 290 ? 9.059 2.006 -10.504 1.00 93.06 290 LEU A O 1
ATOM 2329 N N . GLU A 1 291 ? 7.532 1.794 -12.135 1.00 89.62 291 GLU A N 1
ATOM 2330 C CA . GLU A 1 291 ? 8.142 2.805 -13.006 1.00 89.62 291 GLU A CA 1
ATOM 2331 C C . GLU A 1 291 ? 8.207 4.179 -12.326 1.00 89.62 291 GLU A C 1
ATOM 2333 O O . GLU A 1 291 ? 9.247 4.836 -12.365 1.00 89.62 291 GLU A O 1
ATOM 2338 N N . HIS A 1 292 ? 7.136 4.599 -11.650 1.00 91.25 292 HIS A N 1
ATOM 2339 C CA . HIS A 1 292 ? 7.097 5.864 -10.915 1.00 91.25 292 HIS A CA 1
ATOM 2340 C C . HIS A 1 292 ? 8.005 5.870 -9.678 1.00 91.25 292 HIS A C 1
ATOM 2342 O O . HIS A 1 292 ? 8.632 6.891 -9.383 1.00 91.25 292 HIS A O 1
ATOM 2348 N N . SER A 1 293 ? 8.127 4.740 -8.982 1.00 91.12 293 SER A N 1
ATOM 2349 C CA . SER A 1 293 ? 9.042 4.588 -7.847 1.00 91.12 293 SER A CA 1
ATOM 2350 C C . SER A 1 293 ? 10.504 4.641 -8.302 1.00 91.12 293 SER A C 1
ATOM 2352 O O . SER A 1 293 ? 11.309 5.352 -7.716 1.00 91.12 293 SER A O 1
ATOM 2354 N N . LEU A 1 294 ? 10.856 3.978 -9.404 1.00 89.12 294 LEU A N 1
ATOM 2355 C CA . LEU A 1 294 ? 12.197 4.075 -9.991 1.00 89.12 294 LEU A CA 1
ATOM 2356 C C . LEU A 1 294 ? 12.483 5.481 -10.545 1.00 89.12 294 LEU A C 1
ATOM 2358 O O . LEU A 1 294 ? 13.596 5.989 -10.451 1.00 89.12 294 LEU A O 1
ATOM 2362 N N . LEU A 1 295 ? 11.476 6.147 -11.111 1.00 87.88 295 LEU A N 1
ATOM 2363 C CA . LEU A 1 295 ? 11.596 7.520 -11.596 1.00 87.88 295 LEU A CA 1
ATOM 2364 C C . LEU A 1 295 ? 11.945 8.484 -10.451 1.00 87.88 295 LEU A C 1
ATOM 2366 O O . LEU A 1 295 ? 12.897 9.258 -10.563 1.00 87.88 295 LEU A O 1
ATOM 2370 N N . LEU A 1 296 ? 11.203 8.424 -9.343 1.00 87.25 296 LEU A N 1
ATOM 2371 C CA . LEU A 1 296 ? 11.445 9.261 -8.167 1.00 87.25 296 LEU A CA 1
ATOM 2372 C C . LEU A 1 296 ? 12.741 8.906 -7.435 1.00 87.25 296 LEU A C 1
ATOM 2374 O O . LEU A 1 296 ? 13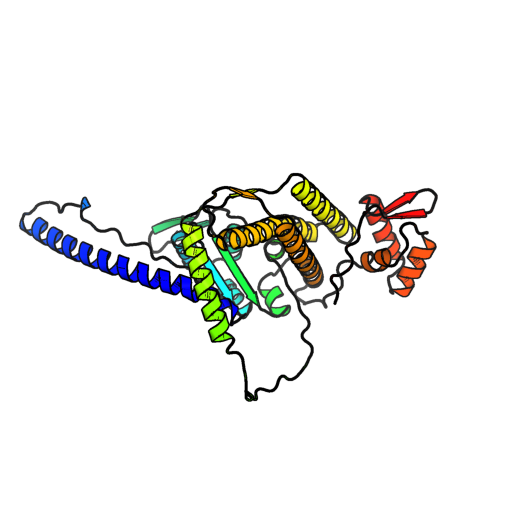.349 9.791 -6.838 1.00 87.25 296 LEU A O 1
ATOM 2378 N N . SER A 1 297 ? 13.198 7.653 -7.483 1.00 86.50 297 SER A N 1
ATOM 2379 C CA . SER A 1 297 ? 14.453 7.285 -6.825 1.00 86.50 297 SER A CA 1
ATOM 2380 C C . SER A 1 297 ? 15.643 8.027 -7.440 1.00 86.50 297 SER A C 1
ATOM 2382 O O . SER A 1 297 ? 16.591 8.334 -6.733 1.00 86.50 297 SER A O 1
ATOM 2384 N N . THR A 1 298 ? 15.570 8.429 -8.717 1.00 84.25 298 THR A N 1
ATOM 2385 C CA . THR A 1 298 ? 16.628 9.229 -9.366 1.00 84.25 298 THR A CA 1
ATOM 2386 C C . THR A 1 298 ? 16.805 10.639 -8.795 1.00 84.25 298 THR A C 1
ATOM 2388 O O . THR A 1 298 ? 17.857 11.250 -9.011 1.00 84.25 298 THR A O 1
ATOM 2391 N N . SER A 1 299 ? 15.794 11.185 -8.105 1.00 80.44 299 SER A N 1
ATOM 2392 C CA . SER A 1 299 ? 15.908 12.487 -7.439 1.00 80.44 299 SER A CA 1
ATOM 2393 C C . SER A 1 299 ? 16.422 12.383 -6.004 1.00 80.44 299 SER A C 1
ATOM 2395 O O . SER A 1 299 ? 16.889 13.393 -5.479 1.00 80.44 299 SER A O 1
ATOM 2397 N N . MET A 1 300 ? 16.360 11.188 -5.402 1.00 75.44 300 MET A N 1
ATOM 2398 C CA . MET A 1 300 ? 16.860 10.871 -4.063 1.00 75.44 300 MET A CA 1
ATOM 2399 C C . MET A 1 300 ? 18.374 10.639 -4.124 1.00 75.44 300 MET A C 1
ATOM 2401 O O . MET A 1 300 ? 18.824 9.700 -4.767 1.00 75.44 300 MET A O 1
ATOM 2405 N N . ASP A 1 301 ? 19.169 11.503 -3.496 1.00 65.56 301 ASP A N 1
ATOM 2406 C CA . ASP A 1 301 ? 20.618 11.312 -3.370 1.00 65.56 301 ASP A CA 1
ATOM 2407 C C . ASP A 1 301 ? 20.990 11.361 -1.886 1.00 65.56 301 ASP A C 1
ATOM 2409 O O . ASP A 1 301 ? 20.643 12.321 -1.194 1.00 65.56 301 ASP A O 1
ATOM 2413 N N . ASP A 1 302 ? 21.691 10.335 -1.406 1.00 56.09 302 ASP A N 1
ATOM 2414 C CA . ASP A 1 302 ? 22.049 10.168 0.007 1.00 56.09 302 ASP A CA 1
ATOM 2415 C C . ASP A 1 302 ? 23.124 11.174 0.467 1.00 56.09 302 ASP A C 1
ATOM 2417 O O . ASP A 1 302 ? 23.308 11.401 1.662 1.00 56.09 302 ASP A O 1
ATOM 2421 N N . THR A 1 303 ? 23.826 11.822 -0.473 1.00 51.22 303 THR A N 1
ATOM 2422 C CA . THR A 1 303 ? 25.023 12.638 -0.177 1.00 51.22 303 THR A CA 1
ATOM 2423 C C . THR A 1 303 ? 24.838 14.150 -0.288 1.00 51.22 303 THR A C 1
ATOM 2425 O O . THR A 1 303 ? 25.683 14.914 0.181 1.00 51.22 303 THR A O 1
ATOM 2428 N N . ALA A 1 304 ? 23.739 14.627 -0.867 1.00 47.78 304 ALA A N 1
ATOM 2429 C CA . ALA A 1 304 ? 23.502 16.053 -1.033 1.00 47.78 304 ALA A CA 1
ATOM 2430 C C . ALA A 1 304 ? 22.043 16.349 -0.714 1.00 47.78 304 ALA A C 1
ATOM 2432 O O . ALA A 1 304 ? 21.170 15.951 -1.472 1.00 47.78 304 ALA A O 1
ATOM 2433 N N . GLY A 1 305 ? 21.771 17.100 0.357 1.00 53.16 305 GLY A N 1
ATOM 2434 C CA . GLY A 1 305 ? 20.431 17.590 0.725 1.00 53.16 305 GLY A CA 1
ATOM 2435 C C . GLY A 1 305 ? 19.805 18.568 -0.286 1.00 53.16 305 GLY A C 1
ATOM 2436 O O . GLY A 1 305 ? 19.199 19.564 0.100 1.00 53.16 305 GLY A O 1
ATOM 2437 N N . ARG A 1 306 ? 19.997 18.336 -1.589 1.00 58.09 306 ARG A N 1
ATOM 2438 C CA . ARG A 1 306 ? 19.468 19.081 -2.726 1.00 58.09 306 ARG A CA 1
ATOM 2439 C C . ARG A 1 306 ? 18.675 18.126 -3.608 1.00 58.09 306 ARG A C 1
ATOM 2441 O O . ARG A 1 306 ? 19.216 17.162 -4.139 1.00 58.09 306 ARG A O 1
ATOM 2448 N N . ILE A 1 307 ? 17.411 18.468 -3.816 1.00 64.00 307 ILE A N 1
ATOM 2449 C CA . ILE A 1 307 ? 16.507 17.774 -4.734 1.00 64.00 307 ILE A CA 1
ATOM 2450 C C . ILE A 1 307 ? 17.084 17.880 -6.147 1.00 64.00 307 ILE A C 1
ATOM 2452 O O . ILE A 1 307 ? 17.279 18.985 -6.663 1.00 64.00 307 ILE A O 1
ATOM 2456 N N . ARG A 1 308 ? 17.369 16.739 -6.778 1.00 70.56 308 ARG A N 1
ATOM 2457 C CA . ARG A 1 308 ? 17.778 16.701 -8.185 1.00 70.56 308 ARG A CA 1
ATOM 2458 C C . ARG A 1 308 ? 16.552 16.699 -9.098 1.00 70.56 308 ARG A C 1
ATOM 2460 O O . ARG A 1 308 ? 15.498 16.198 -8.707 1.00 70.56 308 ARG A O 1
ATOM 2467 N N . PRO A 1 309 ? 16.668 17.230 -10.328 1.00 72.31 309 PRO A N 1
ATOM 2468 C CA . PRO A 1 309 ? 15.614 17.052 -11.312 1.00 72.31 309 PRO A CA 1
ATOM 2469 C C . PRO A 1 309 ? 15.423 15.558 -11.580 1.00 72.31 309 PRO A C 1
ATOM 2471 O O . PRO A 1 309 ? 16.398 14.837 -11.803 1.00 72.31 309 PRO A O 1
ATOM 2474 N N . ILE A 1 310 ? 14.164 15.127 -11.562 1.00 78.12 310 ILE A N 1
ATOM 2475 C CA . ILE A 1 310 ? 13.747 13.761 -11.876 1.00 78.12 310 ILE A CA 1
ATOM 2476 C C . ILE A 1 310 ? 14.199 13.418 -13.302 1.00 78.12 310 ILE A C 1
ATOM 2478 O O . ILE A 1 310 ? 13.984 14.198 -14.234 1.00 78.12 310 ILE A O 1
ATOM 2482 N N . LYS A 1 311 ? 14.824 12.252 -13.478 1.00 79.62 311 LYS A N 1
ATOM 2483 C CA . LYS A 1 311 ? 15.293 11.752 -14.779 1.00 79.62 311 LYS A CA 1
ATOM 2484 C C . LYS A 1 311 ? 14.750 10.353 -15.019 1.00 79.62 311 LYS A C 1
ATOM 2486 O O . LYS A 1 311 ? 14.514 9.614 -14.074 1.00 79.62 311 LYS A O 1
ATOM 2491 N N . ALA A 1 312 ? 14.600 9.970 -16.285 1.00 78.44 312 ALA A N 1
ATOM 2492 C CA . ALA A 1 312 ? 14.251 8.595 -16.623 1.00 78.44 312 ALA A CA 1
ATOM 2493 C C . ALA A 1 312 ? 15.264 7.623 -15.993 1.00 78.44 312 ALA A C 1
ATOM 2495 O O . ALA A 1 312 ? 16.473 7.786 -16.187 1.00 78.44 312 ALA A O 1
ATOM 2496 N N . PHE A 1 313 ? 14.755 6.639 -15.247 1.00 80.00 313 PHE A N 1
ATOM 2497 C CA . PHE A 1 313 ? 15.582 5.631 -14.588 1.00 80.00 313 PHE A CA 1
ATOM 2498 C C . PHE A 1 313 ? 16.331 4.795 -15.629 1.00 80.00 313 PHE A C 1
ATOM 2500 O O . PHE A 1 313 ? 17.559 4.801 -15.675 1.00 80.00 313 PHE A O 1
ATOM 2507 N N . PHE A 1 314 ? 15.583 4.166 -16.541 1.00 80.75 314 PHE A N 1
ATOM 2508 C CA . PHE A 1 314 ? 16.166 3.429 -17.652 1.00 80.75 314 PHE A CA 1
ATOM 2509 C C . PHE A 1 314 ? 16.540 4.361 -18.805 1.00 80.75 314 PHE A C 1
ATOM 2511 O O . PHE A 1 314 ? 15.678 4.928 -19.478 1.00 80.75 314 PHE A O 1
ATOM 2518 N N . LYS A 1 315 ? 17.836 4.469 -19.075 1.00 82.00 315 LYS A N 1
ATOM 2519 C CA . LYS A 1 315 ? 18.420 5.265 -20.157 1.00 82.00 315 LYS A CA 1
ATOM 2520 C C . LYS A 1 315 ? 18.507 4.460 -21.444 1.00 82.00 315 LYS A C 1
ATOM 2522 O O . LYS A 1 315 ? 18.197 4.988 -22.508 1.00 82.00 315 LYS A O 1
ATOM 2527 N N . LEU A 1 316 ? 18.903 3.186 -21.362 1.00 81.88 316 LEU A N 1
ATOM 2528 C CA . LEU A 1 316 ? 19.105 2.353 -22.554 1.00 81.88 316 LEU A CA 1
ATOM 2529 C C . LEU A 1 316 ? 17.843 1.576 -22.972 1.00 81.88 316 LEU A C 1
ATOM 2531 O O . LEU A 1 316 ? 1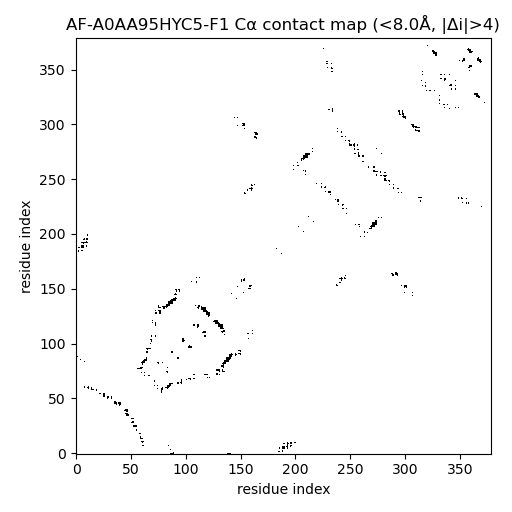7.639 1.327 -24.161 1.00 81.88 316 LEU A O 1
ATOM 2535 N N . ARG A 1 317 ? 16.945 1.254 -22.028 1.00 82.94 317 ARG A N 1
ATOM 2536 C CA . ARG A 1 317 ? 15.676 0.543 -22.300 1.00 82.94 317 ARG A CA 1
ATOM 2537 C C . ARG A 1 317 ? 14.797 1.226 -23.359 1.00 82.94 317 ARG A C 1
ATOM 2539 O O . ARG A 1 317 ? 14.335 0.514 -24.249 1.00 82.94 317 ARG A O 1
ATOM 2546 N N . PRO A 1 318 ? 14.557 2.555 -23.342 1.00 83.31 318 PRO A N 1
ATOM 2547 C CA . PRO A 1 318 ? 13.738 3.210 -24.369 1.00 83.31 318 PRO A CA 1
ATOM 2548 C C . PRO A 1 318 ? 14.292 3.029 -25.787 1.00 83.31 318 PRO A C 1
ATOM 2550 O O . PRO A 1 318 ? 13.523 2.859 -26.728 1.00 83.31 318 PRO A O 1
ATOM 2553 N N . ILE A 1 319 ? 15.618 2.989 -25.922 1.00 85.94 319 ILE A N 1
ATOM 2554 C CA . ILE A 1 319 ? 16.326 2.820 -27.196 1.00 85.94 319 ILE A CA 1
ATOM 2555 C C . ILE A 1 319 ? 16.236 1.365 -27.654 1.00 85.94 319 ILE A C 1
ATOM 2557 O O . ILE A 1 319 ? 15.826 1.073 -28.771 1.00 85.94 319 ILE A O 1
ATOM 2561 N N . LEU A 1 320 ? 16.511 0.414 -26.760 1.00 84.06 320 LEU A N 1
ATOM 2562 C CA . LEU A 1 320 ? 16.399 -1.012 -27.080 1.00 84.06 320 LEU A CA 1
ATOM 2563 C C . LEU A 1 320 ? 14.978 -1.424 -27.479 1.00 84.06 320 LEU A C 1
ATOM 2565 O O . LEU A 1 320 ? 14.807 -2.393 -28.222 1.00 84.06 320 LEU A O 1
ATOM 2569 N N . ARG A 1 321 ? 13.956 -0.698 -27.012 1.00 83.38 321 ARG A N 1
ATOM 2570 C CA . ARG A 1 321 ? 12.553 -0.921 -27.385 1.00 83.38 321 ARG A CA 1
ATOM 2571 C C . ARG A 1 321 ? 12.239 -0.544 -28.830 1.00 83.38 321 ARG A C 1
ATOM 2573 O O . ARG A 1 321 ? 11.374 -1.192 -29.414 1.00 83.38 321 ARG A O 1
ATOM 2580 N N . THR A 1 322 ? 12.901 0.464 -29.395 1.00 85.44 322 THR A N 1
ATOM 2581 C CA . THR A 1 322 ? 12.703 0.867 -30.799 1.00 85.44 322 THR A CA 1
ATOM 2582 C C . THR A 1 322 ? 13.548 0.036 -31.762 1.00 85.44 322 THR A C 1
ATOM 2584 O O . THR A 1 322 ? 13.193 -0.104 -32.929 1.00 85.44 322 THR A O 1
ATOM 2587 N N . MET A 1 323 ? 14.634 -0.562 -31.271 1.00 86.00 323 MET A N 1
ATOM 2588 C CA . MET A 1 323 ? 15.534 -1.395 -32.065 1.00 86.00 323 MET A CA 1
ATOM 2589 C C . MET A 1 323 ? 14.950 -2.783 -32.405 1.00 86.00 323 MET A C 1
ATOM 2591 O O . MET A 1 323 ? 14.129 -3.322 -31.652 1.00 86.00 323 MET A O 1
ATOM 2595 N N . PRO A 1 324 ? 15.408 -3.427 -33.495 1.00 86.62 324 PRO A N 1
ATOM 2596 C CA . PRO A 1 324 ? 15.068 -4.817 -33.821 1.00 86.62 324 PRO A CA 1
ATOM 2597 C C . PRO A 1 324 ? 15.525 -5.816 -32.741 1.00 86.62 324 PRO A C 1
ATOM 2599 O O . PRO A 1 324 ? 16.286 -5.473 -31.836 1.00 86.62 324 PRO A O 1
ATOM 2602 N N . ARG A 1 325 ? 15.016 -7.061 -32.788 1.00 85.31 325 ARG A N 1
ATOM 2603 C CA . ARG A 1 325 ? 15.362 -8.122 -31.812 1.00 85.31 325 ARG A CA 1
ATOM 2604 C C . ARG A 1 325 ? 16.854 -8.450 -31.812 1.00 85.31 325 ARG A C 1
ATOM 2606 O O . ARG A 1 325 ? 17.407 -8.709 -30.745 1.00 85.31 325 ARG A O 1
ATOM 2613 N N . GLU A 1 326 ? 17.460 -8.400 -32.989 1.00 88.94 326 GLU A N 1
ATOM 2614 C CA . GLU A 1 326 ? 18.891 -8.536 -33.217 1.00 88.94 326 GLU A CA 1
ATOM 2615 C C . GLU A 1 326 ? 19.428 -7.224 -33.773 1.00 88.94 326 GLU A C 1
ATOM 2617 O O . GLU A 1 326 ? 18.803 -6.641 -34.656 1.00 88.94 326 GLU A O 1
ATOM 2622 N N . PHE A 1 327 ? 20.561 -6.761 -33.259 1.00 90.56 327 PHE A N 1
ATOM 2623 C CA . PHE A 1 327 ? 21.192 -5.518 -33.685 1.00 90.56 327 PHE A CA 1
ATOM 2624 C C . PHE A 1 327 ? 22.716 -5.598 -33.565 1.00 90.56 327 PHE A C 1
ATOM 2626 O O . PHE A 1 327 ? 23.276 -6.409 -32.825 1.00 90.56 327 PHE A O 1
ATOM 2633 N N . THR A 1 328 ? 23.410 -4.741 -34.298 1.00 91.88 328 THR A N 1
ATOM 2634 C CA . THR A 1 328 ? 24.868 -4.595 -34.263 1.00 91.88 328 THR A CA 1
ATOM 2635 C C . THR A 1 328 ? 25.294 -3.516 -33.269 1.00 91.88 328 THR A C 1
ATOM 2637 O O . THR A 1 328 ? 24.523 -2.624 -32.907 1.00 91.88 328 THR A O 1
ATOM 2640 N N . TYR A 1 329 ? 26.561 -3.552 -32.844 1.00 89.12 329 TYR A N 1
ATOM 2641 C CA . TYR A 1 329 ? 27.121 -2.495 -31.996 1.00 89.12 329 TYR A CA 1
ATOM 2642 C C . TYR A 1 329 ? 26.990 -1.105 -32.641 1.00 89.12 329 TYR A C 1
ATOM 2644 O O . TYR A 1 329 ? 26.649 -0.139 -31.966 1.00 89.12 329 TYR A O 1
ATOM 2652 N N . SER A 1 330 ? 27.220 -1.009 -33.954 1.00 89.25 330 SER A N 1
ATOM 2653 C CA . SER A 1 330 ? 27.088 0.231 -34.725 1.00 89.25 330 SER A CA 1
ATOM 2654 C C . SER A 1 330 ? 25.666 0.788 -34.718 1.00 89.25 330 SER A C 1
ATOM 2656 O O . SER A 1 330 ? 25.497 1.990 -34.531 1.00 89.25 330 SER A O 1
ATOM 2658 N N . GLU A 1 331 ? 24.649 -0.064 -34.861 1.00 90.38 331 GLU A N 1
ATOM 2659 C CA . GLU A 1 331 ? 23.241 0.355 -34.813 1.00 90.38 331 GLU A CA 1
ATOM 2660 C C . GLU A 1 331 ? 22.857 0.862 -33.420 1.00 90.38 331 GLU A C 1
ATOM 2662 O O . GLU A 1 331 ? 22.201 1.896 -33.303 1.00 90.38 331 GLU A O 1
ATOM 2667 N N . LEU A 1 332 ? 23.318 0.187 -32.358 1.00 89.62 332 LEU A N 1
ATOM 2668 C CA . LEU A 1 332 ? 23.096 0.646 -30.984 1.00 89.62 332 LEU A CA 1
ATOM 2669 C C . LEU A 1 332 ? 23.760 2.001 -30.735 1.00 89.62 332 LEU A C 1
ATOM 2671 O O . LEU A 1 332 ? 23.159 2.885 -30.133 1.00 89.62 332 LEU A O 1
ATOM 2675 N N . MET A 1 333 ? 24.998 2.167 -31.200 1.00 89.44 333 MET A N 1
ATOM 2676 C CA . MET A 1 333 ? 25.738 3.417 -31.066 1.00 89.44 333 MET A CA 1
ATOM 2677 C C . MET A 1 333 ? 25.071 4.567 -31.826 1.00 89.44 333 MET A C 1
ATOM 2679 O O . MET A 1 333 ? 25.007 5.674 -31.297 1.00 89.44 333 MET A O 1
ATOM 2683 N N . ALA A 1 334 ? 24.541 4.313 -33.026 1.00 89.25 334 ALA A N 1
ATOM 2684 C CA . ALA A 1 334 ? 23.797 5.304 -33.798 1.00 89.25 334 ALA A CA 1
ATOM 2685 C C . ALA A 1 334 ? 22.514 5.738 -33.072 1.00 89.25 334 ALA A C 1
ATOM 2687 O O . ALA A 1 334 ? 22.331 6.929 -32.824 1.00 89.25 334 ALA A O 1
ATOM 2688 N N . ALA A 1 335 ? 21.691 4.778 -32.639 1.00 88.56 335 ALA A N 1
ATOM 2689 C CA . ALA A 1 335 ? 20.449 5.056 -31.918 1.00 88.56 335 ALA A CA 1
ATOM 2690 C C . ALA A 1 335 ? 20.699 5.755 -30.566 1.00 88.56 335 ALA A C 1
ATOM 2692 O O . ALA A 1 335 ? 19.947 6.636 -30.154 1.00 88.56 335 ALA A O 1
ATOM 2693 N N . ALA A 1 336 ? 21.787 5.402 -29.876 1.00 88.12 336 ALA A N 1
ATOM 2694 C CA . ALA A 1 336 ? 22.178 6.047 -28.628 1.00 88.12 336 ALA A CA 1
ATOM 2695 C C . ALA A 1 336 ? 22.693 7.477 -28.813 1.00 88.12 336 ALA A C 1
ATOM 2697 O O . ALA A 1 336 ? 22.377 8.337 -27.992 1.00 88.12 336 ALA A O 1
ATOM 2698 N N . ASN A 1 337 ? 23.433 7.745 -29.890 1.00 88.94 337 ASN A N 1
ATOM 2699 C CA . ASN A 1 337 ? 23.858 9.100 -30.230 1.00 88.94 337 ASN A CA 1
ATOM 2700 C C . ASN A 1 337 ? 22.658 9.983 -30.606 1.00 88.94 337 ASN A C 1
ATOM 2702 O O . ASN A 1 337 ? 22.600 11.128 -30.166 1.00 88.94 337 ASN A O 1
ATOM 2706 N N . GLU A 1 338 ? 21.682 9.451 -31.349 1.00 88.56 338 GLU A N 1
ATOM 2707 C CA . GLU A 1 338 ? 20.432 10.154 -31.673 1.00 88.56 338 GLU A CA 1
ATOM 2708 C C . GLU A 1 338 ? 19.624 10.500 -30.410 1.00 88.56 338 GLU A C 1
ATOM 2710 O O . GLU A 1 338 ? 19.083 11.596 -30.289 1.00 88.56 338 GLU A O 1
ATOM 2715 N N . ALA A 1 339 ? 19.625 9.607 -29.416 1.00 84.12 339 ALA A N 1
ATOM 2716 C CA . ALA A 1 339 ? 19.017 9.836 -28.105 1.00 84.12 339 ALA A CA 1
ATOM 2717 C C . ALA A 1 339 ? 19.879 10.686 -27.140 1.00 84.12 339 ALA A C 1
ATOM 2719 O O . ALA A 1 339 ? 19.482 10.903 -25.994 1.00 84.12 339 ALA A O 1
ATOM 2720 N N . GLY A 1 340 ? 21.060 11.151 -27.564 1.00 84.44 340 GLY A N 1
ATOM 2721 C CA . GLY A 1 340 ? 21.944 12.010 -26.768 1.00 84.44 340 GLY A CA 1
ATOM 2722 C C . GLY A 1 340 ? 22.711 11.308 -25.636 1.00 84.44 340 GLY A C 1
ATOM 2723 O O . GLY A 1 340 ? 23.142 11.970 -24.690 1.00 84.44 340 GLY A O 1
ATOM 2724 N N . LEU A 1 341 ? 22.894 9.983 -25.689 1.00 85.38 341 LEU A N 1
ATOM 2725 C CA . LEU A 1 341 ? 23.657 9.238 -24.680 1.00 85.38 341 LEU A CA 1
ATOM 2726 C C . LEU A 1 341 ? 25.167 9.217 -24.983 1.00 85.38 341 LEU A C 1
ATOM 2728 O O . LEU A 1 341 ? 25.571 8.846 -26.085 1.00 85.38 341 LEU A O 1
ATOM 2732 N N . PRO A 1 342 ? 26.039 9.499 -23.993 1.00 86.62 342 PRO A N 1
ATOM 2733 C CA . PRO A 1 342 ? 27.484 9.417 -24.187 1.00 86.62 342 PRO A CA 1
ATOM 2734 C C . PRO A 1 342 ? 27.956 7.996 -24.514 1.00 86.62 342 PRO A C 1
ATOM 2736 O O . PRO A 1 342 ? 27.601 7.033 -23.829 1.00 86.62 342 PRO A O 1
ATOM 2739 N N . THR A 1 343 ? 28.869 7.866 -25.480 1.00 85.38 343 THR A N 1
ATOM 2740 C CA . THR A 1 343 ? 29.434 6.574 -25.913 1.00 85.38 343 THR A CA 1
ATOM 2741 C C . THR A 1 343 ? 30.011 5.739 -24.766 1.00 85.38 343 THR A C 1
ATOM 2743 O O . THR A 1 343 ? 29.829 4.522 -24.727 1.00 85.38 343 THR A O 1
ATOM 2746 N N . ALA A 1 344 ? 30.689 6.379 -23.808 1.00 84.62 344 ALA A N 1
ATOM 2747 C CA . ALA A 1 344 ? 31.243 5.697 -22.639 1.00 84.62 344 ALA A CA 1
ATOM 2748 C C . ALA A 1 344 ? 30.146 5.061 -21.766 1.00 84.62 344 ALA A C 1
ATOM 2750 O O . ALA A 1 344 ? 30.299 3.932 -21.299 1.00 84.62 344 ALA A O 1
ATOM 2751 N N . SER A 1 345 ? 29.012 5.749 -21.597 1.00 83.75 345 SER A N 1
ATOM 2752 C CA . SER A 1 345 ? 27.861 5.232 -20.854 1.00 83.75 345 SER A CA 1
ATOM 2753 C C . SER A 1 345 ? 27.209 4.058 -21.581 1.00 83.75 345 SER A C 1
ATOM 2755 O O . SER A 1 345 ? 26.939 3.044 -20.947 1.00 83.75 345 SER A O 1
ATOM 2757 N N . VAL A 1 346 ? 27.035 4.145 -22.905 1.00 85.81 346 VAL A N 1
ATOM 2758 C CA . VAL A 1 346 ? 26.458 3.061 -23.723 1.00 85.81 346 VAL A CA 1
ATOM 2759 C C . VAL A 1 346 ? 27.298 1.789 -23.629 1.00 85.81 346 VAL A C 1
ATOM 2761 O O . VAL A 1 346 ? 26.751 0.716 -23.394 1.00 85.81 346 VAL A O 1
ATOM 2764 N N . LYS A 1 347 ? 28.632 1.902 -23.737 1.00 86.19 347 LYS A N 1
ATOM 2765 C CA . LYS A 1 347 ? 29.551 0.763 -23.555 1.00 86.19 347 LYS A CA 1
ATOM 2766 C C . LYS A 1 347 ? 29.384 0.115 -22.181 1.00 86.19 347 LYS A C 1
ATOM 2768 O O . LYS A 1 347 ? 29.271 -1.104 -22.095 1.00 86.19 347 LYS A O 1
ATOM 2773 N N . ARG A 1 348 ? 29.342 0.928 -21.120 1.00 85.06 348 ARG A N 1
ATOM 2774 C CA . ARG A 1 348 ? 29.168 0.447 -19.744 1.00 85.06 348 ARG A CA 1
ATOM 2775 C C . ARG A 1 348 ? 27.833 -0.275 -19.558 1.00 85.06 348 ARG A C 1
ATOM 2777 O O . ARG A 1 348 ? 27.823 -1.379 -19.025 1.00 85.06 348 ARG A O 1
ATOM 2784 N N . TYR A 1 349 ? 26.728 0.318 -20.011 1.00 84.06 349 TYR A N 1
ATOM 2785 C CA . TYR A 1 349 ? 25.405 -0.303 -19.904 1.00 84.06 349 TYR A CA 1
ATOM 2786 C C . TYR A 1 349 ? 25.330 -1.598 -20.711 1.00 84.06 349 TYR A C 1
ATOM 2788 O O . TYR A 1 349 ? 24.869 -2.605 -20.191 1.00 84.06 349 TYR A O 1
ATOM 2796 N N . LEU A 1 350 ? 25.858 -1.618 -21.938 1.00 85.38 350 LEU A N 1
ATOM 2797 C CA . LEU A 1 350 ? 25.864 -2.817 -22.774 1.00 85.38 350 LEU A CA 1
ATOM 2798 C C . LEU A 1 350 ? 26.601 -3.989 -22.111 1.00 85.38 350 LEU A C 1
ATOM 2800 O O . LEU A 1 350 ? 26.106 -5.111 -22.153 1.00 85.38 350 LEU A O 1
ATOM 2804 N N . LEU A 1 351 ? 27.747 -3.741 -21.466 1.00 86.12 351 LEU A N 1
ATOM 2805 C CA . LEU A 1 351 ? 28.466 -4.776 -20.712 1.00 86.12 351 LEU A CA 1
ATOM 2806 C C . LEU A 1 351 ? 27.610 -5.353 -19.577 1.00 86.12 351 LEU A C 1
ATOM 2808 O O . LEU A 1 351 ? 27.566 -6.570 -19.410 1.00 86.12 351 LEU A O 1
ATOM 2812 N N . ARG A 1 352 ? 26.893 -4.500 -18.836 1.00 83.00 352 ARG A N 1
ATOM 2813 C CA . ARG A 1 352 ? 25.991 -4.938 -17.759 1.00 83.00 352 ARG A CA 1
ATOM 2814 C C . ARG A 1 352 ? 24.789 -5.708 -18.298 1.00 83.00 352 ARG A C 1
ATOM 2816 O O . ARG A 1 352 ? 24.449 -6.745 -17.747 1.00 83.00 352 ARG A O 1
ATOM 2823 N N . LEU A 1 353 ? 24.186 -5.263 -19.399 1.00 83.81 353 LEU A N 1
ATOM 2824 C CA . LEU A 1 353 ? 23.075 -5.977 -20.037 1.00 83.81 353 LEU A CA 1
ATOM 2825 C C . LEU A 1 353 ? 23.475 -7.378 -20.514 1.00 83.81 353 LEU A C 1
ATOM 2827 O O . LEU A 1 353 ? 22.665 -8.299 -20.419 1.00 83.81 353 LEU A O 1
ATOM 2831 N N . VAL A 1 354 ? 24.711 -7.540 -21.000 1.00 84.56 354 VAL A N 1
ATOM 2832 C CA . VAL A 1 354 ? 25.263 -8.855 -21.355 1.00 84.56 354 VAL A CA 1
ATOM 2833 C C . VAL A 1 354 ? 25.509 -9.702 -20.111 1.00 84.56 354 VAL A C 1
ATOM 2835 O O . VAL A 1 354 ? 25.100 -10.858 -20.070 1.00 84.56 354 VAL A O 1
ATOM 2838 N N . TYR A 1 355 ? 26.115 -9.119 -19.076 1.00 83.75 355 TYR A N 1
ATOM 2839 C CA . TYR A 1 355 ? 26.365 -9.803 -17.808 1.00 83.75 355 TYR A CA 1
ATOM 2840 C C . TYR A 1 355 ? 25.073 -10.319 -17.151 1.00 83.75 355 TYR A C 1
ATOM 2842 O O . TYR A 1 355 ? 25.004 -11.476 -16.747 1.00 83.75 355 TYR A O 1
ATOM 2850 N N . TYR A 1 356 ? 24.020 -9.499 -17.121 1.00 80.81 356 TYR A N 1
ATOM 2851 C CA . TYR A 1 356 ? 22.709 -9.857 -16.566 1.00 80.81 356 TYR A CA 1
ATOM 2852 C C . TYR A 1 356 ? 21.802 -10.620 -17.544 1.00 80.81 356 TYR A C 1
ATOM 2854 O O . TYR A 1 356 ? 20.626 -10.831 -17.244 1.00 80.81 356 TYR A O 1
ATOM 2862 N N . GLN A 1 357 ? 22.331 -11.050 -18.697 1.00 81.62 357 GLN A N 1
ATOM 2863 C CA . GLN A 1 357 ? 21.623 -11.860 -19.698 1.00 81.62 357 GLN A CA 1
ATOM 2864 C C . GLN A 1 357 ? 20.322 -11.219 -20.216 1.00 81.62 357 GLN A C 1
ATOM 2866 O O . GLN A 1 357 ? 19.374 -11.907 -20.592 1.00 81.62 357 GLN A O 1
ATOM 2871 N N . ILE A 1 358 ? 20.263 -9.887 -20.248 1.00 80.88 358 ILE A N 1
ATOM 2872 C CA . ILE A 1 358 ? 19.174 -9.119 -20.878 1.00 80.88 358 ILE A CA 1
ATOM 2873 C C . ILE A 1 358 ? 19.406 -9.032 -22.394 1.00 80.88 358 ILE A C 1
ATOM 2875 O O . ILE A 1 358 ? 18.472 -8.968 -23.202 1.00 80.88 358 ILE A O 1
ATOM 2879 N N . VAL A 1 359 ? 20.681 -9.044 -22.782 1.00 84.31 359 VAL A N 1
ATOM 2880 C CA . VAL A 1 359 ? 21.139 -9.095 -24.166 1.00 84.31 359 VAL A CA 1
ATOM 2881 C C . VAL A 1 359 ? 22.197 -10.186 -24.286 1.00 84.31 359 VAL A C 1
ATOM 2883 O O . VAL A 1 359 ? 23.168 -10.195 -23.543 1.00 84.31 359 VAL A O 1
ATOM 2886 N N . GLU A 1 360 ? 22.045 -11.086 -25.243 1.00 86.38 360 GLU A N 1
ATOM 2887 C CA . GLU A 1 360 ? 23.057 -12.084 -25.589 1.00 86.38 360 GLU A CA 1
ATOM 2888 C C . GLU A 1 360 ? 23.939 -11.565 -26.719 1.00 86.38 360 GLU A C 1
ATOM 2890 O O . GLU A 1 360 ? 23.470 -10.852 -27.606 1.00 86.38 360 GLU A O 1
ATOM 2895 N N . LYS A 1 361 ? 25.224 -11.920 -26.697 1.00 86.56 361 LYS A N 1
ATOM 2896 C CA . LYS A 1 361 ? 26.167 -11.598 -27.768 1.00 86.56 361 LYS A CA 1
ATOM 2897 C C . LYS A 1 361 ? 26.480 -12.875 -28.545 1.00 86.56 361 LYS A C 1
ATOM 2899 O O . LYS A 1 361 ? 27.102 -13.775 -27.991 1.00 86.56 361 LYS A O 1
ATOM 2904 N N . GLU A 1 362 ? 26.098 -12.916 -29.816 1.00 84.12 362 GLU A N 1
ATOM 2905 C CA . GLU A 1 362 ? 26.338 -14.035 -30.738 1.00 84.12 362 GLU A CA 1
ATOM 2906 C C . GLU A 1 362 ? 26.921 -13.478 -32.047 1.00 84.12 362 GLU A C 1
ATOM 2908 O O . GLU A 1 362 ? 26.372 -12.538 -32.619 1.00 84.12 362 GLU A O 1
ATOM 2913 N N . ASP A 1 363 ? 28.067 -13.999 -32.497 1.00 77.81 363 ASP A N 1
ATOM 2914 C CA . ASP A 1 363 ? 28.680 -13.710 -33.810 1.00 77.81 363 ASP A CA 1
ATOM 2915 C C . ASP A 1 363 ? 28.782 -12.220 -34.202 1.00 77.81 363 ASP A C 1
ATOM 2917 O O . ASP A 1 363 ? 28.512 -11.811 -35.331 1.00 77.81 363 ASP A O 1
ATOM 2921 N N . GLY A 1 364 ? 29.172 -11.366 -33.249 1.00 77.81 364 GLY A N 1
ATOM 2922 C CA . GLY A 1 364 ? 29.322 -9.919 -33.476 1.00 77.81 364 GLY A CA 1
ATOM 2923 C C . GLY A 1 364 ? 28.004 -9.133 -33.495 1.00 77.81 364 GLY A C 1
ATOM 2924 O O . GLY A 1 364 ? 28.025 -7.909 -33.648 1.00 77.81 364 GLY A O 1
ATOM 2925 N N . LYS A 1 365 ? 26.874 -9.810 -33.275 1.00 87.12 365 LYS A N 1
ATOM 2926 C CA . LYS A 1 365 ? 25.544 -9.233 -33.076 1.00 87.12 365 LYS A CA 1
ATOM 2927 C C . LYS A 1 365 ? 25.090 -9.389 -31.625 1.00 87.12 365 LYS A C 1
ATOM 2929 O O . LYS 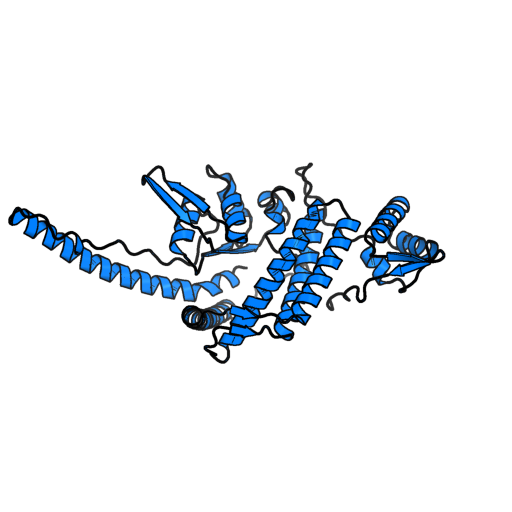A 1 365 ? 25.644 -10.156 -30.838 1.00 87.12 365 LYS A O 1
ATOM 2934 N N . TYR A 1 366 ? 24.074 -8.614 -31.279 1.00 88.81 366 TYR A N 1
ATOM 2935 C CA . TYR A 1 366 ? 23.430 -8.598 -29.977 1.00 88.81 366 TYR A CA 1
ATOM 2936 C C . TYR A 1 366 ? 21.960 -8.978 -30.138 1.00 88.81 366 TYR A C 1
ATOM 2938 O O . TYR A 1 366 ? 21.281 -8.431 -31.005 1.00 88.81 366 TYR A O 1
ATOM 2946 N N . ARG A 1 367 ? 21.457 -9.887 -29.300 1.00 86.69 367 ARG A N 1
ATOM 2947 C CA . ARG A 1 367 ? 20.070 -10.370 -29.313 1.00 86.69 367 ARG A CA 1
ATOM 2948 C C . ARG A 1 367 ? 19.382 -10.076 -27.986 1.00 86.69 367 ARG A C 1
ATOM 2950 O O . ARG A 1 367 ? 19.898 -10.415 -26.929 1.00 86.69 367 ARG A O 1
ATOM 2957 N N . LYS A 1 368 ? 18.184 -9.490 -28.024 1.00 86.75 368 LYS A N 1
ATOM 2958 C CA . LYS A 1 368 ? 17.353 -9.277 -26.822 1.00 86.75 368 LYS A CA 1
ATOM 2959 C C . LYS A 1 368 ? 16.746 -10.603 -26.347 1.00 86.75 368 LYS A C 1
ATOM 2961 O O . LYS A 1 368 ? 16.080 -11.282 -27.137 1.00 86.75 368 LYS A O 1
ATOM 2966 N N . THR A 1 369 ? 16.935 -10.941 -25.071 1.00 75.69 369 THR A N 1
ATOM 2967 C CA . THR A 1 369 ? 16.495 -12.222 -24.480 1.00 75.69 369 THR A CA 1
ATOM 2968 C C . THR A 1 369 ? 15.034 -12.209 -24.014 1.00 75.69 369 THR A C 1
ATOM 2970 O O . THR A 1 369 ? 14.361 -13.238 -24.067 1.00 75.69 369 THR A O 1
ATOM 2973 N N . GLY A 1 370 ? 14.498 -11.045 -23.626 1.00 62.72 370 GLY A N 1
ATOM 2974 C CA . GLY A 1 370 ? 13.121 -10.900 -23.136 1.00 62.72 370 GLY A CA 1
ATOM 2975 C C . GLY A 1 370 ? 12.038 -11.103 -24.210 1.00 62.72 370 GLY A C 1
ATOM 2976 O O . GLY A 1 370 ? 12.109 -10.526 -25.298 1.00 62.72 370 GLY A O 1
ATOM 2977 N N . LYS A 1 371 ? 10.991 -11.884 -23.885 1.00 48.00 371 LYS A N 1
ATOM 2978 C CA . LYS A 1 371 ? 9.822 -12.140 -24.760 1.00 48.00 371 LYS A CA 1
ATOM 2979 C C . LYS A 1 371 ? 8.873 -10.942 -24.914 1.00 48.00 371 LYS A C 1
ATOM 2981 O O . LYS A 1 371 ? 8.113 -10.901 -25.876 1.00 48.00 371 LYS A O 1
ATOM 2986 N N . SER A 1 372 ? 8.936 -9.943 -24.039 1.00 42.94 372 SER A N 1
ATOM 2987 C CA . SER A 1 372 ? 8.164 -8.709 -24.194 1.00 42.94 372 SER A CA 1
ATOM 2988 C C . SER A 1 372 ? 8.758 -7.601 -23.338 1.00 42.94 372 SER A C 1
ATOM 2990 O O . SER A 1 372 ? 8.666 -7.642 -22.116 1.00 42.94 372 SER A O 1
ATOM 2992 N N . TRP A 1 373 ? 9.314 -6.577 -23.977 1.00 50.00 373 TRP A N 1
ATOM 2993 C CA . TRP A 1 373 ? 9.439 -5.272 -23.339 1.00 50.00 373 TRP A CA 1
ATOM 2994 C C . TRP A 1 373 ? 8.019 -4.698 -23.330 1.00 50.00 373 TRP A C 1
ATOM 2996 O O . TRP A 1 373 ? 7.507 -4.446 -24.428 1.00 50.00 373 TRP A O 1
ATOM 3006 N N . PRO A 1 374 ? 7.332 -4.582 -22.175 1.00 40.47 374 PRO A N 1
ATOM 3007 C CA . PRO A 1 374 ? 5.920 -4.215 -22.154 1.00 40.47 374 PRO A CA 1
ATOM 3008 C C . PRO A 1 374 ? 5.739 -2.922 -22.941 1.00 40.47 374 PRO A C 1
ATOM 3010 O O . PRO A 1 374 ? 6.392 -1.921 -22.642 1.00 40.47 374 PRO A O 1
ATOM 3013 N N . LYS A 1 375 ? 4.920 -2.960 -24.005 1.00 37.34 375 LYS A N 1
ATOM 3014 C CA . LYS A 1 375 ? 4.463 -1.749 -24.702 1.00 37.34 375 LYS A CA 1
ATOM 3015 C C . LYS A 1 375 ? 3.881 -0.833 -23.622 1.00 37.34 375 LYS A C 1
ATOM 3017 O O . LYS A 1 375 ? 3.191 -1.337 -22.743 1.00 37.34 375 LYS A O 1
ATOM 3022 N N . LEU A 1 376 ? 4.252 0.453 -23.629 1.00 37.72 376 LEU A N 1
ATOM 3023 C CA . LEU A 1 376 ? 3.691 1.429 -22.690 1.00 37.72 376 LEU A CA 1
ATOM 3024 C C . LEU A 1 376 ? 2.168 1.230 -22.662 1.00 37.72 376 LEU A C 1
ATOM 3026 O O . LEU A 1 376 ? 1.605 0.977 -23.738 1.00 37.72 376 LEU A O 1
ATOM 3030 N N . PRO A 1 377 ? 1.501 1.341 -21.501 1.00 27.59 377 PRO A N 1
ATOM 3031 C CA . PRO A 1 377 ? 0.065 1.550 -21.533 1.00 27.59 377 PRO A CA 1
ATOM 3032 C C . PRO A 1 377 ? -0.217 2.737 -22.476 1.00 27.59 377 PRO A C 1
ATOM 3034 O O . PRO A 1 377 ? 0.588 3.677 -22.528 1.00 27.59 377 PRO A O 1
ATOM 3037 N N . PRO A 1 378 ? -1.271 2.666 -23.309 1.00 26.03 378 PRO A N 1
ATOM 3038 C CA . PRO A 1 378 ? -1.636 3.784 -24.170 1.00 26.03 378 PRO A CA 1
ATOM 3039 C C . PRO A 1 378 ? -1.736 5.061 -23.324 1.00 26.03 378 PRO A C 1
ATOM 3041 O O . PRO A 1 378 ? -2.251 5.015 -22.208 1.00 26.03 378 PRO A O 1
ATOM 3044 N N . LYS A 1 379 ? -1.139 6.139 -23.848 1.00 28.69 379 LYS A N 1
ATOM 3045 C CA . LYS A 1 379 ? -1.044 7.460 -23.209 1.00 28.69 379 LYS A CA 1
ATOM 3046 C C . LYS A 1 379 ? -2.386 7.990 -22.725 1.00 28.69 379 LYS A C 1
ATOM 3048 O O . LYS A 1 379 ? -3.380 7.775 -23.454 1.00 28.69 379 LYS A O 1
#

Secondary structure (DSSP, 8-state):
-TTGGGTTHHHHHHHHHHHHHHHHHHHHHHHHHHHHHHHHHHTTS---GGGSPPPPPPP--EE-TT--HHHHHHHHHHHTTT-EEEEESSHHHHHHHHHHSSS-THHHHHHHHHT--EEEEETTTTEEEEESS--EEEEE---HHHHHHH---STTSTGGGS-----------------S----HHHHHHHHHHHHHHHHHHHHHS--EEE--HHHHHHHHHHHHHHHHHHHHHS-STTHHHHHHHHHHHHHHHHHHHHHHHHTTT---SEEEPPHHHHHHHHHHHHHHHHHHHHHHTT--SS-SSPPPP--S-SSHHHHHHS-SEEEHHHHHHHHHHTT--HHHHHHHHHHHHHTTSEEEETTEEEE--S--------

Mean predicted aligned error: 9.23 Å

InterPro domains:
  IPR025048 Protein of unknown function DUF3987) [PF13148] (10-296)

pLDDT: mean 83.98, std 12.24, rang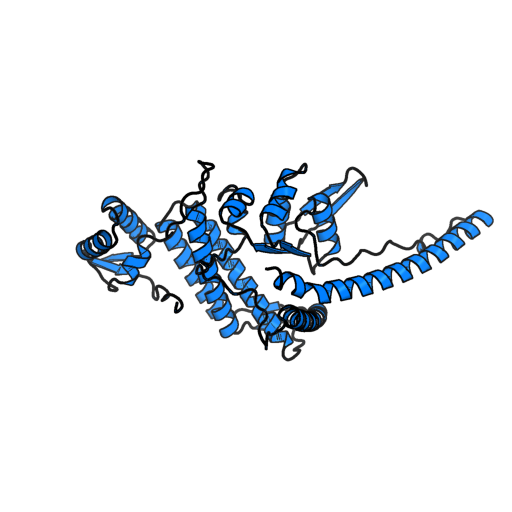e [26.03, 97.31]

Organism: NCBI:txid357276